Protein 7BY3 (pdb70)

Radius of gyration: 25.55 Å; Cα contacts (8 Å, |Δi|>4): 533; chains: 4; bounding box: 57×73×52 Å

Foldseek 3Di:
DPCVVVVVVCVVPVDDSVVVVVVVVVVVVVVVVVVVVVVVVPPCPVPVDPDDDVVVVVVVVVPD/DAAEEDLVLLVCVVVPPVLSVCVVVVHDPPHAYEVVSVVVVCVVCVVVVVNVVSVVVRVSHHYHYDDDVLQVQLVVQCVVQVDDSVVSSRVSVCVVVVHQYEDCDCVRCPPPPSYDDRDYDD/DVVVCLVVVCVPPVDPSVVVVVVVVVVVVVVVVVVVVVVVCVVPVDDPDPDDPVVVVVVCVVHD/DEAEEALVLVQCVVVDHVLSVVVRVVGDPPYAYELVSVVVVLVVCVVVVNNVVSNVVNVSHHYHYQDPQLVVQLVVQCVVQVDDSVVSSRVSRCVVVVHAYEDCDCPRCPPPPSYDYRDDDD

Structure (mmCIF, N/CA/C/O backbone):
data_7BY3
#
_entry.id   7BY3
#
_cell.length_a   110.435
_cell.length_b   79.019
_cell.length_c   59.609
_cell.angle_alpha   90.000
_cell.angle_beta   89.980
_cell.angle_gamma   90.000
#
_symmetry.space_group_name_H-M   'C 1 2 1'
#
loop_
_entity.id
_entity.type
_entity.pdbx_description
1 polymer 'CopG family transcriptional regulator'
2 polymer 'Ribonuclease VapC'
3 non-polymer 'SULFATE ION'
4 water water
#
loop_
_atom_site.group_PDB
_atom_site.id
_atom_site.type_symbol
_atom_site.label_atom_id
_atom_site.label_alt_id
_atom_site.label_comp_id
_atom_site.label_asym_id
_atom_site.label_entity_id
_atom_site.label_seq_id
_atom_site.pdbx_PDB_ins_code
_atom_site.Cartn_x
_atom_site.Cartn_y
_atom_site.Cartn_z
_atom_site.occupancy
_atom_site.B_iso_or_equiv
_atom_site.auth_seq_id
_atom_site.auth_comp_id
_atom_site.auth_asym_id
_atom_site.auth_atom_id
_atom_site.pdbx_PDB_model_num
ATOM 1 N N . ASP A 1 19 ? 62.09000 98.19500 44.92900 1.000 68.60000 19 ASP A N 1
ATOM 2 C CA . ASP A 1 19 ? 62.70700 96.89700 44.68800 1.000 70.38000 19 ASP A CA 1
ATOM 3 C C . ASP A 1 19 ? 62.26000 96.34300 43.34200 1.000 71.77000 19 ASP A C 1
ATOM 4 O O . ASP A 1 19 ? 62.31700 95.13800 43.10300 1.000 69.80000 19 ASP A O 1
ATOM 9 N N . VAL A 1 20 ? 61.81500 97.23600 42.46500 1.000 74.24000 20 VAL A N 1
ATOM 10 C CA . VAL A 1 20 ? 61.25800 96.83900 41.17800 1.000 76.05000 20 VAL A CA 1
ATOM 11 C C . VAL A 1 20 ? 62.14600 97.26000 40.00600 1.000 76.03000 20 VAL A C 1
ATOM 12 O O . VAL A 1 20 ? 62.63600 96.41900 39.25900 1.000 73.70000 20 VAL A O 1
ATOM 16 N N . ILE A 1 21 ? 62.33200 98.56600 39.83900 1.000 76.77000 21 ILE A N 1
ATOM 17 C CA . ILE A 1 21 ? 63.05300 99.10000 38.68500 1.000 76.17000 21 ILE A CA 1
ATOM 18 C C . ILE A 1 21 ? 64.56500 98.90100 38.84200 1.000 77.23000 21 ILE A C 1
ATOM 19 O O . ILE A 1 21 ? 65.31700 98.94900 37.86400 1.000 77.90000 21 ILE A O 1
ATOM 24 N N . GLN A 1 22 ? 64.99400 98.58200 40.06100 1.000 77.82000 22 GLN A N 1
ATOM 25 C CA . GLN A 1 22 ? 66.39700 98.25700 40.30600 1.000 82.02000 22 GLN A CA 1
ATOM 26 C C . GLN A 1 22 ? 66.55600 96.76200 40.03400 1.000 78.98000 22 GLN A C 1
ATOM 27 O O . GLN A 1 22 ? 67.51200 96.13000 40.48000 1.000 79.76000 22 GLN A O 1
ATOM 33 N N . ARG A 1 23 ? 65.52900 96.16300 39.44400 1.000 76.93000 23 ARG A N 1
ATOM 34 C CA . ARG A 1 23 ? 65.73900 95.01900 38.56000 1.000 73.19000 23 ARG A CA 1
ATOM 35 C C . ARG A 1 23 ? 66.04100 95.41200 37.09400 1.000 72.08000 23 ARG A C 1
ATOM 36 O O . ARG A 1 23 ? 66.87000 94.77600 36.44600 1.000 67.18000 23 ARG A O 1
ATOM 44 N N . LEU A 1 24 ? 65.37600 96.45400 36.58400 1.000 71.86000 24 LEU A N 1
ATOM 45 C CA . LEU A 1 24 ? 65.39800 96.79300 35.14900 1.000 69.77000 24 LEU A CA 1
ATOM 46 C C . LEU A 1 24 ? 66.63000 97.55000 34.65300 1.000 71.75000 24 LEU A C 1
ATOM 47 O O . LEU A 1 24 ? 67.10900 97.31400 33.54000 1.000 70.66000 24 LEU A O 1
ATOM 52 N N . ASP A 1 25 ? 67.11600 98.48800 35.45500 1.000 75.39000 25 ASP A N 1
ATOM 53 C CA . ASP A 1 25 ? 68.30200 99.23400 35.06700 1.000 76.56000 25 ASP A CA 1
ATOM 54 C C . ASP A 1 25 ? 69.55000 98.35500 35.15000 1.000 74.71000 25 ASP A C 1
ATOM 55 O O . ASP A 1 25 ? 70.60100 98.71200 34.62500 1.000 76.01000 25 ASP A O 1
ATOM 60 N N . ASP A 1 26 ? 69.44700 97.22400 35.83900 1.000 74.90000 26 ASP A N 1
ATOM 61 C CA . ASP A 1 26 ? 70.54600 96.26400 35.86600 1.000 74.77000 26 ASP A CA 1
ATOM 62 C C . ASP A 1 26 ? 70.31500 95.25500 34.74300 1.000 69.33000 26 ASP A C 1
ATOM 63 O O . ASP A 1 26 ? 71.21800 94.53300 34.33400 1.000 63.62000 26 ASP A O 1
ATOM 68 N N . LEU A 1 27 ? 69.09200 95.22800 34.22600 1.000 68.74000 27 LEU A N 1
ATOM 69 C CA . LEU A 1 27 ? 68.80900 94.43400 33.05100 1.000 64.88000 27 LEU A CA 1
ATOM 70 C C . LEU A 1 27 ? 69.47100 95.18800 31.92100 1.000 63.60000 27 LEU A C 1
ATOM 71 O O . LEU A 1 27 ? 69.87600 94.60400 30.93300 1.000 58.89000 27 LEU A O 1
ATOM 76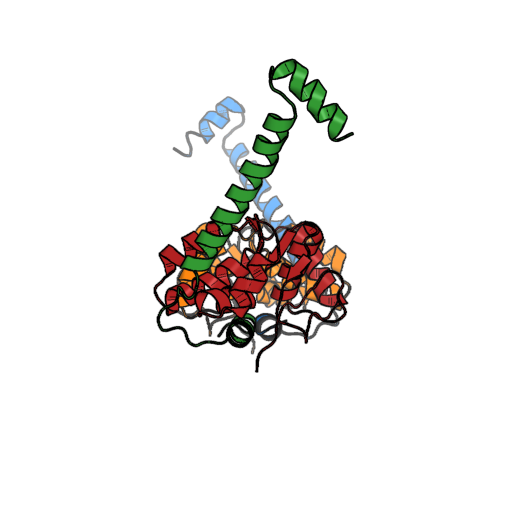 N N . LYS A 1 28 ? 69.60600 96.49700 32.10400 1.000 66.40000 28 LYS A N 1
ATOM 77 C CA . LYS A 1 28 ? 70.31200 97.34100 31.15400 1.000 66.49000 28 LYS A CA 1
ATOM 78 C C . LYS A 1 28 ? 71.77100 96.91300 31.03500 1.000 64.04000 28 LYS A C 1
ATOM 79 O O . LYS A 1 28 ? 72.32200 96.89300 29.94200 1.000 61.39000 28 LYS A O 1
ATOM 85 N N . VAL A 1 29 ? 72.40000 96.58700 32.16200 1.000 66.14000 29 VAL A N 1
ATOM 86 C CA . VAL A 1 29 ? 73.79100 96.14300 32.14800 1.000 68.53000 29 VAL A CA 1
ATOM 87 C C . VAL A 1 29 ? 73.89800 94.61700 31.99400 1.000 62.99000 29 VAL A C 1
ATOM 88 O O . VAL A 1 29 ? 74.96300 94.09100 31.66600 1.000 66.22000 29 VAL A O 1
ATOM 92 N N . GLN A 1 30 ? 72.79100 93.90700 32.20000 1.000 62.33000 30 GLN A N 1
ATOM 93 C CA . GLN A 1 30 ? 72.77800 92.45900 31.98700 1.000 58.87000 30 GLN A CA 1
ATOM 94 C C . GLN A 1 30 ? 72.31800 92.12700 30.57000 1.000 54.56000 30 GLN A C 1
ATOM 95 O O . GLN A 1 30 ? 72.21400 90.96300 30.19800 1.000 60.91000 30 GLN A O 1
ATOM 101 N N . ARG A 1 31 ? 72.04400 93.16700 29.79200 1.000 55.29000 31 ARG A N 1
ATOM 102 C CA . ARG A 1 31 ? 71.58300 93.04300 28.41100 1.000 51.19000 31 ARG A CA 1
ATOM 103 C C . ARG A 1 31 ? 72.45700 93.90100 27.49500 1.000 53.12000 31 ARG A C 1
ATOM 104 O O . ARG A 1 31 ? 72.91900 93.42600 26.45800 1.000 54.17000 31 ARG A O 1
ATOM 112 N N . ASN A 1 32 ? 72.63700 95.16700 27.88300 1.000 55.81000 32 ASN A N 1
ATOM 113 C CA . ASN A 1 32 ? 73.20200 96.24500 27.05500 1.000 54.56000 32 ASN A CA 1
ATOM 114 C C . ASN A 1 32 ? 72.22800 96.67100 25.96500 1.000 54.14000 32 ASN A C 1
ATOM 115 O O . ASN A 1 32 ? 72.58300 96.82000 24.78800 1.000 54.27000 32 ASN A O 1
ATOM 120 N N . ILE A 1 33 ? 70.97600 96.83500 26.38200 1.000 55.00000 33 ILE A N 1
ATOM 121 C CA . ILE A 1 33 ? 69.88100 97.25700 25.51700 1.000 56.67000 33 ILE A CA 1
ATOM 122 C C . ILE A 1 33 ? 69.06700 98.26200 26.34900 1.000 57.43000 33 ILE A C 1
ATOM 123 O O . ILE A 1 33 ? 68.90600 98.05400 27.54500 1.000 57.79000 33 ILE A O 1
ATOM 128 N N . PRO A 1 34 ? 68.59200 99.36900 25.74900 1.000 59.48000 34 PRO A N 1
ATOM 129 C CA . PRO A 1 34 ? 67.81500 100.35100 26.52900 1.000 61.17000 34 PRO A CA 1
ATOM 130 C C . PRO A 1 34 ? 66.55800 99.82100 27.22400 1.000 64.44000 34 PRO A C 1
ATOM 131 O O . PRO A 1 34 ? 66.01400 98.78400 26.84700 1.000 72.04000 34 PRO A O 1
ATOM 135 N N . ARG A 1 35 ? 66.12200 100.55000 28.25200 1.000 67.72000 35 ARG A N 1
ATOM 136 C CA . ARG A 1 35 ? 64.89200 100.24300 28.97700 1.000 69.29000 35 ARG A CA 1
ATOM 137 C C . ARG A 1 35 ? 63.68600 100.24000 28.05100 1.000 66.29000 35 ARG A C 1
ATOM 138 O O . ARG A 1 35 ? 62.78200 99.41900 28.19300 1.000 64.68000 35 ARG A O 1
ATOM 146 N N . ALA A 1 36 ? 63.68000 101.17900 27.10900 1.000 72.16000 36 ALA A N 1
ATOM 147 C CA . ALA A 1 36 ? 62.57100 101.35200 26.17400 1.000 71.05000 36 ALA A CA 1
ATOM 148 C C . ALA A 1 36 ? 62.44000 100.16600 25.22300 1.000 68.97000 36 ALA A C 1
ATOM 149 O O . ALA A 1 36 ? 61.47500 100.06200 24.46700 1.000 71.89000 36 ALA A O 1
ATOM 151 N N . GLU A 1 37 ? 63.43400 99.29000 25.25900 1.000 64.91000 37 GLU A N 1
ATOM 152 C CA . GLU A 1 37 ? 63.39800 98.02200 24.55100 1.000 64.73000 37 GLU A CA 1
ATOM 153 C C . GLU A 1 37 ? 62.86000 96.92700 25.47700 1.000 60.13000 37 GLU A C 1
ATOM 154 O O . GLU A 1 37 ? 61.90200 96.24200 25.12100 1.000 61.77000 37 GLU A O 1
ATOM 160 N N . LEU A 1 38 ? 63.49800 96.73700 26.63100 1.000 55.97000 38 LEU A N 1
ATOM 161 C CA . LEU A 1 38 ? 63.01000 95.80500 27.65200 1.000 55.82000 38 LEU A CA 1
ATOM 162 C C . LEU A 1 38 ? 61.50000 95.90100 27.90000 1.000 55.54000 38 LEU A C 1
ATOM 163 O O . LEU A 1 38 ? 60.83600 94.88400 28.11700 1.000 53.97000 38 LEU A O 1
ATOM 168 N N . LEU A 1 39 ? 60.96800 97.12100 27.88400 1.000 57.99000 39 LEU A N 1
ATOM 169 C CA . LEU A 1 39 ? 59.54000 97.34200 28.08500 1.000 53.96000 39 LEU A CA 1
ATOM 170 C C . LEU A 1 39 ? 58.69300 96.78500 26.94600 1.000 51.84000 39 LEU A C 1
ATOM 171 O O . LEU A 1 39 ? 57.61100 96.25300 27.18500 1.000 52.65000 39 LEU A O 1
ATOM 176 N N . ARG A 1 40 ? 59.17400 96.91100 25.71100 1.000 48.97000 40 ARG A N 1
ATOM 177 C CA . ARG A 1 40 ? 58.40900 96.43000 24.56300 1.000 52.40000 40 ARG A CA 1
ATOM 178 C C . ARG A 1 40 ? 58.27400 94.91200 24.57500 1.000 52.80000 40 ARG A C 1
ATOM 179 O O . ARG A 1 40 ? 57.17500 94.38100 24.41300 1.000 52.40000 40 ARG A O 1
ATOM 187 N N . GLU A 1 41 ? 59.40000 94.22500 24.75600 1.000 52.91000 41 GLU A N 1
ATOM 188 C CA . GLU A 1 41 ? 59.42400 92.76800 24.84100 1.000 52.43000 41 GLU A CA 1
ATOM 189 C C . GLU A 1 41 ? 58.42500 92.27900 25.88200 1.000 50.86000 41 GLU A C 1
ATOM 190 O O . GLU A 1 41 ? 57.72300 91.29100 25.67100 1.000 52.49000 41 GLU A O 1
ATOM 196 N N . ALA A 1 42 ? 58.36900 92.99200 27.00300 1.000 49.84000 42 ALA A N 1
ATOM 197 C CA . ALA A 1 42 ? 57.43700 92.68800 28.08200 1.000 49.23000 42 ALA A CA 1
ATOM 198 C C . ALA A 1 42 ? 55.99300 92.81200 27.62100 1.000 50.62000 42 ALA A C 1
ATOM 199 O O . ALA A 1 42 ? 55.18500 91.90600 27.81500 1.000 51.25000 42 ALA A O 1
ATOM 201 N N . VAL A 1 43 ? 55.68300 93.94900 27.01000 1.000 51.71000 43 VAL A N 1
ATOM 202 C CA . VAL A 1 43 ? 54.33300 94.24500 26.54900 1.000 51.89000 43 VAL A CA 1
ATOM 203 C C . VAL A 1 43 ? 53.92200 93.31100 25.41200 1.000 51.60000 43 VAL A C 1
ATOM 204 O O . VAL A 1 43 ? 52.76800 92.88600 25.33200 1.000 51.38000 43 VAL A O 1
ATOM 208 N N . GLU A 1 44 ? 54.87400 92.97100 24.55000 1.000 50.77000 44 GLU A N 1
ATOM 209 C CA . GLU A 1 44 ? 54.57800 92.14200 23.38500 1.000 52.53000 44 GLU A CA 1
ATOM 210 C C . GLU A 1 44 ? 54.41800 90.66400 23.75400 1.000 51.95000 44 GLU A C 1
ATOM 211 O O . GLU A 1 44 ? 53.66200 89.93900 23.10700 1.000 52.97000 44 GLU A O 1
ATOM 217 N N . GLN A 1 45 ? 55.12400 90.22200 24.79100 1.000 51.26000 45 GLN A N 1
ATOM 218 C CA . GLN A 1 45 ? 55.00700 88.84600 25.26600 1.000 50.51000 45 GLN A CA 1
ATOM 219 C C . GLN A 1 45 ? 53.68000 88.66100 25.99000 1.000 50.58000 45 GLN A C 1
ATOM 220 O O . GLN A 1 45 ? 53.05400 87.60300 25.91700 1.000 51.01000 45 GLN A O 1
ATOM 226 N N . TYR A 1 46 ? 53.26800 89.71200 26.69000 1.000 50.54000 46 TYR A N 1
ATOM 227 C CA . TYR A 1 46 ? 51.98700 89.75400 27.37900 1.000 48.80000 46 TYR A CA 1
ATOM 228 C C . TYR A 1 46 ? 50.84800 89.58700 26.38600 1.000 51.04000 46 TYR A C 1
ATOM 229 O O . TYR A 1 46 ? 50.03000 88.67700 26.51300 1.000 50.60000 46 TYR A O 1
ATOM 238 N N . LEU A 1 47 ? 50.82100 90.47100 25.39300 1.000 53.25000 47 LEU A N 1
ATOM 239 C CA . LEU A 1 47 ? 49.83000 90.44000 24.32200 1.000 51.86000 47 LEU A CA 1
ATOM 240 C C . LEU A 1 47 ? 49.77400 89.07500 23.64900 1.000 51.96000 47 LEU A C 1
ATOM 241 O O . LEU A 1 47 ? 48.69800 88.56500 23.34500 1.000 52.84000 47 LEU A O 1
ATOM 246 N N . GLU A 1 48 ? 50.94600 88.49000 23.43100 1.000 52.87000 48 GLU A N 1
ATOM 247 C CA . GLU A 1 48 ? 51.06400 87.18800 22.78600 1.000 54.32000 48 GLU A CA 1
ATOM 248 C C . GLU A 1 48 ? 50.41600 86.09500 23.62700 1.000 52.26000 48 GLU A C 1
ATOM 249 O O . GLU A 1 48 ? 49.79200 85.17500 23.10000 1.000 52.58000 48 GLU A O 1
ATOM 255 N N . LYS A 1 49 ? 50.57600 86.20900 24.94100 1.000 50.60000 49 LYS A N 1
ATOM 256 C CA . LYS A 1 49 ? 50.01000 85.25200 25.88300 1.000 49.76000 49 LYS A CA 1
ATOM 257 C C . LYS A 1 49 ? 48.49300 85.36700 25.93600 1.000 49.06000 49 LYS A C 1
ATOM 258 O O . LYS A 1 49 ? 47.78700 84.36500 26.05700 1.000 48.07000 49 LYS A O 1
ATOM 264 N N . GLN A 1 50 ? 48.00100 86.59700 25.84100 1.000 50.30000 50 GLN A N 1
ATOM 265 C CA . GLN A 1 50 ? 46.57300 86.86300 25.94000 1.000 49.84000 50 GLN A CA 1
ATOM 266 C C . GLN A 1 50 ? 45.79100 86.24900 24.78700 1.000 49.62000 50 GLN A C 1
ATOM 267 O O . GLN A 1 50 ? 44.76300 85.61800 25.00200 1.000 50.91000 50 GLN A O 1
ATOM 273 N N . ASP A 1 51 ? 46.28000 86.42000 23.56400 1.000 51.20000 51 ASP A N 1
ATOM 274 C CA . ASP A 1 51 ? 45.52300 85.97700 22.39900 1.000 51.15000 51 ASP A CA 1
ATOM 275 C C . ASP A 1 51 ? 45.79500 84.52200 22.02000 1.000 49.81000 51 ASP A C 1
ATOM 276 O O . ASP A 1 51 ? 45.21400 84.00800 21.06400 1.000 52.92000 51 ASP A O 1
ATOM 281 N N . ARG A 1 52 ? 46.66900 83.85600 22.76600 1.000 49.70000 52 ARG A N 1
ATOM 282 C CA . ARG A 1 52 ? 46.72400 82.40200 22.70400 1.000 48.43000 52 ARG A CA 1
ATOM 283 C C . ARG A 1 52 ? 45.52200 81.87200 23.47100 1.000 46.87000 52 ARG A C 1
ATOM 284 O O . ARG A 1 52 ? 44.92900 80.85700 23.10500 1.000 46.83000 52 ARG A O 1
ATOM 292 N N . ALA A 1 53 ? 45.16500 82.58700 24.53400 1.000 48.17000 53 ALA A N 1
ATOM 293 C CA . ALA A 1 53 ? 43.97500 82.28200 25.31700 1.000 46.19000 53 ALA A CA 1
ATOM 294 C C . ALA A 1 53 ? 42.71600 82.61800 24.52900 1.000 46.28000 53 ALA A C 1
ATOM 295 O O . ALA A 1 53 ? 41.78300 81.81800 24.46700 1.000 45.32000 53 ALA A O 1
ATOM 297 N N . LYS A 1 54 ? 42.69900 83.80400 23.92200 1.000 48.67000 54 LYS A N 1
ATOM 298 C CA . LYS A 1 54 ? 41.57000 84.22800 23.09800 1.000 47.67000 54 LYS A CA 1
ATOM 299 C C . LYS A 1 54 ? 41.34400 83.25000 21.95500 1.000 45.74000 54 LYS A C 1
ATOM 300 O O . LYS A 1 54 ? 40.22800 83.10700 21.46800 1.000 46.00000 54 LYS A O 1
ATOM 306 N N . ASP A 1 55 ? 42.40900 82.57600 21.53400 1.000 47.77000 55 ASP A N 1
ATOM 307 C CA . ASP A 1 55 ? 42.30100 81.53300 20.52300 1.000 48.61000 55 ASP A CA 1
ATOM 308 C C . ASP A 1 55 ? 41.68800 80.26700 21.10900 1.000 47.00000 55 ASP A C 1
ATOM 309 O O . ASP A 1 55 ? 40.79700 79.67000 20.50900 1.000 46.08000 55 ASP A O 1
ATOM 314 N N . THR A 1 56 ? 42.17000 79.86400 22.28100 1.000 46.57000 56 THR A N 1
ATOM 315 C CA . THR A 1 56 ? 41.67000 78.67100 22.95800 1.000 45.34000 56 THR A CA 1
ATOM 316 C C . THR A 1 56 ? 40.19500 78.81900 23.31500 1.000 43.15000 56 THR A C 1
ATOM 317 O O . THR A 1 56 ? 39.38700 77.92600 23.05100 1.000 42.94000 56 THR A O 1
ATOM 321 N N . ILE A 1 57 ? 39.85200 79.95500 23.91100 1.000 42.65000 57 ILE A N 1
ATOM 322 C CA . ILE A 1 57 ? 38.47600 80.23600 24.29800 1.000 40.74000 57 ILE A CA 1
ATOM 323 C C . ILE A 1 57 ? 37.56200 80.30100 23.07800 1.000 41.55000 57 ILE A C 1
ATOM 324 O O . ILE A 1 57 ? 36.46600 79.74300 23.08600 1.000 39.89000 57 ILE A O 1
ATOM 329 N N . SER A 1 58 ? 38.02000 80.96600 22.02300 1.000 43.57000 58 SER A N 1
ATOM 330 C CA . SER A 1 58 ? 37.23000 81.07400 20.80200 1.000 42.86000 58 SER A CA 1
ATOM 331 C C . SER A 1 58 ? 37.13300 79.72400 20.09500 1.000 42.23000 58 SER A C 1
ATOM 332 O O . SER A 1 58 ? 36.19200 79.47500 19.34400 1.000 48.96000 58 SER A O 1
ATOM 335 N N . SER A 1 59 ? 38.10900 78.85600 20.34300 1.000 41.88000 59 SER A N 1
ATOM 336 C CA . SER A 1 59 ? 38.10500 77.51400 19.76900 1.000 41.95000 59 SER A CA 1
ATOM 337 C C . SER A 1 59 ? 37.13700 76.59400 20.50300 1.000 39.81000 59 SER A C 1
ATOM 338 O O . SER A 1 59 ? 36.60300 75.64900 19.92400 1.000 40.56000 59 SER A O 1
ATOM 341 N N . ALA A 1 60 ? 36.91600 76.87500 21.78100 1.000 38.90000 60 ALA A N 1
ATOM 342 C CA . ALA A 1 60 ? 36.09900 76.00700 22.61900 1.000 37.82000 60 ALA A CA 1
ATOM 343 C C . ALA A 1 60 ? 34.62500 76.40300 22.62300 1.000 36.65000 60 ALA A C 1
ATOM 344 O O . ALA A 1 60 ? 33.78700 75.67600 23.15400 1.000 36.36000 60 ALA A O 1
ATOM 346 N N . LEU A 1 61 ? 34.31000 77.55100 22.03200 1.000 36.11000 61 LEU A N 1
ATOM 347 C CA . LEU A 1 61 ? 32.93000 78.01900 21.98400 1.000 34.64000 61 LEU A CA 1
ATOM 348 C C . LEU A 1 61 ? 32.12300 77.19300 20.98800 1.000 37.02000 61 LEU A C 1
ATOM 349 O O . LEU A 1 61 ? 32.47700 77.10300 19.81400 1.000 36.40000 61 LEU A O 1
ATOM 354 N N . GLY A 1 62 ? 31.03800 76.59100 21.46600 1.000 38.27000 62 GLY A N 1
ATOM 355 C CA . GLY A 1 62 ? 30.15600 75.80400 20.62200 1.000 38.81000 62 GLY A CA 1
ATOM 356 C C . GLY A 1 62 ? 30.74800 74.49500 20.13500 1.000 39.52000 62 GLY A C 1
ATOM 357 O O . GLY A 1 62 ? 30.25700 73.90800 19.17300 1.000 41.59000 62 GLY A O 1
ATOM 358 N N . LEU A 1 63 ? 31.80000 74.03500 20.80600 1.000 39.67000 63 LEU A N 1
ATOM 359 C CA . LEU A 1 63 ? 32.46400 72.78600 20.44700 1.000 39.90000 63 LEU A CA 1
ATOM 360 C C . LEU A 1 63 ? 31.49800 71.61300 20.55400 1.000 43.02000 63 LEU A C 1
ATOM 361 O O . LEU A 1 63 ? 31.58000 70.64900 19.79800 1.000 44.74000 63 LEU A O 1
ATOM 366 N N . TRP A 1 64 ? 30.56400 71.73600 21.48700 1.000 42.20000 64 TRP A N 1
ATOM 367 C CA . TRP A 1 64 ? 29.59700 70.69300 21.81400 1.000 41.86000 64 TRP A CA 1
ATOM 368 C C . TRP A 1 64 ? 28.32200 70.79400 20.98700 1.000 47.06000 64 TRP A C 1
ATOM 369 O O . TRP A 1 64 ? 27.31300 70.18700 21.34100 1.000 52.21000 64 TRP A O 1
ATOM 380 N N . GLN A 1 65 ? 28.37000 71.58300 19.91400 1.000 49.82000 65 GLN A N 1
ATOM 381 C CA . GLN A 1 65 ? 27.19900 71.93600 19.10700 1.000 55.37000 65 GLN A CA 1
ATOM 382 C C . GLN A 1 65 ? 26.32200 70.72100 18.82500 1.000 61.05000 65 GLN A C 1
ATOM 383 O O . GLN A 1 65 ? 26.84100 69.64000 18.54100 1.000 66.75000 65 GLN A O 1
ATOM 389 N N . ASP A 1 66 ? 25.00400 70.95700 18.86200 1.000 63.63000 66 ASP A N 1
ATOM 390 C CA . ASP A 1 66 ? 23.92900 69.99900 19.18300 1.000 64.67000 66 ASP A CA 1
ATOM 391 C C . ASP A 1 66 ? 23.60400 70.00200 20.68100 1.000 64.71000 66 ASP A C 1
ATOM 392 O O . ASP A 1 66 ? 22.69700 69.29500 21.11900 1.000 66.57000 66 ASP A O 1
ATOM 397 N N . CYS A 1 67 ? 24.33800 70.78900 21.46400 1.000 64.20000 67 CYS A N 1
ATOM 398 C CA . CYS A 1 67 ? 24.04800 70.90700 22.89500 1.000 64.99000 67 CYS A CA 1
ATOM 399 C C . CYS A 1 67 ? 23.17900 72.12000 23.23800 1.000 67.15000 67 CYS A C 1
ATOM 400 O O . CYS A 1 67 ? 23.60300 73.26600 23.09000 1.000 69.68000 67 CYS A O 1
ATOM 403 N N . GLU A 1 68 ? 21.96100 71.85100 23.69900 1.000 69.46000 68 GLU A N 1
ATOM 404 C CA . GLU A 1 68 ? 21.05300 72.89500 24.16100 1.000 70.04000 68 GLU A CA 1
ATOM 405 C C . GLU A 1 68 ? 21.06800 73.04900 25.68200 1.000 69.13000 68 GLU A C 1
ATOM 406 O O . GLU A 1 68 ? 20.32300 73.85700 26.23500 1.000 67.98000 68 GLU A O 1
ATOM 412 N N . GLU A 1 69 ? 21.91400 72.27100 26.35100 1.000 70.23000 69 GLU A N 1
ATOM 413 C CA . GLU A 1 69 ? 21.91100 72.19800 27.81200 1.000 68.93000 69 GLU A CA 1
ATOM 414 C C . GLU A 1 69 ? 22.48200 73.44500 28.48800 1.000 67.01000 69 GLU A C 1
ATOM 415 O O . GLU A 1 69 ? 23.57000 73.90900 28.14500 1.000 64.63000 69 GLU A O 1
ATOM 417 N N . ASP A 1 70 ? 21.73900 73.97300 29.45800 1.000 66.58000 70 ASP A N 1
ATOM 418 C CA . ASP A 1 70 ? 22.18900 75.11000 30.25700 1.000 65.62000 70 ASP A CA 1
ATOM 419 C C . ASP A 1 70 ? 23.22600 74.66100 31.28200 1.000 60.22000 70 ASP A C 1
ATOM 420 O O . ASP A 1 70 ? 23.25700 73.49500 31.66700 1.000 59.97000 70 ASP A O 1
ATOM 425 N N . GLY A 1 71 ? 24.07000 75.58900 31.72200 1.000 56.56000 71 GLY A N 1
ATOM 426 C CA . GLY A 1 71 ? 25.16600 75.26400 32.61500 1.000 53.64000 71 GLY A CA 1
ATOM 427 C C . GLY A 1 71 ? 24.78700 74.96000 34.05300 1.000 54.76000 71 GLY A C 1
ATOM 428 O O . GLY A 1 71 ? 25.27100 73.98400 34.62600 1.000 54.20000 71 GLY A O 1
ATOM 429 N N . MET A 1 72 ? 23.93300 75.79300 34.64200 1.000 55.13000 72 MET A N 1
ATOM 430 C CA . MET A 1 72 ? 23.55200 75.62400 36.04300 1.000 55.80000 72 MET A CA 1
ATOM 431 C C . MET A 1 72 ? 22.78100 74.32600 36.22500 1.000 55.86000 72 MET A C 1
ATOM 432 O O . MET A 1 72 ? 23.09300 73.52500 37.10600 1.000 55.10000 72 MET A O 1
ATOM 437 N N . GLU A 1 73 ? 21.77300 74.12800 35.38100 1.000 57.56000 73 GLU A N 1
ATOM 438 C CA . GLU A 1 73 ? 20.93500 72.93800 35.44700 1.000 58.21000 73 GLU A CA 1
ATOM 439 C C . GLU A 1 73 ? 21.77800 71.68900 35.23300 1.000 57.67000 73 GLU A C 1
ATOM 440 O O . GLU A 1 73 ? 21.58300 70.68300 35.90900 1.000 59.84000 73 GLU A O 1
ATOM 446 N N . TYR A 1 74 ? 22.71600 71.76500 34.29300 1.000 56.74000 74 TYR A N 1
ATOM 447 C CA . TYR A 1 74 ? 23.70100 70.70900 34.09500 1.000 55.39000 74 TYR A CA 1
ATOM 448 C C . TYR A 1 74 ? 24.46700 70.49100 35.38800 1.000 54.93000 74 TYR A C 1
ATOM 449 O O . TYR A 1 74 ? 24.55600 69.36900 35.89000 1.000 55.99000 74 TYR A O 1
ATOM 458 N N . GLN A 1 75 ? 25.03300 71.57500 35.90800 1.000 54.57000 75 GLN A N 1
ATOM 459 C CA . GLN A 1 75 ? 25.79800 71.52200 37.14300 1.000 54.16000 75 GLN A CA 1
ATOM 460 C C . GLN A 1 75 ? 24.93900 70.98100 38.27900 1.000 55.15000 75 GLN A C 1
ATOM 461 O O . GLN A 1 75 ? 25.32800 70.02700 38.94100 1.000 54.66000 75 GLN A O 1
ATOM 467 N N . ARG A 1 76 ? 23.75900 71.56400 38.47600 1.000 56.78000 76 ARG A N 1
ATOM 468 C CA . ARG A 1 76 ? 22.84500 71.09300 39.51300 1.000 56.84000 76 ARG A CA 1
ATOM 469 C C . ARG A 1 76 ? 22.44000 69.63600 39.30200 1.000 56.45000 76 ARG A C 1
ATOM 470 O O . ARG A 1 76 ? 22.09600 68.94400 40.25600 1.000 56.60000 76 ARG A O 1
ATOM 478 N N . GLN A 1 77 ? 22.48600 69.16000 38.06200 1.000 57.86000 77 GLN A N 1
ATOM 479 C CA . GLN A 1 77 ? 22.08700 67.78400 37.80400 1.000 58.81000 77 GLN A CA 1
ATOM 480 C C . GLN A 1 77 ? 23.09200 66.79600 38.37300 1.000 57.41000 77 GLN A C 1
ATOM 481 O O . GLN A 1 77 ? 22.73500 65.95400 39.19600 1.000 58.64000 77 GLN A O 1
ATOM 487 N N . LEU A 1 78 ? 24.35500 66.92500 37.97400 1.000 56.54000 78 LEU A N 1
ATOM 488 C CA . LEU A 1 78 ? 25.36700 65.97300 38.42500 1.000 56.50000 78 LEU A CA 1
ATOM 489 C C . LEU A 1 78 ? 25.85400 66.31300 39.81800 1.000 55.81000 78 LEU A C 1
ATOM 490 O O . LEU A 1 78 ? 26.43500 65.45600 40.49200 1.000 56.22000 78 LEU A O 1
ATOM 495 N N . ARG A 1 79 ? 25.66300 67.55800 40.23700 1.000 56.47000 79 ARG A N 1
ATOM 496 C CA . ARG A 1 79 ? 25.89700 67.88800 41.63200 1.000 56.12000 79 ARG A CA 1
ATOM 497 C C . ARG A 1 79 ? 25.03800 66.95900 42.46000 1.000 56.83000 79 ARG A C 1
ATOM 498 O O . ARG A 1 79 ? 25.57300 66.07400 43.11000 1.000 56.10000 79 ARG A O 1
ATOM 506 N N . LYS A 1 80 ? 23.71400 67.08200 42.31400 1.000 57.35000 80 LYS A N 1
ATOM 507 C CA . LYS A 1 80 ? 22.75600 66.33200 43.12600 1.000 59.68000 80 LYS A CA 1
ATOM 508 C C . LYS A 1 80 ? 23.20700 64.89800 43.30500 1.000 61.33000 80 LYS A C 1
ATOM 509 O O . LYS A 1 80 ? 23.52500 64.51900 44.40600 1.000 65.67000 80 LYS A O 1
ATOM 515 N N . GLU A 1 81 ? 23.27600 64.08900 42.26000 1.000 59.30000 81 GLU A N 1
ATOM 516 C CA . GLU A 1 81 ? 24.01500 62.84900 42.46400 1.000 59.39000 81 GLU A CA 1
ATOM 517 C C . GLU A 1 81 ? 25.05600 62.58700 41.36700 1.000 57.40000 81 GLU A C 1
ATOM 518 O O . GLU A 1 81 ? 26.25000 62.54100 41.67100 1.000 53.80000 81 GLU A O 1
ATOM 524 N N . TRP A 1 82 ? 24.60400 62.44200 40.12000 1.000 63.31000 82 TRP A N 1
ATOM 525 C CA . TRP A 1 82 ? 25.40700 61.97100 38.98600 1.000 56.61000 82 TRP A CA 1
ATOM 526 C C . TRP A 1 82 ? 26.89700 62.29800 39.07700 1.000 52.29000 82 TRP A C 1
ATOM 527 O O . TRP A 1 82 ? 27.73600 61.55300 38.57900 1.000 50.12000 82 TRP A O 1
ATOM 538 N N . GLY B 2 4 ? 44.83800 88.93000 40.79900 1.000 59.05000 4 GLY B N 1
ATOM 539 C CA . GLY B 2 4 ? 43.49800 88.78400 40.26100 1.000 56.46000 4 GLY B CA 1
ATOM 540 C C . GLY B 2 4 ? 43.34300 87.53400 39.41700 1.000 47.80000 4 GLY B C 1
ATOM 541 O O . GLY B 2 4 ? 42.73300 87.56400 38.34900 1.000 44.52000 4 GLY B O 1
ATOM 542 N N . SER B 2 5 ? 43.90700 86.43100 39.89600 1.000 47.01000 5 SER B N 1
ATOM 543 C CA . SER B 2 5 ? 43.79800 85.15800 39.19600 1.000 45.22000 5 SER B CA 1
ATOM 544 C C . SER B 2 5 ? 42.40800 84.56000 39.38200 1.000 43.71000 5 SER B C 1
ATOM 545 O O . SER B 2 5 ? 41.69500 84.90300 40.32600 1.000 43.02000 5 SER B O 1
ATOM 548 N N . ALA B 2 6 ? 42.03000 83.66000 38.48000 1.000 37.95000 6 ALA B N 1
ATOM 549 C CA . ALA B 2 6 ? 40.65900 83.17600 38.42700 1.000 33.04000 6 ALA B CA 1
ATOM 550 C C . ALA B 2 6 ? 40.53500 81.65500 38.49300 1.000 31.64000 6 ALA B C 1
ATOM 551 O O . ALA B 2 6 ? 41.29100 80.92600 37.85100 1.000 31.39000 6 ALA B O 1
ATOM 553 N N . LEU B 2 7 ? 39.56800 81.19300 39.28100 1.000 31.16000 7 LEU B N 1
ATOM 554 C CA . LEU B 2 7 ? 39.14700 79.79500 39.28000 1.000 28.94000 7 LEU B CA 1
ATOM 555 C C . LEU B 2 7 ? 37.71000 79.71900 38.77700 1.000 28.84000 7 LEU B C 1
ATOM 556 O O . LEU B 2 7 ? 36.81700 80.35300 39.33800 1.000 29.62000 7 LEU B O 1
ATOM 561 N N . PHE B 2 8 ? 37.48500 78.94700 37.72000 1.000 28.80000 8 PHE B N 1
ATOM 562 C CA . PHE B 2 8 ? 36.17100 78.89500 37.08900 1.000 29.85000 8 PHE B CA 1
ATOM 563 C C . PHE B 2 8 ? 35.38200 77.64800 37.47000 1.000 29.97000 8 PHE B C 1
ATOM 564 O O . PHE B 2 8 ? 35.87900 76.52800 37.36900 1.000 29.36000 8 PHE B O 1
ATOM 572 N N . ASP B 2 9 ? 34.14500 77.86100 37.90900 1.000 32.05000 9 ASP B N 1
ATOM 573 C CA . ASP B 2 9 ? 33.25200 76.77600 38.29700 1.000 31.64000 9 ASP B CA 1
ATOM 574 C C . ASP B 2 9 ? 32.74900 76.02900 37.06500 1.000 32.24000 9 ASP B C 1
ATOM 575 O O . ASP B 2 9 ? 32.80300 76.54500 35.94800 1.000 31.77000 9 ASP B O 1
ATOM 580 N N . THR B 2 10 ? 32.27100 74.80900 37.28300 1.000 32.85000 10 THR B N 1
ATOM 581 C CA . THR B 2 10 ? 31.87600 73.90500 36.20600 1.000 34.82000 10 THR B CA 1
ATOM 582 C C . THR B 2 10 ? 30.84300 74.49500 35.24300 1.000 36.92000 10 THR B C 1
ATOM 583 O O . THR B 2 10 ? 30.94200 74.30500 34.03100 1.000 37.06000 10 THR B O 1
ATOM 587 N N . ASN B 2 11 ? 29.86200 75.21400 35.78100 1.000 39.24000 11 ASN B N 1
ATOM 588 C CA . ASN B 2 11 ? 28.75800 75.72600 34.97100 1.000 41.58000 11 ASN B CA 1
ATOM 589 C C . ASN B 2 11 ? 29.20000 76.70100 33.87700 1.000 40.39000 11 ASN B C 1
ATOM 590 O O . ASN B 2 11 ? 28.53700 76.82800 32.84600 1.000 40.92000 11 ASN B O 1
ATOM 595 N N . ILE B 2 12 ? 30.31700 77.38500 34.09900 1.000 39.24000 12 ILE B N 1
ATOM 596 C CA . ILE B 2 12 ? 30.82200 78.34600 33.12600 1.000 36.58000 12 ILE B CA 1
ATOM 597 C C . ILE B 2 12 ? 31.47900 77.64100 31.94700 1.000 35.66000 12 ILE B C 1
ATOM 598 O O . ILE B 2 12 ? 31.25200 78.00500 30.79300 1.000 36.04000 12 ILE B O 1
ATOM 603 N N . LEU B 2 13 ? 32.29100 76.63000 32.24200 1.000 35.18000 13 LEU B N 1
ATOM 604 C CA . LEU B 2 13 ? 32.92400 75.83100 31.19800 1.000 35.29000 13 LEU B CA 1
ATOM 605 C C . LEU B 2 13 ? 31.87300 75.13500 30.33800 1.000 35.94000 13 LEU B C 1
ATOM 606 O O . LEU B 2 13 ? 31.98300 75.10800 29.11200 1.000 34.87000 13 LEU B O 1
ATOM 611 N N . ILE B 2 14 ? 30.85500 74.57900 30.98900 1.000 38.17000 14 ILE B N 1
ATOM 612 C CA . ILE B 2 14 ? 29.74100 73.94600 30.29200 1.000 38.69000 14 ILE B CA 1
ATOM 613 C C . ILE B 2 14 ? 29.05100 74.93900 29.36300 1.000 38.04000 14 ILE B C 1
ATOM 614 O O . ILE B 2 14 ? 28.76300 74.62500 28.20800 1.000 37.84000 14 ILE B O 1
ATOM 619 N N . ASP B 2 15 ? 28.80100 76.14000 29.87400 1.000 38.85000 15 ASP B N 1
ATOM 620 C CA . ASP B 2 15 ? 28.20600 77.21300 29.08600 1.000 38.51000 15 ASP B CA 1
ATOM 621 C C . ASP B 2 15 ? 29.02500 77.51400 27.84100 1.000 36.91000 15 ASP B C 1
ATOM 622 O O . ASP B 2 15 ? 28.47700 77.69600 26.75600 1.000 38.61000 15 ASP B O 1
ATOM 627 N N . LEU B 2 16 ? 30.34200 77.56500 28.00900 1.000 36.12000 16 LEU B N 1
ATOM 628 C CA . LEU B 2 16 ? 31.24600 77.86300 26.90700 1.000 35.40000 16 LEU B CA 1
ATOM 629 C C . LEU B 2 16 ? 31.17200 76.80900 25.81200 1.000 36.41000 16 LEU B C 1
ATOM 630 O O . LEU B 2 16 ? 30.96200 77.13400 24.64500 1.000 37.71000 16 LEU B O 1
ATOM 635 N N . PHE B 2 17 ? 31.34900 75.54800 26.19500 1.000 35.91000 17 PHE B N 1
ATOM 636 C CA . PHE B 2 17 ? 31.32800 74.44900 25.23500 1.000 36.63000 17 PHE B CA 1
ATOM 637 C C . PHE B 2 17 ? 29.96600 74.32500 24.56400 1.000 38.84000 17 PHE B C 1
ATOM 638 O O . PHE B 2 17 ? 29.86700 73.87800 23.42300 1.000 40.17000 17 PHE B O 1
ATOM 646 N N . SER B 2 18 ? 28.92200 74.73900 25.27400 1.000 39.71000 18 SER B N 1
ATOM 647 C CA . SER B 2 18 ? 27.56800 74.68900 24.73900 1.000 42.24000 18 SER B CA 1
ATOM 648 C C . SER B 2 18 ? 27.28800 75.89500 23.84800 1.000 42.40000 18 SER B C 1
ATOM 649 O O . SER B 2 18 ? 26.21100 76.01300 23.26600 1.000 57.84000 18 SER B O 1
ATOM 652 N N . GLY B 2 19 ? 28.26700 76.78900 23.74200 1.000 39.19000 19 GLY B N 1
ATOM 653 C CA . GLY B 2 19 ? 28.18700 77.89400 22.80400 1.000 38.46000 19 GLY B CA 1
ATOM 654 C C . GLY B 2 19 ? 27.60000 79.19700 23.30900 1.000 38.52000 19 GLY B C 1
ATOM 655 O O . GLY B 2 19 ? 27.08100 79.98400 22.52100 1.000 41.89000 19 GLY B O 1
ATOM 656 N N . ARG B 2 20 ? 27.66500 79.43000 24.61600 1.000 38.73000 20 ARG B N 1
ATOM 657 C CA . ARG B 2 20 ? 27.20600 80.69700 25.17700 1.000 38.54000 20 ARG B CA 1
ATOM 658 C C . ARG B 2 20 ? 28.31100 81.75100 25.16600 1.000 37.31000 20 ARG B C 1
ATOM 659 O O . ARG B 2 20 ? 29.34900 81.58100 25.80400 1.000 37.42000 20 ARG B O 1
ATOM 667 N N . ARG B 2 21 ? 28.07500 82.84600 24.44800 1.000 38.22000 21 ARG B N 1
ATOM 668 C CA . ARG B 2 21 ? 29.04700 83.93300 24.35600 1.000 37.98000 21 ARG B CA 1
ATOM 669 C C . ARG B 2 21 ? 29.28400 84.59200 25.71300 1.000 37.35000 21 ARG B C 1
ATOM 670 O O . ARG B 2 21 ? 30.32400 85.21000 25.94000 1.000 36.75000 21 ARG B O 1
ATOM 678 N N . GLU B 2 22 ? 28.31200 84.45400 26.61000 1.000 37.85000 22 GLU B N 1
ATOM 679 C CA . GLU B 2 22 ? 28.43000 84.98300 27.96300 1.000 36.86000 22 GLU B CA 1
ATOM 680 C C . GLU B 2 22 ? 29.59600 84.33900 28.70600 1.000 37.60000 22 GLU B C 1
ATOM 681 O O . GLU B 2 22 ? 30.24600 84.97800 29.53300 1.000 36.33000 22 GLU B O 1
ATOM 687 N N . ALA B 2 23 ? 29.85300 83.07000 28.40600 1.000 38.13000 23 ALA B N 1
ATOM 688 C CA . ALA B 2 23 ? 30.94400 82.33400 29.03400 1.000 36.33000 23 ALA B CA 1
ATOM 689 C C . ALA B 2 23 ? 32.28700 82.72500 28.42700 1.000 35.42000 23 ALA B C 1
ATOM 690 O O . ALA B 2 23 ? 33.28700 82.84000 29.13500 1.000 34.28000 23 ALA B O 1
ATOM 692 N N . LYS B 2 24 ? 32.29900 82.91700 27.11000 1.000 36.68000 24 LYS B N 1
ATOM 693 C CA . LYS B 2 24 ? 33.46700 83.44000 26.41200 1.000 35.50000 24 LYS B CA 1
ATOM 694 C C . LYS B 2 24 ? 33.88400 84.77300 27.03000 1.000 37.96000 24 LYS B C 1
ATOM 695 O O . LYS B 2 24 ? 35.06900 85.03500 27.22000 1.000 39.36000 24 LYS B O 1
ATOM 701 N N . GLN B 2 25 ? 32.89800 85.60000 27.36400 1.000 36.64000 25 GLN B N 1
ATOM 702 C CA . GLN B 2 25 ? 33.15300 86.89200 27.99000 1.000 35.63000 25 GLN B CA 1
ATOM 703 C C . GLN B 2 25 ? 33.59100 86.74300 29.44000 1.000 34.31000 25 GLN B C 1
ATOM 704 O O . GLN B 2 25 ? 34.29300 87.59800 29.97400 1.000 35.57000 25 GLN B O 1
ATOM 710 N N . ALA B 2 26 ? 33.16500 85.65900 30.07800 1.000 33.93000 26 ALA B N 1
ATOM 711 C CA . ALA B 2 26 ? 33.55600 85.39000 31.45500 1.000 32.71000 26 ALA B CA 1
ATOM 712 C C . ALA B 2 26 ? 35.00300 84.91200 31.51100 1.000 32.83000 26 ALA B C 1
ATOM 713 O O . ALA B 2 26 ? 35.75000 85.26300 32.42400 1.000 32.73000 26 ALA B O 1
ATOM 715 N N . LEU B 2 27 ? 35.39200 84.11300 30.52500 1.000 32.89000 27 LEU B N 1
ATOM 716 C CA . LEU B 2 27 ? 36.73800 83.55700 30.47900 1.000 32.68000 27 LEU B CA 1
ATOM 717 C C . LEU B 2 27 ? 37.76600 84.56000 29.96000 1.000 34.54000 27 LEU B C 1
ATOM 718 O O . LEU B 2 27 ? 38.95000 84.45400 30.27200 1.000 34.67000 27 LEU B O 1
ATOM 723 N N . GLU B 2 28 ? 37.31500 85.52600 29.16500 1.000 37.11000 28 GLU B N 1
ATOM 724 C CA . GLU B 2 28 ? 38.19700 86.58300 28.67600 1.000 38.46000 28 GLU B CA 1
ATOM 725 C C . GLU B 2 28 ? 38.39300 87.67800 29.71600 1.000 36.60000 28 GLU B C 1
ATOM 726 O O . GLU B 2 28 ? 39.37000 88.42100 29.66800 1.000 43.19000 28 GLU B O 1
ATOM 732 N N . ALA B 2 29 ? 37.46500 87.76100 30.66200 1.000 34.26000 29 ALA B N 1
ATOM 733 C CA . ALA B 2 29 ? 37.45300 88.83700 31.64700 1.000 33.97000 29 ALA B CA 1
ATOM 734 C C . ALA B 2 29 ? 38.55900 88.69800 32.68400 1.000 34.83000 29 ALA B C 1
ATOM 735 O O . ALA B 2 29 ? 38.73600 89.57200 33.53000 1.000 36.36000 29 ALA B O 1
ATOM 737 N N . TRP B 2 30 ? 39.29200 87.59300 32.62600 1.000 35.41000 30 TRP B N 1
ATOM 738 C CA . TRP B 2 30 ? 40.34600 87.33200 33.59700 1.000 35.04000 30 TRP B CA 1
ATOM 739 C C . TRP B 2 30 ? 41.65000 86.93100 32.91600 1.000 36.68000 30 TRP B C 1
ATOM 740 O O . TRP B 2 30 ? 41.63400 86.29900 31.86000 1.000 38.06000 30 TRP B O 1
ATOM 751 N N . PRO B 2 31 ? 42.79100 87.31600 33.51000 1.000 37.82000 31 PRO B N 1
ATOM 752 C CA . PRO B 2 31 ? 44.08700 86.98300 32.91100 1.000 38.97000 31 PRO B CA 1
ATOM 753 C C . PRO B 2 31 ? 44.42800 85.49600 32.98900 1.000 39.26000 31 PRO B C 1
ATOM 754 O O . PRO B 2 31 ? 44.29700 84.89400 34.05400 1.000 44.49000 31 PRO B O 1
ATOM 758 N N . PRO B 2 32 ? 44.87500 84.91200 31.86800 1.000 39.07000 32 PRO B N 1
ATOM 759 C CA . PRO B 2 32 ? 45.44000 83.55900 31.85900 1.000 39.58000 32 PRO B CA 1
ATOM 760 C C . PRO B 2 32 ? 46.77200 83.55500 32.60000 1.000 40.95000 32 PRO B C 1
ATOM 761 O O . PRO B 2 32 ? 47.40700 84.60800 32.65700 1.000 42.59000 32 PRO B O 1
ATOM 765 N N . GLN B 2 33 ? 47.19700 82.42700 33.16300 1.000 39.88000 33 GLN B N 1
ATOM 766 C CA . GLN B 2 33 ? 46.47700 81.16000 33.11300 1.000 36.63000 33 GLN B CA 1
ATOM 767 C C . GLN B 2 33 ? 45.43500 81.07800 34.22100 1.000 35.73000 33 GLN B C 1
ATOM 768 O O . GLN B 2 33 ? 45.73700 81.33800 35.38400 1.000 35.62000 33 GLN B O 1
ATOM 774 N N . ASN B 2 34 ? 44.20800 80.72000 33.86100 1.000 35.20000 34 ASN B N 1
ATOM 775 C CA . ASN B 2 34 ? 43.16300 80.56000 34.86100 1.000 33.33000 34 ASN B CA 1
ATOM 776 C C . ASN B 2 34 ? 43.06800 79.11000 35.31000 1.000 31.35000 34 ASN B C 1
ATOM 777 O O . ASN B 2 34 ? 43.75700 78.24200 34.77500 1.000 30.63000 34 ASN B O 1
ATOM 782 N N . ALA B 2 35 ? 42.20300 78.84100 36.28000 1.000 29.58000 35 ALA B N 1
ATOM 783 C CA . ALA B 2 35 ? 42.21800 77.54100 36.93400 1.000 28.32000 35 ALA B CA 1
ATOM 784 C C . ALA B 2 35 ? 40.84700 76.89200 37.05400 1.000 27.29000 35 ALA B C 1
ATOM 785 O O . ALA B 2 35 ? 39.81800 77.56500 37.04900 1.000 28.29000 35 ALA B O 1
ATOM 787 N N . ILE B 2 36 ? 40.85800 75.56600 37.15200 1.000 27.01000 36 ILE B N 1
ATOM 788 C CA . ILE B 2 36 ? 39.67800 74.78600 37.50000 1.000 26.15000 36 ILE B CA 1
ATOM 789 C C . ILE B 2 36 ? 40.07700 73.66600 38.45400 1.000 26.42000 36 ILE B C 1
ATOM 790 O O . ILE B 2 36 ? 41.23200 73.24500 38.48100 1.000 26.98000 36 ILE B O 1
ATOM 795 N N . SER B 2 37 ? 39.12000 73.19900 39.24600 1.000 26.34000 37 SER B N 1
ATOM 796 C CA . SER B 2 37 ? 39.33800 72.04600 40.10900 1.000 26.29000 37 SER B CA 1
ATOM 797 C C . SER B 2 37 ? 39.33400 70.76000 39.28800 1.000 27.05000 37 SER B C 1
ATOM 798 O O . SER B 2 37 ? 38.84600 70.73900 38.16000 1.000 27.40000 37 SER B O 1
ATOM 801 N N . LEU B 2 38 ? 39.89500 69.69500 39.84900 1.000 27.76000 38 LEU B N 1
ATOM 802 C CA . LEU B 2 38 ? 39.81000 68.37600 39.23200 1.000 28.16000 38 LEU B CA 1
ATOM 803 C C . LEU B 2 38 ? 38.35400 67.91300 39.16600 1.000 28.20000 38 LEU B C 1
ATOM 804 O O . LEU B 2 38 ? 37.96700 67.17300 38.26200 1.000 29.58000 38 LEU B O 1
ATOM 809 N N . ILE B 2 39 ? 37.55600 68.35800 40.13200 1.000 27.13000 39 ILE B N 1
ATOM 810 C CA . ILE B 2 39 ? 36.12500 68.07200 40.15700 1.000 27.66000 39 ILE B CA 1
ATOM 811 C C . ILE B 2 39 ? 35.44500 68.60300 38.90200 1.000 27.05000 39 ILE B C 1
ATOM 812 O O . ILE B 2 39 ? 34.59600 67.93600 38.31200 1.000 28.19000 39 ILE B O 1
ATOM 817 N N . THR B 2 40 ? 35.83600 69.80500 38.49600 1.000 26.88000 40 THR B N 1
ATOM 818 C CA . THR B 2 40 ? 35.28500 70.42700 37.30000 1.000 28.45000 40 THR B CA 1
ATOM 819 C C . THR B 2 40 ? 35.74300 69.69200 36.04200 1.000 27.52000 40 THR B C 1
ATOM 820 O O . THR B 2 40 ? 34.95200 69.47400 35.12700 1.000 28.15000 40 THR B O 1
ATOM 824 N N . TRP B 2 41 ? 37.01500 69.29900 36.01000 1.000 27.34000 41 TRP B N 1
ATOM 825 C CA . TRP B 2 41 ? 37.56500 68.55500 34.87900 1.000 28.34000 41 TRP B CA 1
ATOM 826 C C . TRP B 2 41 ? 36.74800 67.29400 34.60400 1.000 30.22000 41 TRP B C 1
ATOM 827 O O . TRP B 2 41 ? 36.40500 67.00900 33.46100 1.000 32.42000 41 TRP B O 1
ATOM 838 N N . MET B 2 42 ? 36.42100 66.55700 35.66200 1.000 29.66000 42 MET B N 1
ATOM 839 C CA . MET B 2 42 ? 35.66300 65.31500 35.53500 1.000 28.89000 42 MET B CA 1
ATOM 840 C C . MET B 2 42 ? 34.23400 65.54200 35.04500 1.000 30.48000 42 MET B C 1
ATOM 841 O O . MET B 2 42 ? 33.75300 64.82400 34.16900 1.000 31.99000 42 MET B O 1
ATOM 846 N N . GLU B 2 43 ? 33.55800 66.53800 35.61100 1.000 31.94000 43 GLU B N 1
ATOM 847 C CA . GLU B 2 43 ? 32.17000 66.81600 35.24900 1.000 32.79000 43 GLU B CA 1
ATOM 848 C C . GLU B 2 43 ? 32.04200 67.36900 33.83400 1.000 34.18000 43 GLU B C 1
ATOM 849 O O . GLU B 2 43 ? 31.01000 67.19600 33.18900 1.000 36.42000 43 GLU B O 1
ATOM 855 N N . VAL B 2 44 ? 33.08300 68.03900 33.35200 1.000 32.62000 44 VAL B N 1
ATOM 856 C CA . VAL B 2 44 ? 33.09400 68.51600 31.97400 1.000 34.17000 44 VAL B CA 1
ATOM 857 C C . VAL B 2 44 ? 33.35500 67.35000 31.01900 1.000 35.03000 44 VAL B C 1
ATOM 858 O O . VAL B 2 44 ? 32.74300 67.25800 29.95400 1.000 35.37000 44 VAL B O 1
ATOM 862 N N . MET B 2 45 ? 34.24700 66.44800 31.41900 1.000 35.15000 45 MET B N 1
ATOM 863 C CA . MET B 2 45 ? 34.58700 65.28700 30.60000 1.000 36.68000 45 MET B CA 1
ATOM 864 C C . MET B 2 45 ? 33.40400 64.33100 30.44800 1.000 38.33000 45 MET B C 1
ATOM 865 O O . MET B 2 45 ? 33.31900 63.59200 29.46700 1.000 39.95000 45 MET B O 1
ATOM 870 N N . VAL B 2 46 ? 32.50100 64.34400 31.42300 1.000 37.95000 46 VAL B N 1
ATOM 871 C CA . VAL B 2 46 ? 31.25500 63.59300 31.31500 1.000 40.30000 46 VAL B CA 1
ATOM 872 C C . VAL B 2 46 ? 30.47100 64.09300 30.10500 1.000 41.58000 46 VAL B C 1
ATOM 873 O O . VAL B 2 46 ? 29.91100 63.30600 29.34100 1.000 45.50000 46 VAL B O 1
ATOM 877 N N . GLY B 2 47 ? 30.45700 65.41000 29.92700 1.000 40.72000 47 GLY B N 1
ATOM 878 C CA . GLY B 2 47 ? 29.76200 66.02500 28.81200 1.000 41.63000 47 GLY B CA 1
ATOM 879 C C . GLY B 2 47 ? 30.53000 65.90400 27.51200 1.000 42.45000 47 GLY B C 1
ATOM 880 O O . GLY B 2 47 ? 29.93600 65.81800 26.43800 1.000 46.62000 47 GLY B O 1
ATOM 881 N N . ALA B 2 48 ? 31.85500 65.90200 27.60800 1.000 40.62000 48 ALA B N 1
ATOM 882 C CA . ALA B 2 48 ? 32.70600 65.73500 26.43600 1.000 39.70000 48 ALA B CA 1
ATOM 883 C C . ALA B 2 48 ? 32.48000 64.37100 25.80100 1.000 42.32000 48 ALA B C 1
ATOM 884 O O . ALA B 2 48 ? 32.54200 64.22000 24.58200 1.000 43.54000 48 ALA B O 1
ATOM 886 N N . LYS B 2 49 ? 32.21200 63.38200 26.64600 1.000 44.83000 49 LYS B N 1
ATOM 887 C CA . LYS B 2 49 ? 31.98700 62.01600 26.19600 1.000 45.43000 49 LYS B CA 1
ATOM 888 C C . LYS B 2 49 ? 30.60500 61.84400 25.57900 1.000 44.90000 49 LYS B C 1
ATOM 889 O O . LYS B 2 49 ? 30.46300 61.21100 24.53300 1.000 45.92000 49 LYS B O 1
ATOM 895 N N . LYS B 2 50 ? 29.59200 62.40500 26.23200 1.000 45.02000 50 LYS B N 1
ATOM 896 C CA . LYS B 2 50 ? 28.22400 62.34400 25.72700 1.000 48.60000 50 LYS B CA 1
ATOM 897 C C . LYS B 2 50 ? 28.11600 62.95400 24.33200 1.000 48.53000 50 LYS B C 1
ATOM 898 O O . LYS B 2 50 ? 27.45500 62.40100 23.45200 1.000 53.62000 50 LYS B O 1
ATOM 904 N N . TYR B 2 51 ? 28.78100 64.08900 24.13400 1.000 47.36000 51 TYR B N 1
ATOM 905 C CA . TYR B 2 51 ? 28.69500 64.82400 22.87700 1.000 47.93000 51 TYR B CA 1
ATOM 906 C C . TYR B 2 51 ? 29.83000 64.49100 21.90800 1.000 47.49000 51 TYR B C 1
ATOM 907 O O . TYR B 2 51 ? 29.92200 65.08300 20.83200 1.000 48.35000 51 TYR B O 1
ATOM 916 N N . HIS B 2 52 ? 30.69200 63.55900 22.30600 1.000 48.00000 52 HIS B N 1
ATOM 917 C CA . HIS B 2 52 ? 31.74300 63.00800 21.44400 1.000 48.50000 52 HIS B CA 1
ATOM 918 C C . HIS B 2 52 ? 32.78600 64.04200 21.00500 1.000 49.41000 52 HIS B C 1
ATOM 919 O O . HIS B 2 52 ? 33.36200 63.94000 19.92200 1.000 52.36000 52 HIS B O 1
ATOM 926 N N . GLN B 2 53 ? 33.00200 65.04900 21.84600 1.000 48.86000 53 GLN B N 1
ATOM 927 C CA . GLN B 2 53 ? 34.05000 66.05500 21.65100 1.000 47.68000 53 GLN B CA 1
ATOM 928 C C . GLN B 2 53 ? 35.33000 65.78200 22.44300 1.000 45.01000 53 GLN B C 1
ATOM 929 O O . GLN B 2 53 ? 36.19200 66.65200 22.55800 1.000 44.63000 53 GLN B O 1
ATOM 935 N N . GLU B 2 54 ? 35.42400 64.57900 22.99900 1.000 44.83000 54 GLU B N 1
ATOM 936 C CA . GLU B 2 54 ? 36.38400 64.21800 24.04300 1.000 45.55000 54 GLU B CA 1
ATOM 937 C C . GLU B 2 54 ? 37.82900 64.70700 23.87200 1.000 45.77000 54 GLU B C 1
ATOM 938 O O . GLU B 2 54 ? 38.39100 65.29600 24.79600 1.000 45.73000 54 GLU B O 1
ATOM 944 N N . GLN B 2 55 ? 38.43100 64.47700 22.70900 1.000 48.17000 55 GLN B N 1
ATOM 945 C CA . GLN B 2 55 ? 39.82100 64.87900 22.50400 1.000 48.68000 55 GLN B CA 1
ATOM 946 C C . GLN B 2 55 ? 39.95000 66.39900 22.46300 1.000 46.16000 55 GLN B C 1
ATOM 947 O O . GLN B 2 55 ? 40.90700 66.96100 22.99100 1.000 46.11000 55 GLN B O 1
ATOM 953 N N . ARG B 2 56 ? 38.97300 67.05800 21.84800 1.000 44.76000 56 ARG B N 1
ATOM 954 C CA . ARG B 2 56 ? 39.00300 68.51100 21.69400 1.000 44.32000 56 ARG B CA 1
ATOM 955 C C . ARG B 2 56 ? 38.71600 69.24100 23.00500 1.000 40.18000 56 ARG B C 1
ATOM 956 O O . ARG B 2 56 ? 39.25000 70.32200 23.24800 1.000 39.35000 56 ARG B O 1
ATOM 964 N N . THR B 2 57 ? 37.87200 68.64900 23.84200 1.000 40.44000 57 THR B N 1
ATOM 965 C CA . THR B 2 57 ? 37.57800 69.21700 25.15300 1.000 38.29000 57 THR B CA 1
ATOM 966 C C . THR B 2 57 ? 38.78200 69.07200 26.06900 1.000 37.64000 57 THR B C 1
ATOM 967 O O . THR B 2 57 ? 39.19100 70.02400 26.73500 1.000 36.67000 57 THR B O 1
ATOM 971 N N . ARG B 2 58 ? 39.34200 67.86700 26.09100 1.000 38.22000 58 ARG B N 1
ATOM 972 C CA . ARG B 2 58 ? 40.55300 67.58200 26.84800 1.000 38.32000 58 ARG B CA 1
ATOM 973 C C . ARG B 2 58 ? 41.69100 68.51500 26.42700 1.000 38.24000 58 ARG B C 1
ATOM 974 O O . ARG B 2 58 ? 42.51800 68.91100 27.24900 1.000 39.27000 58 ARG B O 1
ATOM 982 N N . MET B 2 59 ? 41.71200 68.87900 25.14800 1.000 39.77000 59 MET B N 1
ATOM 983 C CA . MET B 2 59 ? 42.68600 69.83800 24.63400 1.000 39.25000 59 MET B CA 1
ATOM 984 C C . MET B 2 59 ? 42.47800 71.22500 25.23000 1.000 36.16000 59 MET B C 1
ATOM 985 O O . MET B 2 59 ? 43.43100 71.87600 25.65400 1.000 36.76000 59 MET B O 1
ATOM 990 N N . ALA B 2 60 ? 41.22700 71.67200 25.25700 1.000 35.97000 60 ALA B N 1
ATOM 991 C CA . ALA B 2 60 ? 40.90100 72.99700 25.77000 1.000 33.25000 60 ALA B CA 1
ATOM 992 C C . ALA B 2 60 ? 41.10100 73.08100 27.28000 1.000 32.12000 60 ALA B C 1
ATOM 993 O O . ALA B 2 60 ? 41.57500 74.09300 27.79500 1.000 32.36000 60 ALA B O 1
ATOM 995 N N . LEU B 2 61 ? 40.74200 72.01300 27.98500 1.000 31.66000 61 LEU B N 1
ATOM 996 C CA . LEU B 2 61 ? 40.83100 71.99000 29.44100 1.000 30.57000 61 LEU B CA 1
ATOM 997 C C . LEU B 2 61 ? 42.27100 71.99500 29.94300 1.000 31.44000 61 LEU B C 1
ATOM 998 O O . LEU B 2 61 ? 42.55100 72.48900 31.03500 1.000 30.46000 61 LEU B O 1
ATOM 1003 N N . SER B 2 62 ? 43.18200 71.45200 29.14200 1.000 33.13000 62 SER B N 1
ATOM 1004 C CA . SER B 2 62 ? 44.58200 71.33700 29.54000 1.000 32.57000 62 SER B CA 1
ATOM 1005 C C . SER B 2 62 ? 45.29700 72.68700 29.53900 1.000 32.39000 62 SER B C 1
ATOM 1006 O O . SER B 2 62 ? 46.44000 72.79300 29.98500 1.000 33.47000 62 SER B O 1
ATOM 1009 N N . THR B 2 63 ? 44.61900 73.71400 29.03600 1.000 33.49000 63 THR B N 1
ATOM 1010 C CA . THR B 2 63 ? 45.15700 75.07000 29.03300 1.000 32.83000 63 THR B CA 1
ATOM 1011 C C . THR B 2 63 ? 44.86600 75.76900 30.36000 1.000 32.54000 63 THR B C 1
ATOM 1012 O O . THR B 2 63 ? 45.32900 76.88200 30.60600 1.000 32.61000 63 THR B O 1
ATOM 1016 N N . PHE B 2 64 ? 44.08400 75.10400 31.20400 1.000 33.85000 64 PHE B N 1
ATOM 1017 C CA . PHE B 2 64 ? 43.78100 75.59200 32.54300 1.000 31.87000 64 PHE B CA 1
ATOM 1018 C C . PHE B 2 64 ? 44.74600 75.00400 33.55600 1.000 31.33000 64 PHE B C 1
ATOM 1019 O O . PHE B 2 64 ? 45.17700 73.86000 33.41500 1.000 31.33000 64 PHE B O 1
ATOM 1027 N N . ASN B 2 65 ? 45.10200 75.78400 34.57000 1.000 31.25000 65 ASN B N 1
ATOM 1028 C CA . ASN B 2 65 ? 45.72500 75.19500 35.74000 1.000 30.20000 65 ASN B CA 1
ATOM 1029 C C . ASN B 2 65 ? 44.69800 74.25900 36.35400 1.000 30.77000 65 ASN B C 1
ATOM 1030 O O . ASN B 2 65 ? 43.59600 74.67900 36.70000 1.000 31.33000 65 ASN B O 1
ATOM 1035 N N . ILE B 2 66 ? 45.05200 72.98900 36.48900 1.000 31.69000 66 ILE B N 1
ATOM 1036 C CA . ILE B 2 66 ? 44.10300 72.00900 36.99200 1.000 30.57000 66 ILE B CA 1
ATOM 1037 C C . ILE B 2 66 ? 44.55300 71.53900 38.36100 1.000 29.58000 66 ILE B C 1
ATOM 1038 O O . ILE B 2 66 ? 45.56900 70.86300 38.49800 1.000 30.68000 66 ILE B O 1
ATOM 1043 N N . ILE B 2 67 ? 43.78400 71.91300 39.37600 1.000 29.41000 67 ILE B N 1
ATOM 1044 C CA . ILE B 2 67 ? 44.19400 71.71200 40.75600 1.000 30.76000 67 ILE B CA 1
ATOM 1045 C C . ILE B 2 67 ? 43.56900 70.46100 41.36700 1.000 31.13000 67 ILE B C 1
ATOM 1046 O O . ILE B 2 67 ? 42.34900 70.35100 41.48200 1.000 30.02000 67 ILE B O 1
ATOM 1051 N N . ASN B 2 68 ? 44.42500 69.52000 41.75400 1.000 33.20000 68 ASN B N 1
ATOM 1052 C CA . ASN B 2 68 ? 43.98600 68.27800 42.37700 1.000 34.27000 68 ASN B CA 1
ATOM 1053 C C . ASN B 2 68 ? 43.44500 68.50600 43.78200 1.000 33.53000 68 ASN B C 1
ATOM 1054 O O . ASN B 2 68 ? 43.74900 69.51500 44.41800 1.000 31.54000 68 ASN B O 1
ATOM 1059 N N . ILE B 2 69 ? 42.64100 67.56200 44.26300 1.000 34.86000 69 ILE B N 1
ATOM 1060 C CA . ILE B 2 69 ? 42.16000 67.60700 45.63600 1.000 34.67000 69 ILE B CA 1
ATOM 1061 C C . ILE B 2 69 ? 43.11200 66.82600 46.53100 1.000 36.58000 69 ILE B C 1
ATOM 1062 O O . ILE B 2 69 ? 43.25000 65.60900 46.40500 1.000 36.27000 69 ILE B O 1
ATOM 1067 N N . SER B 2 70 ? 43.76900 67.54500 47.43200 1.000 35.89000 70 SER B N 1
ATOM 1068 C CA . SER B 2 70 ? 44.69800 66.94500 48.37600 1.000 37.58000 70 SER B CA 1
ATOM 1069 C C . SER B 2 70 ? 44.18300 67.12400 49.79900 1.000 38.79000 70 SER B C 1
ATOM 1070 O O . SER B 2 70 ? 43.07500 67.61700 50.00500 1.000 38.10000 70 SER B O 1
ATOM 1073 N N . GLN B 2 71 ? 44.98900 66.71400 50.77300 1.000 41.92000 71 GLN B N 1
ATOM 1074 C CA . GLN B 2 71 ? 44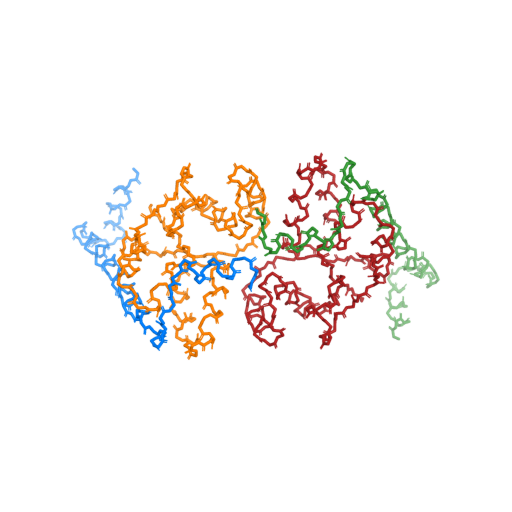.54900 66.62500 52.16200 1.000 39.64000 71 GLN B CA 1
ATOM 1075 C C . GLN B 2 71 ? 44.01900 67.93600 52.75400 1.000 40.94000 71 GLN B C 1
ATOM 1076 O O . GLN B 2 71 ? 43.01000 67.92900 53.45800 1.000 46.12000 71 GLN B O 1
ATOM 1082 N N . ASP B 2 72 ? 44.68300 69.05500 52.48800 1.000 40.16000 72 ASP B N 1
ATOM 1083 C CA . ASP B 2 72 ? 44.25600 70.30300 53.11700 1.000 41.31000 72 ASP B CA 1
ATOM 1084 C C . ASP B 2 72 ? 43.32900 71.16300 52.25600 1.000 38.87000 72 ASP B C 1
ATOM 1085 O O . ASP B 2 72 ? 42.88200 72.22100 52.69500 1.000 37.94000 72 ASP B O 1
ATOM 1090 N N . ILE B 2 73 ? 43.03300 70.71500 51.04100 1.000 37.36000 73 ILE B N 1
ATOM 1091 C CA . ILE B 2 73 ? 41.86400 71.23300 50.33900 1.000 33.40000 73 ILE B CA 1
ATOM 1092 C C . ILE B 2 73 ? 40.66700 70.53800 50.96300 1.000 31.80000 73 ILE B C 1
ATOM 1093 O O . ILE B 2 73 ? 39.63600 71.15500 51.23300 1.000 31.86000 73 ILE B O 1
ATOM 1098 N N . ALA B 2 74 ? 40.83600 69.24400 51.21200 1.000 32.35000 74 ALA B N 1
ATOM 1099 C CA . ALA B 2 74 ? 39.83900 68.44500 51.90500 1.000 31.66000 74 ALA B CA 1
ATOM 1100 C C . ALA B 2 74 ? 39.58400 68.99800 53.30000 1.000 30.44000 74 ALA B C 1
ATOM 1101 O O . ALA B 2 74 ? 38.44900 69.01500 53.76900 1.000 30.81000 74 ALA B O 1
ATOM 1103 N N . GLU B 2 75 ? 40.64800 69.45100 53.95400 1.000 31.88000 75 GLU B N 1
ATOM 1104 C CA . GLU B 2 75 ? 40.54500 70.02300 55.29200 1.000 34.02000 75 GLU B CA 1
ATOM 1105 C C . GLU B 2 75 ? 39.66300 71.26600 55.29200 1.000 31.07000 75 GLU B C 1
ATOM 1106 O O . GLU B 2 75 ? 38.74900 71.39500 56.10600 1.000 30.75000 75 GLU B O 1
ATOM 1112 N N . ARG B 2 76 ? 39.94800 72.17900 54.37100 1.000 29.86000 76 ARG B N 1
ATOM 1113 C CA . ARG B 2 76 ? 39.17300 73.40400 54.23300 1.000 29.48000 76 ARG B CA 1
ATOM 1114 C C . ARG B 2 76 ? 37.75400 73.09900 53.76700 1.000 29.08000 76 ARG B C 1
ATOM 1115 O O . ARG B 2 76 ? 36.80100 73.76400 54.17400 1.000 28.85000 76 ARG B O 1
ATOM 1123 N N . SER B 2 77 ? 37.62400 72.08300 52.91900 1.000 28.61000 77 SER B N 1
ATOM 1124 C CA . SER B 2 77 ? 36.33700 71.71800 52.33500 1.000 27.85000 77 SER B CA 1
ATOM 1125 C C . SER B 2 77 ? 35.31600 71.31500 53.39300 1.000 29.29000 77 SER B C 1
ATOM 1126 O O . SER B 2 77 ? 34.15300 71.71100 53.32200 1.000 29.84000 77 SER B O 1
ATOM 1129 N N . VAL B 2 78 ? 35.75300 70.52500 54.36900 1.000 30.79000 78 VAL B N 1
ATOM 1130 C CA . VAL B 2 78 ? 34.88100 70.08300 55.45400 1.000 31.74000 78 VAL B CA 1
ATOM 1131 C C . VAL B 2 78 ? 34.41000 71.27600 56.28300 1.000 31.15000 78 VAL B C 1
ATOM 1132 O O . VAL B 2 78 ? 33.24300 71.36000 56.67100 1.000 32.06000 78 VAL B O 1
ATOM 1136 N N . ALA B 2 79 ? 35.32600 72.20400 56.53300 1.000 30.59000 79 ALA B N 1
ATOM 1137 C CA . ALA B 2 79 ? 35.02700 73.39600 57.31400 1.000 30.31000 79 ALA B CA 1
ATOM 1138 C C . ALA B 2 79 ? 34.07600 74.33300 56.57400 1.000 31.32000 79 ALA B C 1
ATOM 1139 O O . ALA B 2 79 ? 33.13800 74.86500 57.16600 1.000 34.74000 79 ALA B O 1
ATOM 1141 N N . LEU B 2 80 ? 34.32200 74.53500 55.28300 1.000 29.64000 80 LEU B N 1
ATOM 1142 C CA . LEU B 2 80 ? 33.49700 75.43200 54.47700 1.000 30.71000 80 LEU B CA 1
ATOM 1143 C C . LEU B 2 80 ? 32.07700 74.92200 54.33800 1.000 32.30000 80 LEU B C 1
ATOM 1144 O O . LEU B 2 80 ? 31.13400 75.69900 54.19100 1.000 32.36000 80 LEU B O 1
ATOM 1149 N N . ARG B 2 81 ? 31.93700 73.60400 54.37400 1.000 34.62000 81 ARG B N 1
ATOM 1150 C CA . ARG B 2 81 ? 30.64900 72.97000 54.16600 1.000 37.51000 81 ARG B CA 1
ATOM 1151 C C . ARG B 2 81 ? 29.69100 73.27500 55.31100 1.000 38.55000 81 ARG B C 1
ATOM 1152 O O . ARG B 2 81 ? 28.48800 73.41700 55.09800 1.000 39.28000 81 ARG B O 1
ATOM 1160 N N . GLN B 2 82 ? 30.22200 73.35600 56.52600 1.000 39.85000 82 GLN B N 1
ATOM 1161 C CA . GLN B 2 82 ? 29.40200 73.70500 57.67900 1.000 42.86000 82 GLN B CA 1
ATOM 1162 C C . GLN B 2 82 ? 29.18200 75.20900 57.82000 1.000 43.73000 82 GLN B C 1
ATOM 1163 O O . GLN B 2 82 ? 28.07700 75.64800 58.14400 1.000 45.91000 82 GLN B O 1
ATOM 1169 N N . GLU B 2 83 ? 30.23300 75.99300 57.59500 1.000 40.53000 83 GLU B N 1
ATOM 1170 C CA . GLU B 2 83 ? 30.13700 77.44000 57.74400 1.000 39.43000 83 GLU B CA 1
ATOM 1171 C C . GLU B 2 83 ? 29.08100 78.01600 56.80500 1.000 40.72000 83 GLU B C 1
ATOM 1172 O O . GLU B 2 83 ? 28.22700 78.79600 57.22300 1.000 40.99000 83 GLU B O 1
ATOM 1178 N N . TYR B 2 84 ? 29.15800 77.64300 55.53200 1.000 39.85000 84 TYR B N 1
ATOM 1179 C CA . TYR B 2 84 ? 28.23300 78.15400 54.52300 1.000 39.73000 84 TYR B CA 1
ATOM 1180 C C . TYR B 2 84 ? 27.07800 77.22700 54.12600 1.000 40.40000 84 TYR B C 1
ATOM 1181 O O . TYR B 2 84 ? 26.30800 77.56100 53.22500 1.000 40.27000 84 TYR B O 1
ATOM 1190 N N . LYS B 2 85 ? 26.96700 76.07400 54.78400 1.000 41.56000 85 LYS B N 1
ATOM 1191 C CA . LYS B 2 85 ? 25.92100 75.09600 54.47500 1.000 42.34000 85 LYS B CA 1
ATOM 1192 C C . LYS B 2 85 ? 25.96300 74.71400 53.00300 1.000 40.92000 85 LYS B C 1
ATOM 1193 O O . LYS B 2 85 ? 24.96200 74.79700 52.29400 1.000 42.86000 85 LYS B O 1
ATOM 1199 N N . LEU B 2 86 ? 27.13200 74.27600 52.55900 1.000 39.39000 86 LEU B N 1
ATOM 1200 C CA . LEU B 2 86 ? 27.38300 74.03800 51.14800 1.000 38.69000 86 LEU B CA 1
ATOM 1201 C C . LEU B 2 86 ? 27.32400 72.56300 50.81700 1.000 39.10000 86 LEU B C 1
ATOM 1202 O O . LEU B 2 86 ? 27.51200 71.71600 51.68000 1.000 39.61000 86 LEU B O 1
ATOM 1207 N N . LYS B 2 87 ? 26.97100 72.26500 49.57600 1.000 41.34000 87 LYS B N 1
ATOM 1208 C CA . LYS B 2 87 ? 27.13200 70.92300 49.04300 1.000 44.32000 87 LYS B CA 1
ATOM 1209 C C . LYS B 2 87 ? 28.62600 70.61000 48.96600 1.000 38.96000 87 LYS B C 1
ATOM 1210 O O . LYS B 2 87 ? 29.41700 71.51000 48.70500 1.000 37.62000 87 LYS B O 1
ATOM 1216 N N . LEU B 2 88 ? 29.01500 69.35800 49.21400 1.000 39.84000 88 LEU B N 1
ATOM 1217 C CA . LEU B 2 88 ? 30.44200 68.99400 49.29200 1.000 37.22000 88 LEU B CA 1
ATOM 1218 C C . LEU B 2 88 ? 31.29400 69.37900 48.06800 1.000 33.43000 88 LEU B C 1
ATOM 1219 O O . LEU B 2 88 ? 32.38900 69.91300 48.23800 1.000 32.24000 88 LEU B O 1
ATOM 1224 N N . PRO B 2 89 ? 30.81200 69.11500 46.83800 1.000 35.04000 89 PRO B N 1
ATOM 1225 C CA . PRO B 2 89 ? 31.62100 69.54100 45.69000 1.000 34.24000 89 PRO B CA 1
ATOM 1226 C C . PRO B 2 89 ? 31.71200 71.05700 45.58100 1.000 31.05000 89 PRO B C 1
ATOM 1227 O O . PRO B 2 89 ? 32.72600 71.56800 45.11300 1.000 29.99000 89 PRO B O 1
ATOM 1231 N N . ASP B 2 90 ? 30.66200 71.75700 46.00300 1.000 33.47000 90 ASP B N 1
ATOM 1232 C CA . ASP B 2 90 ? 30.69000 73.21300 46.08100 1.000 32.24000 90 ASP B CA 1
ATOM 1233 C C . ASP B 2 90 ? 31.78100 73.65600 47.04800 1.000 29.44000 90 ASP B C 1
ATOM 1234 O O . ASP B 2 90 ? 32.53900 74.58300 46.76500 1.000 27.81000 90 ASP B O 1
ATOM 1239 N N . ALA B 2 91 ? 31.85100 72.98000 48.19000 1.000 30.11000 91 ALA B N 1
ATOM 1240 C CA . ALA B 2 91 ? 32.82000 73.30400 49.23100 1.000 27.50000 91 ALA B CA 1
ATOM 1241 C C . ALA B 2 91 ? 34.25200 73.06500 48.76500 1.000 26.70000 91 ALA B C 1
ATOM 1242 O O . ALA B 2 91 ? 35.15500 73.82800 49.09900 1.000 25.53000 91 ALA B O 1
ATOM 1244 N N . ILE B 2 92 ? 34.45000 72.00500 47.99000 1.000 26.35000 92 ILE B N 1
ATOM 1245 C CA . ILE B 2 92 ? 35.77800 71.64200 47.50800 1.000 26.48000 92 ILE B CA 1
ATOM 1246 C C . ILE B 2 92 ? 36.29300 72.65900 46.49100 1.000 26.05000 92 ILE B C 1
ATOM 1247 O O . ILE B 2 92 ? 37.46300 73.04200 46.51900 1.000 26.10000 92 ILE B O 1
ATOM 1252 N N . ILE B 2 93 ? 35.41000 73.10600 45.60500 1.000 25.29000 93 ILE B N 1
ATOM 1253 C CA . ILE B 2 93 ? 35.77400 74.09700 44.60000 1.000 25.71000 93 ILE B CA 1
ATOM 1254 C C . ILE B 2 93 ? 36.05400 75.45000 45.25800 1.000 26.13000 93 ILE B C 1
ATOM 1255 O O . ILE B 2 93 ? 36.96600 76.17100 44.85300 1.000 27.21000 93 ILE B O 1
ATOM 1260 N N . LEU B 2 94 ? 35.28700 75.77900 46.29300 1.000 25.90000 94 LEU B N 1
ATOM 1261 C CA . LEU B 2 94 ? 35.51200 77.00900 47.04500 1.000 25.34000 94 LEU B CA 1
ATOM 1262 C C . LEU B 2 94 ? 36.79100 76.91500 47.87600 1.000 25.45000 94 LEU B C 1
ATOM 1263 O O . LEU B 2 94 ? 37.52500 77.89200 48.01200 1.000 25.68000 94 LEU B O 1
ATOM 1268 N N . ALA B 2 95 ? 37.05500 75.73300 48.42700 1.000 25.77000 95 ALA B N 1
ATOM 1269 C CA . ALA B 2 95 ? 38.27000 75.49700 49.20400 1.000 26.14000 95 ALA B CA 1
ATOM 1270 C C . ALA B 2 95 ? 39.50800 75.61400 48.32700 1.000 26.53000 95 ALA B C 1
ATOM 1271 O O . ALA B 2 95 ? 40.53800 76.13900 48.74900 1.000 27.69000 95 ALA B O 1
ATOM 1273 N N . THR B 2 96 ? 39.39400 75.11400 47.10300 1.000 27.10000 96 THR B N 1
ATOM 1274 C CA . THR B 2 96 ? 40.47800 75.17900 46.13600 1.000 26.46000 96 THR B CA 1
ATOM 1275 C C . THR B 2 96 ? 40.81200 76.62900 45.79200 1.000 28.21000 96 THR B C 1
ATOM 1276 O O . THR B 2 96 ? 41.98200 77.00100 45.69700 1.000 30.12000 96 THR B O 1
ATOM 1280 N N . ALA B 2 97 ? 39.77900 77.44800 45.62500 1.000 28.79000 97 ALA B N 1
ATOM 1281 C CA . ALA B 2 97 ? 39.96100 78.85900 45.30000 1.000 29.19000 97 ALA B CA 1
ATOM 1282 C C . ALA B 2 97 ? 40.64000 79.61100 46.44000 1.000 31.58000 97 ALA B C 1
ATOM 1283 O O . ALA B 2 97 ? 41.58600 80.36500 46.21700 1.000 33.62000 97 ALA B O 1
ATOM 1285 N N . GLN B 2 98 ? 40.15000 79.39900 47.65800 1.000 30.91000 98 GLN B N 1
ATOM 1286 C CA . GLN B 2 98 ? 40.68900 80.06800 48.83700 1.000 31.27000 98 GLN B CA 1
ATOM 1287 C C . GLN B 2 98 ? 42.16700 79.77000 49.05200 1.000 32.86000 98 GLN B C 1
ATOM 1288 O O . GLN B 2 98 ? 42.97000 80.68400 49.23500 1.000 36.75000 98 GLN B O 1
ATOM 1294 N N . LEU B 2 99 ? 42.51400 78.48700 49.03500 1.000 32.37000 99 LEU B N 1
ATOM 1295 C CA . LEU B 2 99 ? 43.88000 78.05700 49.30600 1.000 33.83000 99 LEU B CA 1
ATOM 1296 C C . LEU B 2 99 ? 44.87100 78.68000 48.32900 1.000 34.73000 99 LEU B C 1
ATOM 1297 O O . LEU B 2 99 ? 45.97700 79.06100 48.71000 1.000 36.83000 99 LEU B O 1
ATOM 1302 N N . HIS B 2 100 ? 44.46600 78.78400 47.06900 1.000 34.97000 100 HIS B N 1
ATOM 1303 C CA . HIS B 2 100 ? 45.32900 79.32600 46.02500 1.000 35.90000 100 HIS B CA 1
ATOM 1304 C C . HIS B 2 100 ? 45.09500 80.81300 45.77100 1.000 37.12000 100 HIS B C 1
ATOM 1305 O O . HIS B 2 100 ? 45.67200 81.38300 44.84600 1.000 38.88000 100 HIS B O 1
ATOM 1312 N N . ARG B 2 101 ? 44.24500 81.42600 46.59100 1.000 35.62000 101 ARG B N 1
ATOM 1313 C CA . ARG B 2 101 ? 43.92900 82.85100 46.49100 1.000 35.02000 101 ARG B CA 1
ATOM 1314 C C . ARG B 2 101 ? 43.38100 83.21400 45.12000 1.000 35.81000 101 ARG B C 1
ATOM 1315 O O . ARG B 2 101 ? 43.84900 84.15800 44.48500 1.000 36.85000 101 ARG B O 1
ATOM 1323 N N . LEU B 2 102 ? 42.39200 82.45600 44.66300 1.000 35.82000 102 LEU B N 1
ATOM 1324 C CA . LEU B 2 102 ? 41.75700 82.73200 43.38300 1.000 35.77000 102 LEU B CA 1
ATOM 1325 C C . LEU B 2 102 ? 40.32700 83.21000 43.57900 1.000 34.23000 102 LEU B C 1
ATOM 1326 O O . LEU B 2 102 ? 39.65300 82.80600 44.52400 1.000 34.21000 102 LEU B O 1
ATOM 1331 N N . GLU B 2 103 ? 39.86800 84.07800 42.68600 1.000 33.98000 103 GLU B N 1
ATOM 1332 C CA . GLU B 2 103 ? 38.47000 84.46900 42.67700 1.000 34.48000 103 GLU B CA 1
ATOM 1333 C C . GLU B 2 103 ? 37.64800 83.31300 42.13400 1.000 34.22000 103 GLU B C 1
ATOM 1334 O O . GLU B 2 103 ? 38.00200 82.72200 41.11600 1.000 37.08000 103 GLU B O 1
ATOM 1340 N N . LEU B 2 104 ? 36.56000 82.97700 42.81800 1.000 33.31000 104 LEU B N 1
ATOM 1341 C CA . LEU B 2 104 ? 35.67300 81.93000 42.33400 1.000 32.04000 104 LEU B CA 1
ATOM 1342 C C . LEU B 2 104 ? 34.59300 82.54500 41.45900 1.000 32.70000 104 LEU B C 1
ATOM 1343 O O . LEU B 2 104 ? 33.77900 83.33800 41.92500 1.000 34.27000 104 LEU B O 1
ATOM 1348 N N . ILE B 2 105 ? 34.59600 82.18500 40.18300 1.000 31.87000 105 ILE B N 1
ATOM 1349 C CA . ILE B 2 105 ? 33.60100 82.70400 39.26100 1.000 33.14000 105 ILE B CA 1
ATOM 1350 C C . ILE B 2 105 ? 32.58600 81.61300 38.97400 1.000 34.66000 105 ILE B C 1
ATOM 1351 O O . ILE B 2 105 ? 32.92300 80.55400 38.44700 1.000 33.36000 105 ILE B O 1
ATOM 1356 N N . THR B 2 106 ? 31.34200 81.87800 39.34800 1.000 38.80000 106 THR B N 1
ATOM 1357 C CA . THR B 2 106 ? 30.27400 80.90000 39.23000 1.000 40.64000 106 THR B CA 1
ATOM 1358 C C . THR B 2 106 ? 28.95100 81.59700 38.96100 1.000 41.12000 106 THR B C 1
ATOM 1359 O O . THR B 2 106 ? 28.75200 82.74400 39.35600 1.000 39.65000 106 THR B O 1
ATOM 1363 N N . ARG B 2 107 ? 28.04800 80.90300 38.28100 1.000 42.42000 107 ARG B N 1
ATOM 1364 C CA . ARG B 2 107 ? 26.71100 81.43200 38.06000 1.000 45.79000 107 ARG B CA 1
ATOM 1365 C C . ARG B 2 107 ? 25.79500 81.14600 39.23900 1.000 47.34000 107 ARG B C 1
ATOM 1366 O O . ARG B 2 107 ? 24.63800 81.56400 39.24000 1.000 51.16000 107 ARG B O 1
ATOM 1374 N N . ASN B 2 108 ? 26.30800 80.45400 40.25100 1.000 44.50000 108 ASN B N 1
ATOM 1375 C CA . ASN B 2 108 ? 25.44500 80.00900 41.33100 1.000 43.54000 108 ASN B CA 1
ATOM 1376 C C . ASN B 2 108 ? 25.41900 81.05000 42.44500 1.000 42.05000 108 ASN B C 1
ATOM 1377 O O . ASN B 2 108 ? 26.33500 81.14000 43.26100 1.000 41.81000 108 ASN B O 1
ATOM 1382 N N . THR B 2 109 ? 24.33700 81.82400 42.46700 1.000 42.29000 109 THR B N 1
ATOM 1383 C CA . THR B 2 109 ? 24.10300 82.84900 43.47700 1.000 41.33000 109 THR B CA 1
ATOM 1384 C C . THR B 2 109 ? 23.43100 82.27900 44.71200 1.000 41.71000 109 THR B C 1
ATOM 1385 O O . THR B 2 109 ? 23.69500 82.70500 45.83400 1.000 40.70000 109 THR B O 1
ATOM 1389 N N . LYS B 2 110 ? 22.54100 81.32000 44.47500 1.000 44.07000 110 LYS B N 1
ATOM 1390 C CA . LYS B 2 110 ? 21.73700 80.70700 45.52400 1.000 45.91000 110 LYS B CA 1
ATOM 1391 C C . LYS B 2 110 ? 22.61400 80.17300 46.64700 1.000 45.83000 110 LYS B C 1
ATOM 1392 O O . LYS B 2 110 ? 22.36000 80.42500 47.82400 1.000 49.34000 110 LYS B O 1
ATOM 1398 N N . ASP B 2 111 ? 23.64700 79.43000 46.27000 1.000 45.74000 111 ASP B N 1
ATOM 1399 C CA . ASP B 2 111 ? 24.58900 78.87700 47.23300 1.000 46.23000 111 ASP B CA 1
ATOM 1400 C C . ASP B 2 111 ? 25.68800 79.85300 47.67400 1.000 42.57000 111 ASP B C 1
ATOM 1401 O O . ASP B 2 111 ? 26.06600 79.87100 48.84300 1.000 42.05000 111 ASP B O 1
ATOM 1406 N N . PHE B 2 112 ? 26.21600 80.64000 46.74000 1.000 39.95000 112 PHE B N 1
ATOM 1407 C CA . PHE B 2 112 ? 27.44500 81.39500 46.99900 1.000 37.03000 112 PHE B CA 1
ATOM 1408 C C . PHE B 2 112 ? 27.33300 82.87700 47.37900 1.000 37.11000 112 PHE B C 1
ATOM 1409 O O . PHE B 2 112 ? 28.35400 83.51800 47.62800 1.000 35.52000 112 PHE B O 1
ATOM 1417 N N . ALA B 2 113 ? 26.12800 83.43000 47.42600 1.000 38.90000 113 ALA B N 1
ATOM 1418 C CA . ALA B 2 113 ? 25.98500 84.84400 47.77200 1.000 38.49000 113 ALA B CA 1
ATOM 1419 C C . ALA B 2 113 ? 26.34700 85.09300 49.23600 1.000 39.12000 113 ALA B C 1
ATOM 1420 O O . ALA B 2 113 ? 25.95100 84.33800 50.11900 1.000 37.94000 113 ALA B O 1
ATOM 1422 N N . GLY B 2 114 ? 27.10100 86.15800 49.48500 1.000 39.09000 114 GLY B N 1
ATOM 1423 C CA . GLY B 2 114 ? 27.54400 86.47700 50.83000 1.000 40.01000 114 GLY B CA 1
ATOM 1424 C C . GLY B 2 114 ? 28.89600 85.86800 51.14400 1.000 38.47000 114 GLY B C 1
ATOM 1425 O O . GLY B 2 114 ? 29.47300 86.11700 52.20100 1.000 39.24000 114 GLY B O 1
ATOM 1426 N N . ILE B 2 115 ? 29.40100 85.06300 50.21500 1.000 37.62000 115 ILE B N 1
ATOM 1427 C CA . ILE B 2 115 ? 30.70500 84.43100 50.37100 1.000 37.94000 115 ILE B CA 1
ATOM 1428 C C . ILE B 2 115 ? 31.78600 85.25200 49.67800 1.000 37.88000 115 ILE B C 1
ATOM 1429 O O . ILE B 2 115 ? 31.72500 85.46700 48.46800 1.000 37.42000 115 ILE B O 1
ATOM 1434 N N . PRO B 2 116 ? 32.78000 85.71700 50.45000 1.000 40.79000 116 PRO B N 1
ATOM 1435 C CA . PRO B 2 116 ? 33.87100 86.54500 49.92600 1.000 36.96000 116 PRO B CA 1
ATOM 1436 C C . PRO B 2 116 ? 34.69600 85.82600 48.86500 1.000 35.84000 116 PRO B C 1
ATOM 1437 O O . PRO B 2 116 ? 34.82300 84.60400 48.90400 1.000 36.62000 116 PRO B O 1
ATOM 1441 N N . GLY B 2 117 ? 35.24400 86.58600 47.92300 1.000 34.58000 117 GLY B N 1
ATOM 1442 C CA . GLY B 2 117 ? 36.10100 86.02500 46.89500 1.000 35.07000 117 GLY B CA 1
ATOM 1443 C C . GLY B 2 117 ? 35.35700 85.26300 45.81600 1.000 34.08000 117 GLY B C 1
ATOM 1444 O O . GLY B 2 117 ? 35.95400 84.47800 45.08400 1.000 34.26000 117 GLY B O 1
ATOM 1445 N N . VAL B 2 118 ? 34.05400 85.49900 45.71100 1.000 34.17000 118 VAL B N 1
ATOM 1446 C CA . VAL B 2 118 ? 33.23500 84.85200 44.69000 1.000 34.37000 118 VAL B CA 1
ATOM 1447 C C . VAL B 2 118 ? 32.56200 85.89100 43.78900 1.000 36.29000 118 VAL B C 1
ATOM 1448 O O . VAL B 2 118 ? 31.99000 86.86200 44.27800 1.000 36.81000 118 VAL B O 1
ATOM 1452 N N . VAL B 2 119 ? 32.62700 85.68400 42.47800 1.000 35.87000 119 VAL B N 1
ATOM 1453 C CA . VAL B 2 119 ? 32.04500 86.62500 41.52300 1.000 37.24000 119 VAL B CA 1
ATOM 1454 C C . VAL B 2 119 ? 30.93800 85.98200 40.69200 1.000 39.37000 119 VAL B C 1
ATOM 1455 O O . VAL B 2 119 ? 31.13900 84.91600 40.11500 1.000 38.87000 119 VAL B O 1
ATOM 1459 N N . THR B 2 120 ? 29.76900 86.61300 40.63200 1.000 42.40000 120 THR B N 1
ATOM 1460 C CA . THR B 2 120 ? 28.74200 86.13100 39.71800 1.000 43.46000 120 THR B CA 1
ATOM 1461 C C . THR B 2 120 ? 28.80200 86.94100 38.41200 1.000 44.18000 120 THR B C 1
ATOM 1462 O O . THR B 2 120 ? 28.43900 88.11500 38.36800 1.000 44.76000 120 THR B O 1
ATOM 1466 N N . PRO B 2 121 ? 29.32600 86.31200 37.34500 1.000 45.04000 121 PRO B N 1
ATOM 1467 C CA . PRO B 2 121 ? 29.51100 86.99000 36.05600 1.000 47.00000 121 PRO B CA 1
ATOM 1468 C C . PRO B 2 121 ? 28.22100 87.30300 35.29300 1.000 49.71000 121 PRO B C 1
ATOM 1469 O O . PRO B 2 121 ? 28.07700 88.42600 34.81400 1.000 56.20000 121 PRO B O 1
ATOM 1473 N N . TYR B 2 122 ? 27.28900 86.35700 35.21200 1.000 48.95000 122 TYR B N 1
ATOM 1474 C CA . TYR B 2 122 ? 26.11600 86.53800 34.35600 1.000 50.13000 122 TYR B CA 1
ATOM 1475 C C . TYR B 2 122 ? 24.90800 85.70700 34.80000 1.000 56.19000 122 TYR B C 1
ATOM 1476 O O . TYR B 2 122 ? 24.94400 85.04700 35.83600 1.000 55.31000 122 TYR B O 1
ATOM 1485 N N . GLU B 2 123 ? 23.84100 85.75100 34.00500 1.000 60.36000 123 GLU B N 1
ATOM 1486 C CA . GLU B 2 123 ? 22.53400 85.24700 34.42500 1.000 64.61000 123 GLU B CA 1
ATOM 1487 C C . GLU B 2 123 ? 21.87900 84.33300 33.38800 1.000 66.82000 123 GLU B C 1
ATOM 1488 O O . GLU B 2 123 ? 22.09700 84.49100 32.18700 1.000 63.96000 123 GLU B O 1
ATOM 1494 N N . ILE B 2 124 ? 21.08600 83.37100 33.85700 1.000 70.05000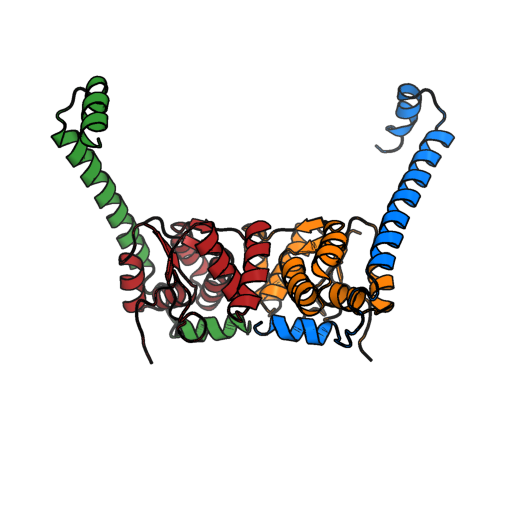 124 ILE B N 1
ATOM 1495 C CA . ILE B 2 124 ? 20.19100 82.63500 32.97300 1.000 71.77000 124 ILE B CA 1
ATOM 1496 C C . ILE B 2 124 ? 18.80600 83.30100 33.02300 1.000 69.14000 124 ILE B C 1
ATOM 1497 O O . ILE B 2 124 ? 18.15600 83.34700 34.06700 1.000 69.64000 124 ILE B O 1
ATOM 1502 N N . HIS B 2 125 ? 18.41700 83.86800 31.87900 1.000 68.68000 125 HIS B N 1
ATOM 1503 C CA . HIS B 2 125 ? 17.15000 84.58200 31.65700 1.000 70.51000 125 HIS B CA 1
ATOM 1504 C C . HIS B 2 125 ? 16.52500 85.21500 32.90000 1.000 73.53000 125 HIS B C 1
ATOM 1505 O O . HIS B 2 125 ? 15.74800 84.57900 33.61200 1.000 74.85000 125 HIS B O 1
ATOM 1507 N N . ASP C 1 19 ? 60.60600 28.52200 48.05000 1.000 73.17000 19 ASP C N 1
ATOM 1508 C CA . ASP C 1 19 ? 61.52000 29.63300 47.80300 1.000 76.33000 19 ASP C CA 1
ATOM 1509 C C . ASP C 1 19 ? 61.42200 30.67200 48.90100 1.000 76.94000 19 ASP C C 1
ATOM 1510 O O . ASP C 1 19 ? 62.24800 31.58100 48.98900 1.000 77.48000 19 ASP C O 1
ATOM 1515 N N . VAL C 1 20 ? 60.39600 30.53200 49.73000 1.000 76.11000 20 VAL C N 1
ATOM 1516 C CA . VAL C 1 20 ? 60.31100 31.28800 50.96300 1.000 74.92000 20 VAL C CA 1
ATOM 1517 C C . VAL C 1 20 ? 61.26300 30.65500 51.96900 1.000 78.90000 20 VAL C C 1
ATOM 1518 O O . VAL C 1 20 ? 61.67800 31.29000 52.93500 1.000 79.35000 20 VAL C O 1
ATOM 1520 N N . ILE C 1 21 ? 61.60000 29.39200 51.72400 1.000 80.04000 21 ILE C N 1
ATOM 1521 C CA . ILE C 1 21 ? 62.53300 28.65200 52.56600 1.000 77.97000 21 ILE C CA 1
ATOM 1522 C C . ILE C 1 21 ? 63.98200 29.00600 52.24400 1.000 77.23000 21 ILE C C 1
ATOM 1523 O O . ILE C 1 21 ? 64.85600 28.93200 53.10800 1.000 77.39000 21 ILE C O 1
ATOM 1528 N N . GLN C 1 22 ? 64.23000 29.38800 50.99400 1.000 76.59000 22 GLN C N 1
ATOM 1529 C CA . GLN C 1 22 ? 65.57300 29.74600 50.55400 1.000 77.77000 22 GLN C CA 1
ATOM 1530 C C . GLN C 1 22 ? 65.95900 31.12900 51.06300 1.000 78.62000 22 GLN C C 1
ATOM 1531 O O . GLN C 1 22 ? 67.04900 31.32300 51.60200 1.000 79.53000 22 GLN C O 1
ATOM 1537 N N . ARG C 1 23 ? 65.05300 32.08800 50.89500 1.000 77.76000 23 ARG C N 1
ATOM 1538 C CA . ARG C 1 23 ? 65.27700 33.44300 51.37000 1.000 75.24000 23 ARG C CA 1
ATOM 1539 C C . ARG C 1 23 ? 65.41500 33.41800 52.87900 1.000 75.56000 23 ARG C C 1
ATOM 1540 O O . ARG C 1 23 ? 66.09000 34.25700 53.45700 1.000 74.42000 23 ARG C O 1
ATOM 1548 N N . LEU C 1 24 ? 64.77700 32.43500 53.50600 1.000 77.85000 24 LEU C N 1
ATOM 1549 C CA . LEU C 1 24 ? 64.82900 32.26700 54.95400 1.000 77.90000 24 LEU C CA 1
ATOM 1550 C C . LEU C 1 24 ? 66.23200 31.92500 55.46600 1.000 77.15000 24 LEU C C 1
ATOM 1551 O O . LEU C 1 24 ? 66.68500 32.49600 56.46200 1.000 80.23000 24 LEU C O 1
ATOM 1556 N N . ASP C 1 25 ? 66.90700 30.99300 54.79800 1.000 79.39000 25 ASP C N 1
ATOM 1557 C CA . ASP C 1 25 ? 68.23400 30.51000 55.20200 1.000 79.61000 25 ASP C CA 1
ATOM 1558 C C . ASP C 1 25 ? 69.43000 31.29700 54.67000 1.000 77.87000 25 ASP C C 1
ATOM 1559 O O . ASP C 1 25 ? 70.54200 31.15100 55.18100 1.000 77.88000 25 ASP C O 1
ATOM 1564 N N . ASP C 1 26 ? 69.21400 32.07900 53.61200 1.000 77.46000 26 ASP C N 1
ATOM 1565 C CA . ASP C 1 26 ? 70.20100 33.06300 53.19100 1.000 78.43000 26 ASP C CA 1
ATOM 1566 C C . ASP C 1 26 ? 69.98200 34.34700 53.99100 1.000 78.26000 26 ASP C C 1
ATOM 1567 O O . ASP C 1 26 ? 70.86500 35.21000 54.07200 1.000 70.52000 26 ASP C O 1
ATOM 1572 N N . LEU C 1 27 ? 68.79200 34.46300 54.57700 1.000 73.65000 27 LEU C N 1
ATOM 1573 C CA . LEU C 1 27 ? 68.53200 35.45700 55.61100 1.000 70.15000 27 LEU C CA 1
ATOM 1574 C C . LEU C 1 27 ? 69.32800 35.07700 56.84100 1.000 66.67000 27 LEU C C 1
ATOM 1575 O O . LEU C 1 27 ? 69.81400 35.93000 57.58800 1.000 63.73000 27 LEU C O 1
ATOM 1580 N N . LYS C 1 28 ? 69.45800 33.76400 57.00700 1.000 68.44000 28 LYS C N 1
ATOM 1581 C CA . LYS C 1 28 ? 70.02200 33.12700 58.18900 1.000 67.80000 28 LYS C CA 1
ATOM 1582 C C . LYS C 1 28 ? 71.54100 33.16800 58.23700 1.000 64.55000 28 LYS C C 1
ATOM 1583 O O . LYS C 1 28 ? 72.14600 33.07500 59.31200 1.000 62.64000 28 LYS C O 1
ATOM 1589 N N . VAL C 1 29 ? 72.13900 33.25800 57.05600 1.000 65.68000 29 VAL C N 1
ATOM 1590 C CA . VAL C 1 29 ? 73.56400 33.48900 56.91300 1.000 64.62000 29 VAL C CA 1
ATOM 1591 C C . VAL C 1 29 ? 73.94000 34.75700 57.65600 1.000 60.11000 29 VAL C C 1
ATOM 1592 O O . VAL C 1 29 ? 74.92200 34.80500 58.39700 1.000 57.26000 29 VAL C O 1
ATOM 1596 N N . GLN C 1 30 ? 73.12000 35.77900 57.46200 1.000 59.06000 30 GLN C N 1
ATOM 1597 C CA . GLN C 1 30 ? 73.33300 37.07000 58.08100 1.000 54.27000 30 GLN C CA 1
ATOM 1598 C C . GLN C 1 30 ? 73.03500 37.05300 59.59200 1.000 49.92000 30 GLN C C 1
ATOM 1599 O O . GLN C 1 30 ? 73.81200 37.58700 60.38400 1.000 46.08000 30 GLN C O 1
ATOM 1605 N N . ARG C 1 31 ? 71.90700 36.44800 59.97100 1.000 52.59000 31 ARG C N 1
ATOM 1606 C CA . ARG C 1 31 ? 71.34000 36.56900 61.32800 1.000 52.18000 31 ARG C CA 1
ATOM 1607 C C . ARG C 1 31 ? 71.80000 35.65500 62.48300 1.000 53.66000 31 ARG C C 1
ATOM 1608 O O . ARG C 1 31 ? 71.66800 36.08400 63.63400 1.000 55.19000 31 ARG C O 1
ATOM 1616 N N . ASN C 1 32 ? 72.35300 34.46000 62.21400 1.000 57.58000 32 ASN C N 1
ATOM 1617 C CA . ASN C 1 32 ? 72.92600 33.62800 63.29400 1.000 62.81000 32 ASN C CA 1
ATOM 1618 C C . ASN C 1 32 ? 71.73100 33.15200 64.19500 1.000 63.91000 32 ASN C C 1
ATOM 1619 O O . ASN C 1 32 ? 71.80000 33.04100 65.43000 1.000 63.13000 32 ASN C O 1
ATOM 1624 N N . ILE C 1 33 ? 70.59700 32.84800 63.55800 1.000 63.31000 33 ILE C N 1
ATOM 1625 C CA . ILE C 1 33 ? 69.42000 32.44900 64.35200 1.000 64.51000 33 ILE C CA 1
ATOM 1626 C C . ILE C 1 33 ? 68.60800 31.29400 63.75100 1.000 67.61000 33 ILE C C 1
ATOM 1627 O O . ILE C 1 33 ? 68.30500 31.32700 62.56900 1.000 68.85000 33 ILE C O 1
ATOM 1632 N N . PRO C 1 34 ? 68.20300 30.29800 64.57700 1.000 68.56000 34 PRO C N 1
ATOM 1633 C CA . PRO C 1 34 ? 67.39100 29.21700 64.00700 1.000 71.09000 34 PRO C CA 1
ATOM 1634 C C . PRO C 1 34 ? 66.18100 29.75200 63.25000 1.000 72.30000 34 PRO C C 1
ATOM 1635 O O . PRO C 1 34 ? 65.59600 30.76800 63.63000 1.000 72.48000 34 PRO C O 1
ATOM 1639 N N . ARG C 1 35 ? 65.86100 29.09400 62.14000 1.000 71.63000 35 ARG C N 1
ATOM 1640 C CA . ARG C 1 35 ? 64.76500 29.51900 61.27300 1.000 71.91000 35 ARG C CA 1
ATOM 1641 C C . ARG C 1 35 ? 63.42400 29.56900 61.99900 1.000 70.58000 35 ARG C C 1
ATOM 1642 O O . ARG C 1 35 ? 62.50600 30.28400 61.59100 1.000 70.24000 35 ARG C O 1
ATOM 1650 N N . ALA C 1 36 ? 63.30400 28.78500 63.06300 1.000 76.34000 36 ALA C N 1
ATOM 1651 C CA . ALA C 1 36 ? 62.10000 28.79600 63.89400 1.000 76.86000 36 ALA C CA 1
ATOM 1652 C C . ALA C 1 36 ? 61.94400 30.13100 64.67600 1.000 77.69000 36 ALA C C 1
ATOM 1653 O O . ALA C 1 36 ? 60.81700 30.60900 64.89900 1.000 77.31000 36 ALA C O 1
ATOM 1655 N N . GLU C 1 37 ? 63.05900 30.74500 65.07300 1.000 73.96000 37 GLU C N 1
ATOM 1656 C CA . GLU C 1 37 ? 62.98200 32.11600 65.56900 1.000 72.48000 37 GLU C CA 1
ATOM 1657 C C . GLU C 1 37 ? 62.74600 33.09200 64.39200 1.000 68.12000 37 GLU C C 1
ATOM 1658 O O . GLU C 1 37 ? 62.26600 34.19900 64.61400 1.000 66.65000 37 GLU C O 1
ATOM 1664 N N . LEU C 1 38 ? 63.04000 32.70800 63.14700 1.000 66.59000 38 LEU C N 1
ATOM 1665 C CA . LEU C 1 38 ? 62.73600 33.61500 62.02200 1.000 63.74000 38 LEU C CA 1
ATOM 1666 C C . LEU C 1 38 ? 61.23200 33.68300 61.75400 1.000 62.69000 38 LEU C C 1
ATOM 1667 O O . LEU C 1 38 ? 60.70600 34.71100 61.31700 1.000 60.09000 38 LEU C O 1
ATOM 1672 N N . LEU C 1 39 ? 60.55700 32.56200 61.99100 1.000 64.37000 39 LEU C N 1
ATOM 1673 C CA . LEU C 1 39 ? 59.10700 32.50700 61.89300 1.000 60.73000 39 LEU C CA 1
ATOM 1674 C C . LEU C 1 39 ? 58.40100 33.06300 63.12600 1.000 62.26000 39 LEU C C 1
ATOM 1675 O O . LEU C 1 39 ? 57.41400 33.77800 62.98000 1.000 66.22000 39 LEU C O 1
ATOM 1680 N N . ARG C 1 40 ? 58.88800 32.73600 64.32900 1.000 62.54000 40 ARG C N 1
ATOM 1681 C CA . ARG C 1 40 ? 58.32200 33.28700 65.57200 1.000 64.47000 40 ARG C CA 1
ATOM 1682 C C . ARG C 1 40 ? 58.71500 34.76900 65.68900 1.000 66.29000 40 ARG C C 1
ATOM 1683 O O . ARG C 1 40 ? 58.31200 35.47000 66.61700 1.000 63.94000 40 ARG C O 1
ATOM 1691 N N . GLU C 1 41 ? 59.54100 35.21500 64.74600 1.000 63.17000 41 GLU C N 1
ATOM 1692 C CA . GLU C 1 41 ? 59.65700 36.62900 64.40100 1.000 60.61000 41 GLU C CA 1
ATOM 1693 C C . GLU C 1 41 ? 58.53100 36.99000 63.43400 1.000 57.49000 41 GLU C C 1
ATOM 1694 O O . GLU C 1 41 ? 57.67800 37.82100 63.74200 1.000 57.46000 41 GLU C O 1
ATOM 1700 N N . ALA C 1 42 ? 58.54000 36.34700 62.26700 1.000 56.67000 42 ALA C N 1
ATOM 1701 C CA . ALA C 1 42 ? 57.57400 36.61200 61.19800 1.000 54.01000 42 ALA C CA 1
ATOM 1702 C C . ALA C 1 42 ? 56.11800 36.51200 61.64600 1.000 54.26000 42 ALA C C 1
ATOM 1703 O O . ALA C 1 42 ? 55.33200 37.43000 61.42100 1.000 53.28000 42 ALA C O 1
ATOM 1705 N N . VAL C 1 43 ? 55.76400 35.39000 62.26600 1.000 56.66000 43 VAL C N 1
ATOM 1706 C CA . VAL C 1 43 ? 54.40000 35.16900 62.73700 1.000 55.44000 43 VAL C CA 1
ATOM 1707 C C . VAL C 1 43 ? 54.01200 36.18900 63.80600 1.000 54.98000 43 VAL C C 1
ATOM 1708 O O . VAL C 1 43 ? 52.91600 36.74900 63.77100 1.000 56.02000 43 VAL C O 1
ATOM 1712 N N . GLU C 1 44 ? 54.92700 36.43800 64.73900 1.000 56.20000 44 GLU C N 1
ATOM 1713 C CA . GLU C 1 44 ? 54.70000 37.37500 65.84000 1.000 58.08000 44 GLU C CA 1
ATOM 1714 C C . GLU C 1 44 ? 54.30700 38.78000 65.38600 1.000 55.75000 44 GLU C C 1
ATOM 1715 O O . GLU C 1 44 ? 53.20600 39.24700 65.68100 1.000 54.78000 44 GLU C O 1
ATOM 1721 N N . GLN C 1 45 ? 55.22400 39.44700 64.68800 1.000 54.96000 45 GLN C N 1
ATOM 1722 C CA . GLN C 1 45 ? 55.02000 40.80900 64.19700 1.000 52.88000 45 GLN C CA 1
ATOM 1723 C C . GLN C 1 45 ? 53.69000 40.96800 63.46600 1.000 52.84000 45 GLN C C 1
ATOM 1724 O O . GLN C 1 45 ? 52.97500 41.95200 63.65700 1.000 52.01000 45 GLN C O 1
ATOM 1730 N N . TYR C 1 46 ? 53.37100 39.98700 62.62800 1.000 52.59000 46 TYR C N 1
ATOM 1731 C CA . TYR C 1 46 ? 52.12200 39.96900 61.87900 1.000 50.47000 46 TYR C CA 1
ATOM 1732 C C . TYR C 1 46 ? 50.91800 39.98700 62.81500 1.000 50.38000 46 TYR C C 1
ATOM 1733 O O . TYR C 1 46 ? 49.99400 40.77700 62.63100 1.000 51.49000 46 TYR C O 1
ATOM 1742 N N . LEU C 1 47 ? 50.94200 39.12100 63.82400 1.000 51.92000 47 LEU C N 1
ATOM 1743 C CA . LEU C 1 47 ? 49.85800 39.04300 64.80000 1.000 51.57000 47 LEU C CA 1
ATOM 1744 C C . LEU C 1 47 ? 49.71400 40.32500 65.61200 1.000 50.51000 47 LEU C C 1
ATOM 1745 O O . LEU C 1 47 ? 48.61100 40.69100 66.01800 1.000 49.72000 47 LEU C O 1
ATOM 1750 N N . GLU C 1 48 ? 50.83500 40.99500 65.85500 1.000 52.06000 48 GLU C N 1
ATOM 1751 C CA . GLU C 1 48 ? 50.82800 42.27700 66.54900 1.000 51.37000 48 GLU C CA 1
ATOM 1752 C C . GLU C 1 48 ? 50.17300 43.34200 65.67600 1.000 49.23000 48 GLU C C 1
ATOM 1753 O O . GLU C 1 48 ? 49.46000 44.21700 66.16800 1.000 48.71000 48 GLU C O 1
ATOM 1759 N N . LYS C 1 49 ? 50.42400 43.25300 64.37400 1.000 48.02000 49 LYS C N 1
ATOM 1760 C CA . LYS C 1 49 ? 49.82700 44.15700 63.39800 1.000 46.86000 49 LYS C CA 1
ATOM 1761 C C . LYS C 1 49 ? 48.30400 44.03900 63.40500 1.000 46.12000 49 LYS C C 1
ATOM 1762 O O . LYS C 1 49 ? 47.59300 45.04200 63.33400 1.000 45.93000 49 LYS C O 1
ATOM 1768 N N . GLN C 1 50 ? 47.81200 42.80700 63.50000 1.000 46.72000 50 GLN C N 1
ATOM 1769 C CA . GLN C 1 50 ? 46.37600 42.55000 63.55300 1.000 45.81000 50 GLN C CA 1
ATOM 1770 C C . GLN C 1 50 ? 45.77500 43.08300 64.85100 1.000 46.44000 50 GLN C C 1
ATOM 1771 O O . GLN C 1 50 ? 44.64700 43.57500 64.86700 1.000 45.26000 50 GLN C O 1
ATOM 1777 N N . ASP C 1 51 ? 46.54000 42.97700 65.93400 1.000 48.09000 51 ASP C N 1
ATOM 1778 C CA . ASP C 1 51 ? 46.11600 43.47100 67.24200 1.000 47.98000 51 ASP C CA 1
ATOM 1779 C C . ASP C 1 51 ? 45.88200 44.97700 67.22500 1.000 47.61000 51 ASP C C 1
ATOM 1780 O O . ASP C 1 51 ? 44.88800 45.46400 67.76400 1.000 53.46000 51 ASP C O 1
ATOM 1785 N N . ARG C 1 52 ? 46.80700 45.70700 66.60800 1.000 47.30000 52 ARG C N 1
ATOM 1786 C CA . ARG C 1 52 ? 46.70100 47.15800 66.49000 1.000 47.78000 52 ARG C CA 1
ATOM 1787 C C . ARG C 1 52 ? 45.41400 47.57000 65.78200 1.000 47.02000 52 ARG C C 1
ATOM 1788 O O . ARG C 1 52 ? 44.73600 48.50600 66.20600 1.000 47.27000 52 ARG C O 1
ATOM 1796 N N . ALA C 1 53 ? 45.08600 46.86500 64.70300 1.000 46.55000 53 ALA C N 1
ATOM 1797 C CA . ALA C 1 53 ? 43.87000 47.13900 63.94600 1.000 45.61000 53 ALA C CA 1
ATOM 1798 C C . ALA C 1 53 ? 42.63400 46.91100 64.80700 1.000 46.38000 53 ALA C C 1
ATOM 1799 O O . ALA C 1 53 ? 41.72300 47.73900 64.83400 1.000 46.83000 53 ALA C O 1
ATOM 1801 N N . LYS C 1 54 ? 42.61700 45.78200 65.50900 1.000 46.29000 54 LYS C N 1
ATOM 1802 C CA . LYS C 1 54 ? 41.51800 45.43300 66.40100 1.000 45.49000 54 LYS C CA 1
ATOM 1803 C C . LYS C 1 54 ? 41.30600 46.51100 67.45800 1.000 47.46000 54 LYS C C 1
ATOM 1804 O O . LYS C 1 54 ? 40.17200 46.82200 67.82400 1.000 47.11000 54 LYS C O 1
ATOM 1810 N N . ASP C 1 55 ? 42.40700 47.08600 67.93300 1.000 49.24000 55 ASP C N 1
ATOM 1811 C CA . ASP C 1 55 ? 42.35800 48.13600 68.94300 1.000 51.66000 55 ASP C CA 1
ATOM 1812 C C . ASP C 1 55 ? 41.68800 49.39200 68.39500 1.000 50.12000 55 ASP C C 1
ATOM 1813 O O . ASP C 1 55 ? 40.74900 49.91700 68.99300 1.000 50.74000 55 ASP C O 1
ATOM 1818 N N . THR C 1 56 ? 42.18300 49.86200 67.25400 1.000 48.43000 56 THR C N 1
ATOM 1819 C CA . THR C 1 56 ? 41.66600 51.06600 66.61300 1.000 47.78000 56 THR C CA 1
ATOM 1820 C C . THR C 1 56 ? 40.17600 50.95800 66.31000 1.000 47.16000 56 THR C C 1
ATOM 1821 O O . THR C 1 56 ? 39.40300 51.87200 66.59900 1.000 47.20000 56 THR C O 1
ATOM 1825 N N . ILE C 1 57 ? 39.78200 49.82900 65.73100 1.000 46.72000 57 ILE C N 1
ATOM 1826 C CA . ILE C 1 57 ? 38.39800 49.59800 65.33900 1.000 45.15000 57 ILE C CA 1
ATOM 1827 C C . ILE C 1 57 ? 37.47000 49.54500 66.55400 1.000 45.82000 57 ILE C C 1
ATOM 1828 O O . ILE C 1 57 ? 36.32600 49.99600 66.49500 1.000 44.63000 57 ILE C O 1
ATOM 1833 N N . SER C 1 58 ? 37.97600 49.01600 67.66400 1.000 48.48000 58 SER C N 1
ATOM 1834 C CA . SER C 1 58 ? 37.16800 48.86100 68.86900 1.000 46.29000 58 SER C CA 1
ATOM 1835 C C . SER C 1 58 ? 36.85300 50.19900 69.53900 1.000 47.15000 58 SER C C 1
ATOM 1836 O O . SER C 1 58 ? 35.77000 50.37900 70.09700 1.000 47.48000 58 SER C O 1
ATOM 1839 N N . SER C 1 59 ? 37.79700 51.13300 69.48600 1.000 46.87000 59 SER C N 1
ATOM 1840 C CA . SER C 1 59 ? 37.59000 52.45200 70.07600 1.000 46.58000 59 SER C CA 1
ATOM 1841 C C . SER C 1 59 ? 36.74500 53.33500 69.16400 1.000 44.45000 59 SER C C 1
ATOM 1842 O O . SER C 1 59 ? 36.15900 54.32100 69.60800 1.000 42.46000 59 SER C O 1
ATOM 1845 N N . ALA C 1 60 ? 36.68200 52.97200 67.88800 1.000 43.61000 60 ALA C N 1
ATOM 1846 C CA . ALA C 1 60 ? 35.85900 53.70000 66.93400 1.000 41.38000 60 ALA C CA 1
ATOM 1847 C C . ALA C 1 60 ? 34.39700 53.29700 67.07600 1.000 40.40000 60 ALA C C 1
ATOM 1848 O O . ALA C 1 60 ? 33.50400 53.98100 66.58000 1.000 38.99000 60 ALA C O 1
ATOM 1850 N N . LEU C 1 61 ? 34.16300 52.18600 67.76800 1.000 41.62000 61 LEU C N 1
ATOM 1851 C CA . LEU C 1 61 ? 32.82900 51.60700 67.87500 1.000 40.85000 61 LEU C CA 1
ATOM 1852 C C . LEU C 1 61 ? 32.14600 51.77400 69.23100 1.000 44.18000 61 LEU C C 1
ATOM 1853 O O . LEU C 1 61 ? 32.66400 51.33500 70.25600 1.000 61.96000 61 LEU C O 1
ATOM 1858 N N . GLY C 1 62 ? 30.99200 52.43600 69.23100 1.000 44.08000 62 GLY C N 1
ATOM 1859 C CA . GLY C 1 62 ? 30.71300 53.50600 68.29200 1.000 41.40000 62 GLY C CA 1
ATOM 1860 C C . GLY C 1 62 ? 31.35900 54.75500 68.85300 1.000 39.92000 62 GLY C C 1
ATOM 1861 O O . GLY C 1 62 ? 31.16500 55.05400 70.03000 1.000 39.24000 62 GLY C O 1
ATOM 1862 N N . LEU C 1 63 ? 32.09800 55.50300 68.045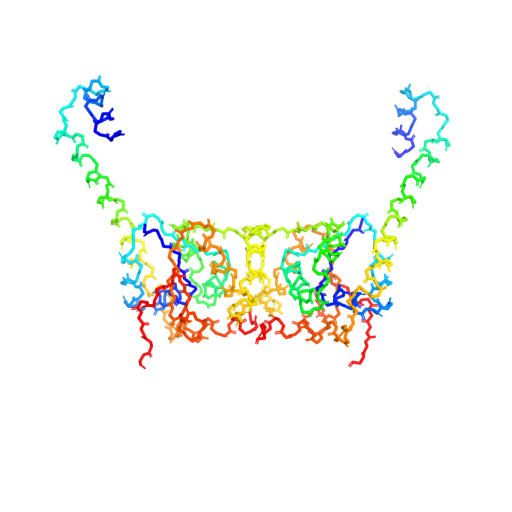00 1.000 39.75000 63 LEU C N 1
ATOM 1863 C CA . LEU C 1 63 ? 32.74500 56.69500 68.57600 1.000 39.38000 63 LEU C CA 1
ATOM 1864 C C . LEU C 1 63 ? 31.77800 57.86500 68.63000 1.000 39.37000 63 LEU C C 1
ATOM 1865 O O . LEU C 1 63 ? 31.90500 58.74600 69.48200 1.000 39.24000 63 LEU C O 1
ATOM 1870 N N . TRP C 1 64 ? 30.77600 57.86600 67.76200 1.000 39.02000 64 TRP C N 1
ATOM 1871 C CA . TRP C 1 64 ? 29.90000 59.01500 67.74000 1.000 39.55000 64 TRP C CA 1
ATOM 1872 C C . TRP C 1 64 ? 28.80200 58.74600 68.75000 1.000 45.25000 64 TRP C C 1
ATOM 1873 O O . TRP C 1 64 ? 27.89700 57.94400 68.52200 1.000 45.83000 64 TRP C O 1
ATOM 1884 N N . GLN C 1 65 ? 28.89400 59.46200 69.86400 1.000 50.58000 65 GLN C N 1
ATOM 1885 C CA . GLN C 1 65 ? 27.97700 59.32000 70.98000 1.000 53.52000 65 GLN C CA 1
ATOM 1886 C C . GLN C 1 65 ? 26.89800 60.36400 70.76800 1.000 60.99000 65 GLN C C 1
ATOM 1887 O O . GLN C 1 65 ? 27.19400 61.55200 70.88700 1.000 65.92000 65 GLN C O 1
ATOM 1893 N N . ASP C 1 66 ? 25.65900 59.88500 70.56800 1.000 62.00000 66 ASP C N 1
ATOM 1894 C CA . ASP C 1 66 ? 24.47600 60.54500 69.94200 1.000 58.88000 66 ASP C CA 1
ATOM 1895 C C . ASP C 1 66 ? 24.23100 60.33500 68.42200 1.000 58.76000 66 ASP C C 1
ATOM 1896 O O . ASP C 1 66 ? 23.28000 60.90700 67.88900 1.000 59.37000 66 ASP C O 1
ATOM 1901 N N . CYS C 1 67 ? 25.05300 59.55900 67.71300 1.000 56.76000 67 CYS C N 1
ATOM 1902 C CA . CYS C 1 67 ? 24.72000 59.25100 66.31000 1.000 56.97000 67 CYS C CA 1
ATOM 1903 C C . CYS C 1 67 ? 23.90100 57.96400 66.12900 1.000 59.97000 67 CYS C C 1
ATOM 1904 O O . CYS C 1 67 ? 24.40600 56.85900 66.32500 1.000 58.01000 67 CYS C O 1
ATOM 1907 N N . GLU C 1 68 ? 22.63500 58.12800 65.74900 1.000 63.49000 68 GLU C N 1
ATOM 1908 C CA . GLU C 1 68 ? 21.73600 57.00400 65.46700 1.000 65.64000 68 GLU C CA 1
ATOM 1909 C C . GLU C 1 68 ? 21.55500 56.68600 63.97800 1.000 67.16000 68 GLU C C 1
ATOM 1910 O O . GLU C 1 68 ? 20.78800 55.78900 63.62300 1.000 67.30000 68 GLU C O 1
ATOM 1916 N N . GLU C 1 69 ? 22.24500 57.42600 63.11600 1.000 69.29000 69 GLU C N 1
ATOM 1917 C CA . GLU C 1 69 ? 22.02500 57.34000 61.67300 1.000 66.89000 69 GLU C CA 1
ATOM 1918 C C . GLU C 1 69 ? 22.48300 56.01800 61.06500 1.000 66.55000 69 GLU C C 1
ATOM 1919 O O . GLU C 1 69 ? 23.45900 55.41900 61.51600 1.000 64.46000 69 GLU C O 1
ATOM 1921 N N . ASP C 1 70 ? 21.77100 55.57200 60.03400 1.000 68.63000 70 ASP C N 1
ATOM 1922 C CA . ASP C 1 70 ? 22.18700 54.41100 59.25600 1.000 69.18000 70 ASP C CA 1
ATOM 1923 C C . ASP C 1 70 ? 23.18500 54.84800 58.18800 1.000 63.06000 70 ASP C C 1
ATOM 1924 O O . ASP C 1 70 ? 22.92000 55.78000 57.42800 1.000 63.21000 70 ASP C O 1
ATOM 1929 N N . GLY C 1 71 ? 24.32700 54.16800 58.13700 1.000 58.68000 71 GLY C N 1
ATOM 1930 C CA . GLY C 1 71 ? 25.42100 54.54700 57.25900 1.000 54.08000 71 GLY C CA 1
ATOM 1931 C C . GLY C 1 71 ? 25.05500 54.67800 55.79400 1.000 55.86000 71 GLY C C 1
ATOM 1932 O O . GLY C 1 71 ? 25.51200 55.59900 55.11500 1.000 56.47000 71 GLY C O 1
ATOM 1933 N N . MET C 1 72 ? 24.23200 53.75700 55.30600 1.000 56.53000 72 MET C N 1
ATOM 1934 C CA . MET C 1 72 ? 23.79200 53.79000 53.91600 1.000 56.55000 72 MET C CA 1
ATOM 1935 C C . MET C 1 72 ? 22.85100 54.96200 53.65500 1.000 58.65000 72 MET C C 1
ATOM 1936 O O . MET C 1 72 ? 22.89500 55.57700 52.58900 1.000 59.07000 72 MET C O 1
ATOM 1941 N N . GLU C 1 73 ? 21.99700 55.26000 54.63000 1.000 60.69000 73 GLU C N 1
ATOM 1942 C CA . GLU C 1 73 ? 21.09400 56.40300 54.54100 1.000 63.16000 73 GLU C CA 1
ATOM 1943 C C . GLU C 1 73 ? 21.89600 57.69400 54.56200 1.000 60.42000 73 GLU C C 1
ATOM 1944 O O . GLU C 1 73 ? 21.66400 58.60000 53.76000 1.000 61.45000 73 GLU C O 1
ATOM 1950 N N . TYR C 1 74 ? 22.83100 57.75400 55.50500 1.000 59.64000 74 TYR C N 1
ATOM 1951 C CA . TYR C 1 74 ? 23.80400 58.83200 55.61600 1.000 57.97000 74 TYR C CA 1
ATOM 1952 C C . TYR C 1 74 ? 24.41200 59.10800 54.25000 1.000 58.64000 74 TYR C C 1
ATOM 1953 O O . TYR C 1 74 ? 24.31600 60.21800 53.72400 1.000 59.53000 74 TYR C O 1
ATOM 1962 N N . GLN C 1 75 ? 25.05300 58.08200 53.70200 1.000 58.23000 75 GLN C N 1
ATOM 1963 C CA . GLN C 1 75 ? 25.69900 58.14400 52.39700 1.000 58.93000 75 GLN C CA 1
ATOM 1964 C C . GLN C 1 75 ? 24.81900 58.72000 51.29000 1.000 59.82000 75 GLN C C 1
ATOM 1965 O O . GLN C 1 75 ? 25.23600 59.63100 50.57600 1.000 59.97000 75 GLN C O 1
ATOM 1971 N N . ARG C 1 76 ? 23.60700 58.18800 51.15500 1.000 61.36000 76 ARG C N 1
ATOM 1972 C CA . ARG C 1 76 ? 22.69500 58.60700 50.09200 1.000 61.83000 76 ARG C CA 1
ATOM 1973 C C . ARG C 1 76 ? 22.42600 60.10500 50.16600 1.000 61.36000 76 ARG C C 1
ATOM 1974 O O . ARG C 1 76 ? 22.24200 60.76700 49.14500 1.000 60.73000 76 ARG C O 1
ATOM 1982 N N . GLN C 1 77 ? 22.41800 60.63000 51.38700 1.000 62.02000 77 GLN C N 1
ATOM 1983 C CA . GLN C 1 77 ? 22.19600 62.05100 51.61100 1.000 62.62000 77 GLN C CA 1
ATOM 1984 C C . GLN C 1 77 ? 23.35200 62.90900 51.11400 1.000 63.35000 77 GLN C C 1
ATOM 1985 O O . GLN C 1 77 ? 23.12400 63.90400 50.43800 1.000 64.90000 77 GLN C O 1
ATOM 1991 N N . LEU C 1 78 ? 24.58600 62.54700 51.44900 1.000 63.14000 78 LEU C N 1
ATOM 1992 C CA . LEU C 1 78 ? 25.71600 63.38700 51.06300 1.000 63.66000 78 LEU C CA 1
ATOM 1993 C C . LEU C 1 78 ? 26.12000 63.16100 49.60500 1.000 63.62000 78 LEU C C 1
ATOM 1994 O O . LEU C 1 78 ? 26.72500 64.03100 48.97200 1.000 66.02000 78 LEU C O 1
ATOM 1999 N N . ARG C 1 79 ? 25.77500 62.00600 49.05300 1.000 65.01000 79 ARG C N 1
ATOM 2000 C CA . ARG C 1 79 ? 25.96700 61.83800 47.62600 1.000 61.69000 79 ARG C CA 1
ATOM 2001 C C . ARG C 1 79 ? 25.02200 62.81500 46.92100 1.000 63.08000 79 ARG C C 1
ATOM 2002 O O . ARG C 1 79 ? 25.34800 63.32200 45.84600 1.000 61.86000 79 ARG C O 1
ATOM 2010 N N . LYS C 1 80 ? 23.86200 63.07300 47.53400 1.000 64.14000 80 LYS C N 1
ATOM 2011 C CA . LYS C 1 80 ? 22.99300 64.19200 47.14100 1.000 63.27000 80 LYS C CA 1
ATOM 2012 C C . LYS C 1 80 ? 23.20000 65.42200 48.07000 1.000 68.10000 80 LYS C C 1
ATOM 2013 O O . LYS C 1 80 ? 22.39800 66.35700 48.09700 1.000 74.60000 80 LYS C O 1
ATOM 2019 N N . GLU C 1 81 ? 24.24200 65.34400 48.90200 1.000 68.03000 81 GLU C N 1
ATOM 2020 C CA . GLU C 1 81 ? 24.96300 66.46600 49.59100 1.000 69.63000 81 GLU C CA 1
ATOM 2021 C C . GLU C 1 81 ? 24.23100 67.32800 50.64200 1.000 71.70000 81 GLU C C 1
ATOM 2022 O O . GLU C 1 81 ? 24.83900 68.26800 51.15500 1.000 68.12000 81 GLU C O 1
ATOM 2028 N N . TRP C 1 82 ? 22.96100 67.05300 50.94500 1.000 76.45000 82 TRP C N 1
ATOM 2029 C CA . TRP C 1 82 ? 22.27100 67.74000 52.05700 1.000 76.97000 82 TRP C CA 1
ATOM 2030 C C . TRP C 1 82 ? 22.15500 69.24300 51.80600 1.000 75.20000 82 TRP C C 1
ATOM 2031 O O . TRP C 1 82 ? 21.24700 69.90200 52.31600 1.000 74.81000 82 TRP C O 1
ATOM 2042 N N . GLY D 2 4 ? 46.62100 41.18900 50.48300 1.000 41.30000 4 GLY D N 1
ATOM 2043 C CA . GLY D 2 4 ? 45.30100 41.16200 49.87700 1.000 46.17000 4 GLY D CA 1
ATOM 2044 C C . GLY D 2 4 ? 44.35300 42.12600 50.56000 1.000 44.38000 4 GLY D C 1
ATOM 2045 O O . GLY D 2 4 ? 43.65600 41.76200 51.50300 1.000 48.99000 4 GLY D O 1
ATOM 2046 N N . SER D 2 5 ? 44.29300 43.35100 50.05300 1.000 41.20000 5 SER D N 1
ATOM 2047 C CA . SER D 2 5 ? 43.66000 44.44000 50.78600 1.000 37.11000 5 SER D CA 1
ATOM 2048 C C . SER D 2 5 ? 42.43200 45.00400 50.08800 1.000 35.65000 5 SER D C 1
ATOM 2049 O O . SER D 2 5 ? 42.22300 44.80200 48.89100 1.000 32.85000 5 SER D O 1
ATOM 2052 N N . ALA D 2 6 ? 41.61500 45.70200 50.86900 1.000 33.57000 6 ALA D N 1
ATOM 2053 C CA . ALA D 2 6 ? 40.36900 46.26700 50.38100 1.000 30.88000 6 ALA D CA 1
ATOM 2054 C C . ALA D 2 6 ? 40.31700 47.77400 50.58000 1.000 30.06000 6 ALA D C 1
ATOM 2055 O O . ALA D 2 6 ? 41.07800 48.33900 51.36500 1.000 29.86000 6 ALA D O 1
ATOM 2057 N N . LEU D 2 7 ? 39.41800 48.41900 49.84600 1.000 30.36000 7 LEU D N 1
ATOM 2058 C CA . LEU D 2 7 ? 39.10300 49.82300 50.06700 1.000 28.64000 7 LEU D CA 1
ATOM 2059 C C . LEU D 2 7 ? 37.66400 49.92100 50.55100 1.000 28.00000 7 LEU D C 1
ATOM 2060 O O . LEU D 2 7 ? 36.77200 49.28800 49.99000 1.000 28.47000 7 LEU D O 1
ATOM 2065 N N . PHE D 2 8 ? 37.43900 50.71000 51.59500 1.000 27.91000 8 PHE D N 1
ATOM 2066 C CA . PHE D 2 8 ? 36.13500 50.74200 52.24700 1.000 30.23000 8 PHE D CA 1
ATOM 2067 C C . PHE D 2 8 ? 35.33500 51.99900 51.93100 1.000 30.03000 8 PHE D C 1
ATOM 2068 O O . PHE D 2 8 ? 35.83100 53.11700 52.05100 1.000 30.48000 8 PHE D O 1
ATOM 2076 N N . ASP D 2 9 ? 34.08700 51.79300 51.52100 1.000 30.49000 9 ASP D N 1
ATOM 2077 C CA . ASP D 2 9 ? 33.17900 52.88700 51.20500 1.000 31.12000 9 ASP D CA 1
ATOM 2078 C C . ASP D 2 9 ? 32.71100 53.56500 52.48600 1.000 32.07000 9 ASP D C 1
ATOM 2079 O O . ASP D 2 9 ? 32.80800 52.99500 53.57100 1.000 31.85000 9 ASP D O 1
ATOM 2084 N N . THR D 2 10 ? 32.21500 54.78800 52.34800 1.000 35.00000 10 THR D N 1
ATOM 2085 C CA . THR D 2 10 ? 31.84100 55.62100 53.48700 1.000 37.39000 10 THR D CA 1
ATOM 2086 C C . THR D 2 10 ? 30.81600 54.96100 54.41100 1.000 38.05000 10 THR D C 1
ATOM 2087 O O . THR D 2 10 ? 30.94900 55.02500 55.63300 1.000 37.81000 10 THR D O 1
ATOM 2091 N N . ASN D 2 11 ? 29.80900 54.31900 53.82200 1.000 40.36000 11 ASN D N 1
ATOM 2092 C CA . ASN D 2 11 ? 28.68900 53.75500 54.57800 1.000 41.17000 11 ASN D CA 1
ATOM 2093 C C . ASN D 2 11 ? 29.11500 52.78600 55.68200 1.000 39.57000 11 ASN D C 1
ATOM 2094 O O . ASN D 2 11 ? 28.51000 52.75000 56.75400 1.000 40.31000 11 ASN D O 1
ATOM 2099 N N . ILE D 2 12 ? 30.15900 52.00900 55.41800 1.000 38.04000 12 ILE D N 1
ATOM 2100 C CA . ILE D 2 12 ? 30.66400 51.05300 56.39500 1.000 36.14000 12 ILE D CA 1
ATOM 2101 C C . ILE D 2 12 ? 31.37400 51.77400 57.53600 1.000 35.00000 12 ILE D C 1
ATOM 2102 O O . ILE D 2 12 ? 31.23600 51.39800 58.69900 1.000 34.91000 12 ILE D O 1
ATOM 2107 N N . LEU D 2 13 ? 32.11900 52.82300 57.20300 1.000 34.77000 13 LEU D N 1
ATOM 2108 C CA . LEU D 2 13 ? 32.79900 53.61600 58.22000 1.000 34.90000 13 LEU D CA 1
ATOM 2109 C C . LEU D 2 13 ? 31.79900 54.38800 59.08000 1.000 35.90000 13 LEU D C 1
ATOM 2110 O O . LEU D 2 13 ? 31.98400 54.51500 60.28900 1.000 34.95000 13 LEU D O 1
ATOM 2115 N N . ILE D 2 14 ? 30.73700 54.89200 58.45700 1.000 37.27000 14 ILE D N 1
ATOM 2116 C CA . ILE D 2 14 ? 29.68500 55.58700 59.19200 1.000 38.12000 14 ILE D CA 1
ATOM 2117 C C . ILE D 2 14 ? 29.02300 54.64300 60.18600 1.000 37.46000 14 ILE D C 1
ATOM 2118 O O . ILE D 2 14 ? 28.78800 55.00400 61.33600 1.000 37.97000 14 ILE D O 1
ATOM 2123 N N . ASP D 2 15 ? 28.73200 53.42900 59.73000 1.000 38.51000 15 ASP D N 1
ATOM 2124 C CA . ASP D 2 15 ? 28.12800 52.40700 60.57600 1.000 38.63000 15 ASP D CA 1
ATOM 2125 C C . ASP D 2 15 ? 29.01900 52.06100 61.76000 1.000 37.13000 15 ASP D C 1
ATOM 2126 O O . ASP D 2 15 ? 28.53000 51.78100 62.85200 1.000 39.47000 15 ASP D O 1
ATOM 2131 N N . LEU D 2 16 ? 30.32900 52.08100 61.53500 1.000 36.45000 16 LEU D N 1
ATOM 2132 C CA . LEU D 2 16 ? 31.29200 51.77600 62.58600 1.000 36.27000 16 LEU D CA 1
ATOM 2133 C C . LEU D 2 16 ? 31.24800 52.81000 63.70300 1.000 37.46000 16 LEU D C 1
ATOM 2134 O O . LEU D 2 16 ? 31.09200 52.46400 64.87400 1.000 38.94000 16 LEU D O 1
ATOM 2139 N N . PHE D 2 17 ? 31.38700 54.08000 63.33600 1.000 36.81000 17 PHE D N 1
ATOM 2140 C CA . PHE D 2 17 ? 31.35900 55.16200 64.31300 1.000 36.52000 17 PHE D CA 1
ATOM 2141 C C . PHE D 2 17 ? 29.97500 55.29700 64.94000 1.000 38.21000 17 PHE D C 1
ATOM 2142 O O . PHE D 2 17 ? 29.83400 55.82300 66.04300 1.000 39.26000 17 PHE D O 1
ATOM 2150 N N . SER D 2 18 ? 28.95700 54.81300 64.23300 1.000 39.28000 18 SER D N 1
ATOM 2151 C CA . SER D 2 18 ? 27.58600 54.87800 64.72500 1.000 41.04000 18 SER D CA 1
ATOM 2152 C C . SER D 2 18 ? 27.26300 53.69700 65.63900 1.000 43.06000 18 SER D C 1
ATOM 2153 O O . SER D 2 18 ? 26.14200 53.57800 66.13300 1.000 61.72000 18 SER D O 1
ATOM 2156 N N . GLY D 2 19 ? 28.24800 52.83200 65.86800 1.000 40.91000 19 GLY D N 1
ATOM 2157 C CA . GLY D 2 19 ? 28.09200 51.73900 66.81400 1.000 42.14000 19 GLY D CA 1
ATOM 2158 C C . GLY D 2 19 ? 27.50000 50.43500 66.31500 1.000 41.34000 19 GLY D C 1
ATOM 2159 O O . GLY D 2 19 ? 26.81600 49.74100 67.06600 1.000 42.43000 19 GLY D O 1
ATOM 2160 N N . ARG D 2 20 ? 27.74400 50.09900 65.05400 1.000 41.07000 20 ARG D N 1
ATOM 2161 C CA . ARG D 2 20 ? 27.27100 48.83200 64.50500 1.000 41.94000 20 ARG D CA 1
ATOM 2162 C C . ARG D 2 20 ? 28.37400 47.77500 64.41900 1.000 40.65000 20 ARG D C 1
ATOM 2163 O O . ARG D 2 20 ? 29.40500 47.99000 63.78500 1.000 40.02000 20 ARG D O 1
ATOM 2171 N N . ARG D 2 21 ? 28.14200 46.62800 65.05300 1.000 40.82000 21 ARG D N 1
ATOM 2172 C CA . ARG D 2 21 ? 29.10600 45.52900 65.03900 1.000 40.62000 21 ARG D CA 1
ATOM 2173 C C . ARG D 2 21 ? 29.25000 44.95600 63.63300 1.000 39.66000 21 ARG D C 1
ATOM 2174 O O . ARG D 2 21 ? 30.25900 44.33500 63.29800 1.000 37.82000 21 ARG D O 1
ATOM 2182 N N . GLU D 2 22 ? 28.22400 45.17400 62.81600 1.000 40.53000 22 GLU D N 1
ATOM 2183 C CA . GLU D 2 22 ? 28.22800 44.74800 61.42400 1.000 39.43000 22 GLU D CA 1
ATOM 2184 C C . GLU D 2 22 ? 29.40900 45.35100 60.67200 1.000 38.24000 22 GLU D C 1
ATOM 2185 O O . GLU D 2 22 ? 30.02400 44.69700 59.83100 1.000 38.05000 22 GLU D O 1
ATOM 2191 N N . ALA D 2 23 ? 29.71700 46.60600 60.98500 1.000 38.35000 23 ALA D N 1
ATOM 2192 C CA . ALA D 2 23 ? 30.83000 47.30900 60.36000 1.000 37.08000 23 ALA D CA 1
ATOM 2193 C C . ALA D 2 23 ? 32.16500 46.88100 60.96300 1.000 36.73000 23 ALA D C 1
ATOM 2194 O O . ALA D 2 23 ? 33.17000 46.78400 60.25800 1.000 36.36000 23 ALA D O 1
ATOM 2196 N N . LYS D 2 24 ? 32.16700 46.63500 62.27100 1.000 37.71000 24 LYS D N 1
ATOM 2197 C CA . LYS D 2 24 ? 33.34600 46.13300 62.97300 1.000 36.68000 24 LYS D CA 1
ATOM 2198 C C . LYS D 2 24 ? 33.86100 44.84700 62.33400 1.000 38.09000 24 LYS D C 1
ATOM 2199 O O . LYS D 2 24 ? 35.05100 44.71200 62.05100 1.000 43.34000 24 LYS D O 1
ATOM 2205 N N . GLN D 2 25 ? 32.94800 43.91000 62.09900 1.000 36.50000 25 GLN D N 1
ATOM 2206 C CA . GLN D 2 25 ? 33.29500 42.61900 61.52100 1.000 35.45000 25 GLN D CA 1
ATOM 2207 C C . GLN D 2 25 ? 33.73300 42.74500 60.06800 1.000 36.17000 25 GLN D C 1
ATOM 2208 O O . GLN D 2 25 ? 34.62300 42.02400 59.62100 1.000 38.53000 25 GLN D O 1
ATOM 2214 N N . ALA D 2 26 ? 33.10400 43.65800 59.33500 1.000 35.27000 26 ALA D N 1
ATOM 2215 C CA . ALA D 2 26 ? 33.41700 43.85500 57.92400 1.000 33.60000 26 ALA D CA 1
ATOM 2216 C C . ALA D 2 26 ? 34.85700 44.32300 57.73400 1.000 35.93000 26 ALA D C 1
ATOM 2217 O O . ALA D 2 26 ? 35.51800 43.94900 56.76600 1.000 36.50000 26 ALA D O 1
ATOM 2219 N N . LEU D 2 27 ? 35.33800 45.13800 58.66600 1.000 35.76000 27 LEU D N 1
ATOM 2220 C CA . LEU D 2 27 ? 36.70200 45.64900 58.60700 1.000 34.86000 27 LEU D CA 1
ATOM 2221 C C . LEU D 2 27 ? 37.71700 44.59600 59.03600 1.000 36.68000 27 LEU D C 1
ATOM 2222 O O . LEU D 2 27 ? 38.78900 44.48100 58.44300 1.000 37.67000 27 LEU D O 1
ATOM 2227 N N . GLU D 2 28 ? 37.37000 43.81600 60.05200 1.000 38.64000 28 GLU D N 1
ATOM 2228 C CA . GLU D 2 28 ? 38.23800 42.75600 60.55600 1.000 38.65000 28 GLU D CA 1
ATOM 2229 C C . GLU D 2 28 ? 38.34100 41.58900 59.57800 1.000 38.35000 28 GLU D C 1
ATOM 2230 O O . GLU D 2 28 ? 39.13800 40.67300 59.77100 1.000 42.32000 28 GLU D O 1
ATOM 2236 N N . ALA D 2 29 ? 37.52400 41.62400 58.52900 1.000 35.68000 29 ALA D N 1
ATOM 2237 C CA . ALA D 2 29 ? 37.50300 40.56500 57.52700 1.000 36.04000 29 ALA D CA 1
ATOM 2238 C C . ALA D 2 29 ? 38.59000 40.75800 56.47600 1.000 36.15000 29 ALA D C 1
ATOM 2239 O O . ALA D 2 29 ? 38.77800 39.91300 55.60300 1.000 36.01000 29 ALA D O 1
ATOM 2241 N N . TRP D 2 30 ? 39.29300 41.88200 56.55700 1.000 36.47000 30 TRP D N 1
ATOM 2242 C CA . TRP D 2 30 ? 40.37000 42.18100 55.62100 1.000 37.74000 30 TRP D CA 1
ATOM 2243 C C . TRP D 2 30 ? 41.60200 42.66300 56.38600 1.000 38.99000 30 TRP D C 1
ATOM 2244 O O . TRP D 2 30 ? 41.47500 43.29300 57.43600 1.000 40.61000 30 TRP D O 1
ATOM 2255 N N . PRO D 2 31 ? 42.80100 42.35500 55.87000 1.000 40.31000 31 PRO D N 1
ATOM 2256 C CA . PRO D 2 31 ? 44.03600 42.68900 56.58600 1.000 41.55000 31 PRO D CA 1
ATOM 2257 C C . PRO D 2 31 ? 44.37100 44.17700 56.56700 1.000 41.56000 31 PRO D C 1
ATOM 2258 O O . PRO D 2 31 ? 44.04000 44.86900 55.60300 1.000 45.20000 31 PRO D O 1
ATOM 2262 N N . PRO D 2 32 ? 45.01900 44.66400 57.63800 1.000 41.24000 32 PRO D N 1
ATOM 2263 C CA . PRO D 2 32 ? 45.62200 45.99800 57.68400 1.000 41.83000 32 PRO D CA 1
ATOM 2264 C C . PRO D 2 32 ? 46.89300 46.00600 56.85100 1.000 42.99000 32 PRO D C 1
ATOM 2265 O O . PRO D 2 32 ? 47.52600 44.95500 56.76400 1.000 43.51000 32 PRO D O 1
ATOM 2269 N N . GLN D 2 33 ? 47.27300 47.12700 56.24600 1.000 42.16000 33 GLN D N 1
ATOM 2270 C CA . GLN D 2 33 ? 46.56100 48.39900 56.28900 1.000 41.38000 33 GLN D CA 1
ATOM 2271 C C . GLN D 2 33 ? 45.46200 48.46800 55.23600 1.000 40.88000 33 GLN D C 1
ATOM 2272 O O . GLN D 2 33 ? 45.69000 48.11700 54.08100 1.000 40.82000 33 GLN D O 1
ATOM 2278 N N . ASN D 2 34 ? 44.27400 48.91700 55.62700 1.000 44.60000 34 ASN D N 1
ATOM 2279 C CA . ASN D 2 34 ? 43.20600 49.09400 54.65300 1.000 37.60000 34 ASN D CA 1
ATOM 2280 C C . ASN D 2 34 ? 43.18500 50.52300 54.12500 1.000 33.09000 34 ASN D C 1
ATOM 2281 O O . ASN D 2 34 ? 43.95800 51.36800 54.57200 1.000 32.79000 34 ASN D O 1
ATOM 2286 N N . ALA D 2 35 ? 42.28700 50.79800 53.18600 1.000 31.03000 35 ALA D N 1
ATOM 2287 C CA . ALA D 2 35 ? 42.29200 52.09000 52.51200 1.000 29.77000 35 ALA D CA 1
ATOM 2288 C C . ALA D 2 35 ? 40.90800 52.71300 52.37000 1.000 27.89000 35 ALA D C 1
ATOM 2289 O O . ALA D 2 35 ? 39.89100 52.02100 52.34500 1.000 28.46000 35 ALA D O 1
ATOM 2291 N N . ILE D 2 36 ? 40.89200 54.04000 52.29300 1.000 27.62000 36 ILE D N 1
ATOM 2292 C CA . ILE D 2 36 ? 39.69400 54.79400 51.95500 1.000 26.26000 36 ILE D CA 1
ATOM 2293 C C . ILE D 2 36 ? 40.04600 55.84400 50.90900 1.000 25.93000 36 ILE D C 1
ATOM 2294 O O . ILE D 2 36 ? 41.20800 56.22100 50.76600 1.000 26.20000 36 ILE D O 1
ATOM 2299 N N . SER D 2 37 ? 39.04500 56.31000 50.17300 1.000 26.50000 37 SER D N 1
ATOM 2300 C CA . SER D 2 37 ? 39.24400 57.43000 49.26500 1.000 26.58000 37 SER D CA 1
ATOM 2301 C C . SER D 2 37 ? 39.27400 58.72000 50.07400 1.000 27.21000 37 SER D C 1
ATOM 2302 O O . SER D 2 37 ? 38.71100 58.78400 51.16500 1.000 26.93000 37 SER D O 1
ATOM 2305 N N . LEU D 2 38 ? 39.94000 59.74300 49.54800 1.000 28.20000 38 LEU D N 1
ATOM 2306 C CA . LEU D 2 38 ? 39.94200 61.05200 50.19100 1.000 28.07000 38 LEU D CA 1
ATOM 2307 C C . LEU D 2 38 ? 38.52000 61.60000 50.25100 1.000 29.39000 38 LEU D C 1
ATOM 2308 O O . LEU D 2 38 ? 38.18100 62.38900 51.13400 1.000 31.61000 38 LEU D O 1
ATOM 2313 N N . ILE D 2 39 ? 37.69000 61.16900 49.30600 1.000 28.66000 39 ILE D N 1
ATOM 2314 C CA . ILE D 2 39 ? 36.28400 61.54000 49.30000 1.000 28.73000 39 ILE D CA 1
ATOM 2315 C C . ILE D 2 39 ? 35.59900 61.00400 50.54900 1.000 28.89000 39 ILE D C 1
ATOM 2316 O O . ILE D 2 39 ? 34.90300 61.74200 51.23800 1.000 29.83000 39 ILE D O 1
ATOM 2321 N N . THR D 2 40 ? 35.82700 59.72900 50.85100 1.000 28.56000 40 THR D N 1
ATOM 2322 C CA . THR D 2 40 ? 35.27200 59.10500 52.05100 1.000 30.82000 40 THR D CA 1
ATOM 2323 C C . THR D 2 40 ? 35.72700 59.82800 53.31600 1.000 29.22000 40 THR D C 1
ATOM 2324 O O . THR D 2 40 ? 34.93400 60.05200 54.23100 1.000 29.34000 40 THR D O 1
ATOM 2328 N N . TRP D 2 41 ? 37.00300 60.20300 53.35300 1.000 28.25000 41 TRP D N 1
ATOM 2329 C CA . TRP D 2 41 ? 37.56200 60.93800 54.48200 1.000 29.60000 41 TRP D CA 1
ATOM 2330 C C . TRP D 2 41 ? 36.76600 62.21600 54.74900 1.000 31.08000 41 TRP D C 1
ATOM 2331 O O . TRP D 2 41 ? 36.47900 62.54300 55.89400 1.000 32.78000 4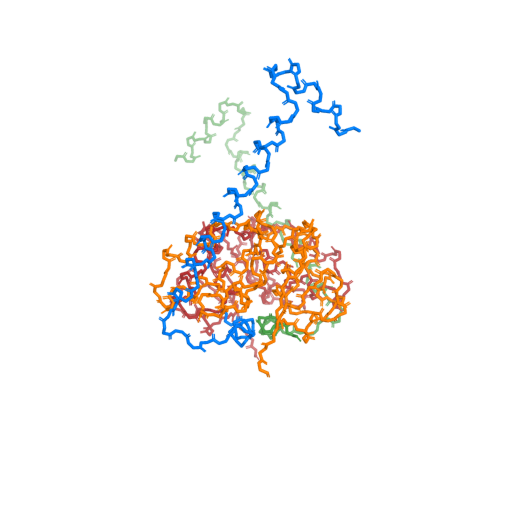1 TRP D O 1
ATOM 2342 N N . MET D 2 42 ? 36.39000 62.92100 53.68600 1.000 31.13000 42 MET D N 1
ATOM 2343 C CA . MET D 2 42 ? 35.59600 64.14100 53.81400 1.000 30.34000 42 MET D CA 1
ATOM 2344 C C . MET D 2 42 ? 34.16900 63.84700 54.27500 1.000 32.19000 42 MET D C 1
ATOM 2345 O O . MET D 2 42 ? 33.62400 64.56000 55.11800 1.000 33.00000 42 MET D O 1
ATOM 2350 N N . GLU D 2 43 ? 33.57100 62.79900 53.71200 1.000 33.74000 43 GLU D N 1
ATOM 2351 C CA . GLU D 2 43 ? 32.20500 62.40900 54.05200 1.000 34.43000 43 GLU D CA 1
ATOM 2352 C C . GLU D 2 43 ? 32.09800 62.04900 55.52800 1.000 35.86000 43 GLU D C 1
ATOM 2353 O O . GLU D 2 43 ? 31.13800 62.42100 56.20000 1.000 43.45000 43 GLU D O 1
ATOM 2359 N N . VAL D 2 44 ? 33.09600 61.32800 56.02700 1.000 33.82000 44 VAL D N 1
ATOM 2360 C CA . VAL D 2 44 ? 33.11900 60.90100 57.42000 1.000 35.05000 44 VAL D CA 1
ATOM 2361 C C . VAL D 2 44 ? 33.39000 62.07000 58.37000 1.000 35.53000 44 VAL D C 1
ATOM 2362 O O . VAL D 2 44 ? 32.76600 62.17900 59.42800 1.000 35.36000 44 VAL D O 1
ATOM 2366 N N . MET D 2 45 ? 34.31000 62.94900 57.98400 1.000 35.52000 45 MET D N 1
ATOM 2367 C CA . MET D 2 45 ? 34.69300 64.07700 58.83000 1.000 36.19000 45 MET D CA 1
ATOM 2368 C C . MET D 2 45 ? 33.57300 65.11000 58.96000 1.000 37.81000 45 MET D C 1
ATOM 2369 O O . MET D 2 45 ? 33.55700 65.90300 59.90200 1.000 39.95000 45 MET D O 1
ATOM 2374 N N . VAL D 2 46 ? 32.64100 65.10000 58.01300 1.000 37.36000 46 VAL D N 1
ATOM 2375 C CA . VAL D 2 46 ? 31.45400 65.94000 58.10900 1.000 37.98000 46 VAL D CA 1
ATOM 2376 C C . VAL D 2 46 ? 30.58100 65.45400 59.26200 1.000 40.65000 46 VAL D C 1
ATOM 2377 O O . VAL D 2 46 ? 30.09700 66.24700 60.06900 1.000 42.62000 46 VAL D O 1
ATOM 2381 N N . GLY D 2 47 ? 30.40100 64.14000 59.33900 1.000 40.66000 47 GLY D N 1
ATOM 2382 C CA . GLY D 2 47 ? 29.60100 63.53600 60.38700 1.000 40.05000 47 GLY D CA 1
ATOM 2383 C C . GLY D 2 47 ? 30.22500 63.69400 61.75600 1.000 41.94000 47 GLY D C 1
ATOM 2384 O O . GLY D 2 47 ? 29.52000 63.84700 62.75000 1.000 46.54000 47 GLY D O 1
ATOM 2385 N N . ALA D 2 48 ? 31.55300 63.65700 61.80700 1.000 40.25000 48 ALA D N 1
ATOM 2386 C CA . ALA D 2 48 ? 32.27900 63.82100 63.06200 1.000 39.86000 48 ALA D CA 1
ATOM 2387 C C . ALA D 2 48 ? 32.00300 65.18600 63.67700 1.000 43.82000 48 ALA D C 1
ATOM 2388 O O . ALA D 2 48 ? 31.89300 65.32000 64.89400 1.000 44.70000 48 ALA D O 1
ATOM 2390 N N . LYS D 2 49 ? 31.89600 66.19600 62.82100 1.000 45.74000 49 LYS D N 1
ATOM 2391 C CA . LYS D 2 49 ? 31.58700 67.54900 63.26100 1.000 47.26000 49 LYS D CA 1
ATOM 2392 C C . LYS D 2 49 ? 30.18800 67.61600 63.84600 1.000 49.02000 49 LYS D C 1
ATOM 2393 O O . LYS D 2 49 ? 29.97600 68.18100 64.91900 1.000 50.77000 49 LYS D O 1
ATOM 2399 N N . LYS D 2 50 ? 29.23900 67.03600 63.11800 1.000 49.60000 50 LYS D N 1
ATOM 2400 C CA . LYS D 2 50 ? 27.85100 66.95500 63.54700 1.000 50.23000 50 LYS D CA 1
ATOM 2401 C C . LYS D 2 50 ? 27.75000 66.35100 64.94400 1.000 51.67000 50 LYS D C 1
ATOM 2402 O O . LYS D 2 50 ? 26.97400 66.81300 65.78100 1.000 56.94000 50 LYS D O 1
ATOM 2408 N N . TYR D 2 51 ? 28.53300 65.30300 65.17300 1.000 51.07000 51 TYR D N 1
ATOM 2409 C CA . TYR D 2 51 ? 28.52900 64.57500 66.43700 1.000 50.19000 51 TYR D CA 1
ATOM 2410 C C . TYR D 2 51 ? 29.67900 64.92000 67.40500 1.000 49.78000 51 TYR D C 1
ATOM 2411 O O . TYR D 2 51 ? 29.83000 64.27700 68.44300 1.000 50.60000 51 TYR D O 1
ATOM 2420 N N . HIS D 2 52 ? 30.49100 65.91300 67.03900 1.000 50.05000 52 HIS D N 1
ATOM 2421 C CA . HIS D 2 52 ? 31.52600 66.50100 67.90800 1.000 50.58000 52 HIS D CA 1
ATOM 2422 C C . HIS D 2 52 ? 32.68500 65.58200 68.31000 1.000 49.39000 52 HIS D C 1
ATOM 2423 O O . HIS D 2 52 ? 33.33200 65.81400 69.33100 1.000 52.89000 52 HIS D O 1
ATOM 2430 N N . GLN D 2 53 ? 32.93800 64.53800 67.53300 1.000 48.44000 53 GLN D N 1
ATOM 2431 C CA . GLN D 2 53 ? 34.09700 63.67400 67.76800 1.000 45.88000 53 GLN D CA 1
ATOM 2432 C C . GLN D 2 53 ? 35.29400 63.96000 66.86000 1.000 41.73000 53 GLN D C 1
ATOM 2433 O O . GLN D 2 53 ? 36.22300 63.15600 66.79200 1.000 42.39000 53 GLN D O 1
ATOM 2439 N N . GLU D 2 54 ? 35.24900 65.08400 66.15200 1.000 41.93000 54 GLU D N 1
ATOM 2440 C CA . GLU D 2 54 ? 36.13800 65.37000 65.02400 1.000 43.39000 54 GLU D CA 1
ATOM 2441 C C . GLU D 2 54 ? 37.61900 65.01400 65.22500 1.000 42.18000 54 GLU D C 1
ATOM 2442 O O . GLU D 2 54 ? 38.27700 64.56500 64.28700 1.000 41.69000 54 GLU D O 1
ATOM 2448 N N . GLN D 2 55 ? 38.14800 65.20800 66.42800 1.000 44.98000 55 GLN D N 1
ATOM 2449 C CA . GLN D 2 55 ? 39.55200 64.87900 66.67800 1.000 43.56000 55 GLN D CA 1
ATOM 2450 C C . GLN D 2 55 ? 39.81500 63.37200 66.71100 1.000 41.67000 55 GLN D C 1
ATOM 2451 O O . GLN D 2 55 ? 40.73700 62.88800 66.05300 1.000 41.42000 55 GLN D O 1
ATOM 2457 N N . ARG D 2 56 ? 39.01400 62.63500 67.47800 1.000 41.25000 56 ARG D N 1
ATOM 2458 C CA . ARG D 2 56 ? 39.21700 61.19400 67.61800 1.000 40.63000 56 ARG D CA 1
ATOM 2459 C C . ARG D 2 56 ? 38.82000 60.43600 66.35500 1.000 37.36000 56 ARG D C 1
ATOM 2460 O O . ARG D 2 56 ? 39.33800 59.35300 66.08900 1.000 37.02000 56 ARG D O 1
ATOM 2468 N N . THR D 2 57 ? 37.90100 61.00500 65.58200 1.000 37.00000 57 THR D N 1
ATOM 2469 C CA . THR D 2 57 ? 37.54000 60.43000 64.29300 1.000 35.31000 57 THR D CA 1
ATOM 2470 C C . THR D 2 57 ? 38.70000 60.58600 63.32100 1.000 35.29000 57 THR D C 1
ATOM 2471 O O . THR D 2 57 ? 38.99600 59.68400 62.53600 1.000 34.40000 57 THR D O 1
ATOM 2475 N N . ARG D 2 58 ? 39.36000 61.73800 63.39200 1.000 35.99000 58 ARG D N 1
ATOM 2476 C CA . ARG D 2 58 ? 40.51900 62.01700 62.55500 1.000 35.45000 58 ARG D CA 1
ATOM 2477 C C . ARG D 2 58 ? 41.65000 61.03500 62.85700 1.000 35.53000 58 ARG D C 1
ATOM 2478 O O . ARG D 2 58 ? 42.44100 60.69700 61.97800 1.000 36.33000 58 ARG D O 1
ATOM 2486 N N . MET D 2 59 ? 41.71600 60.57500 64.10300 1.000 36.72000 59 MET D N 1
ATOM 2487 C CA . MET D 2 59 ? 42.76100 59.64500 64.51800 1.000 36.67000 59 MET D CA 1
ATOM 2488 C C . MET D 2 59 ? 42.46400 58.21300 64.08900 1.000 35.24000 59 MET D C 1
ATOM 2489 O O . MET D 2 59 ? 43.38100 57.43100 63.84600 1.000 37.30000 59 MET D O 1
ATOM 2494 N N . ALA D 2 60 ? 41.18500 57.86900 63.99800 1.000 34.19000 60 ALA D N 1
ATOM 2495 C CA . ALA D 2 60 ? 40.79400 56.54600 63.52900 1.000 33.38000 60 ALA D CA 1
ATOM 2496 C C . ALA D 2 60 ? 40.99900 56.43000 62.02200 1.000 32.15000 60 ALA D C 1
ATOM 2497 O O . ALA D 2 60 ? 41.41600 55.38800 61.52000 1.000 32.43000 60 ALA D O 1
ATOM 2499 N N . LEU D 2 61 ? 40.70400 57.51200 61.30800 1.000 30.91000 61 LEU D N 1
ATOM 2500 C CA . LEU D 2 61 ? 40.84900 57.54600 59.85700 1.000 30.24000 61 LEU D CA 1
ATOM 2501 C C . LEU D 2 61 ? 42.31100 57.48600 59.42800 1.000 30.73000 61 LEU D C 1
ATOM 2502 O O . LEU D 2 61 ? 42.62500 57.04100 58.32500 1.000 29.43000 61 LEU D O 1
ATOM 2507 N N . SER D 2 62 ? 43.20100 57.93300 60.30900 1.000 32.62000 62 SER D N 1
ATOM 2508 C CA . SER D 2 62 ? 44.62200 58.03100 59.99000 1.000 32.48000 62 SER D CA 1
ATOM 2509 C C . SER D 2 62 ? 45.29300 56.66500 59.88800 1.000 33.03000 62 SER D C 1
ATOM 2510 O O . SER D 2 62 ? 46.37100 56.54000 59.30600 1.000 35.17000 62 SER D O 1
ATOM 2513 N N . THR D 2 63 ? 44.65700 55.64700 60.45700 1.000 33.24000 63 THR D N 1
ATOM 2514 C CA . THR D 2 63 ? 45.17900 54.28500 60.39000 1.000 33.92000 63 THR D CA 1
ATOM 2515 C C . THR D 2 63 ? 44.99400 53.70600 58.99000 1.000 33.80000 63 THR D C 1
ATOM 2516 O O . THR D 2 63 ? 45.70100 52.78500 58.58500 1.000 34.05000 63 THR D O 1
ATOM 2520 N N . PHE D 2 64 ? 44.02200 54.25000 58.26700 1.000 34.36000 64 PHE D N 1
ATOM 2521 C CA . PHE D 2 64 ? 43.76300 53.88200 56.88000 1.000 32.99000 64 PHE D CA 1
ATOM 2522 C C . PHE D 2 64 ? 44.79000 54.47800 55.92600 1.000 32.37000 64 PHE D C 1
ATOM 2523 O O . PHE D 2 64 ? 45.50600 55.41600 56.27400 1.000 31.65000 64 PHE D O 1
ATOM 2531 N N . ASN D 2 65 ? 44.85600 53.92800 54.71900 1.000 32.47000 65 ASN D N 1
ATOM 2532 C CA . ASN D 2 65 ? 45.59900 54.57400 53.65100 1.000 31.48000 65 ASN D CA 1
ATOM 2533 C C . ASN D 2 65 ? 44.64600 55.50600 52.93300 1.000 30.10000 65 ASN D C 1
ATOM 2534 O O . ASN D 2 65 ? 43.72600 55.06200 52.24900 1.000 30.47000 65 ASN D O 1
ATOM 2539 N N . ILE D 2 66 ? 44.86900 56.80300 53.08400 1.000 30.40000 66 ILE D N 1
ATOM 2540 C CA . ILE D 2 66 ? 43.95900 57.77300 52.50700 1.000 28.92000 66 ILE D CA 1
ATOM 2541 C C . ILE D 2 66 ? 44.47600 58.13700 51.13000 1.000 27.90000 66 ILE D C 1
ATOM 2542 O O . ILE D 2 66 ? 45.50600 58.79500 50.98700 1.000 27.82000 66 ILE D O 1
ATOM 2547 N N . ILE D 2 67 ? 43.74300 57.69500 50.11700 1.000 29.66000 67 ILE D N 1
ATOM 2548 C CA . ILE D 2 67 ? 44.20600 57.78600 48.74400 1.000 29.56000 67 ILE D CA 1
ATOM 2549 C C . ILE D 2 67 ? 43.62300 59.00900 48.05500 1.000 29.86000 67 ILE D C 1
ATOM 2550 O O . ILE D 2 67 ? 42.41100 59.12200 47.87600 1.000 29.00000 67 ILE D O 1
ATOM 2555 N N . ASN D 2 68 ? 44.50400 59.92800 47.67900 1.000 31.10000 68 ASN D N 1
ATOM 2556 C CA . ASN D 2 68 ? 44.09700 61.17700 47.05700 1.000 32.63000 68 ASN D CA 1
ATOM 2557 C C . ASN D 2 68 ? 43.57200 60.98600 45.64100 1.000 32.38000 68 ASN D C 1
ATOM 2558 O O . ASN D 2 68 ? 43.84700 59.97900 44.98900 1.000 30.91000 68 ASN D O 1
ATOM 2563 N N . ILE D 2 69 ? 42.81700 61.97200 45.17100 1.000 34.03000 69 ILE D N 1
ATOM 2564 C CA . ILE D 2 69 ? 42.19700 61.90200 43.85900 1.000 33.52000 69 ILE D CA 1
ATOM 2565 C C . ILE D 2 69 ? 43.13100 62.51400 42.82600 1.000 33.13000 69 ILE D C 1
ATOM 2566 O O . ILE D 2 69 ? 43.36900 63.72100 42.81900 1.000 34.27000 69 ILE D O 1
ATOM 2571 N N . SER D 2 70 ? 43.65600 61.66400 41.95200 1.000 32.42000 70 SER D N 1
ATOM 2572 C CA . SER D 2 70 ? 44.66600 62.07700 40.99200 1.000 34.79000 70 SER D CA 1
ATOM 2573 C C . SER D 2 70 ? 44.06700 62.29000 39.61000 1.000 35.68000 70 SER D C 1
ATOM 2574 O O . SER D 2 70 ? 42.86800 62.10200 39.40900 1.000 35.18000 70 SER D O 1
ATOM 2577 N N . GLN D 2 71 ? 44.90800 62.68100 38.66000 1.000 37.00000 71 GLN D N 1
ATOM 2578 C CA . GLN D 2 71 ? 44.46300 62.90300 37.29100 1.000 37.95000 71 GLN D CA 1
ATOM 2579 C C . GLN D 2 71 ? 44.05100 61.59200 36.63100 1.000 39.90000 71 GLN D C 1
ATOM 2580 O O . GLN D 2 71 ? 43.06200 61.53800 35.90100 1.000 48.16000 71 GLN D O 1
ATOM 2586 N N . ASP D 2 72 ? 44.81400 60.53600 36.89100 1.000 38.57000 72 ASP D N 1
ATOM 2587 C CA . ASP D 2 72 ? 44.54300 59.23700 36.28700 1.000 39.05000 72 ASP D CA 1
ATOM 2588 C C . ASP D 2 72 ? 43.40500 58.50200 36.99300 1.000 36.30000 72 ASP D C 1
ATOM 2589 O O . ASP D 2 72 ? 42.74400 57.65300 36.39200 1.000 35.53000 72 ASP D O 1
ATOM 2594 N N . ILE D 2 73 ? 43.18200 58.82100 38.26500 1.000 34.69000 73 ILE D N 1
ATOM 2595 C CA . ILE D 2 73 ? 41.98600 58.35200 38.95700 1.000 32.56000 73 ILE D CA 1
ATOM 2596 C C . ILE D 2 73 ? 40.78900 59.11000 38.38800 1.000 31.32000 73 ILE D C 1
ATOM 2597 O O . ILE D 2 73 ? 39.69200 58.56400 38.26100 1.000 30.91000 73 ILE D O 1
ATOM 2602 N N . ALA D 2 74 ? 41.02000 60.36300 38.01000 1.000 31.17000 74 ALA D N 1
ATOM 2603 C CA . ALA D 2 74 ? 39.98000 61.18300 37.40200 1.000 31.20000 74 ALA D CA 1
ATOM 2604 C C . ALA D 2 74 ? 39.56300 60.63500 36.04000 1.000 31.39000 74 ALA D C 1
ATOM 2605 O O . ALA D 2 74 ? 38.37800 60.59400 35.72400 1.000 31.63000 74 ALA D O 1
ATOM 2607 N N . GLU D 2 75 ? 40.53900 60.21500 35.24000 1.000 33.23000 75 GLU D N 1
ATOM 2608 C CA . GLU D 2 75 ? 40.26600 59.65200 33.91800 1.000 34.74000 75 GLU D CA 1
ATOM 2609 C C . GLU D 2 75 ? 39.48000 58.34400 34.01300 1.000 33.05000 75 GLU D C 1
ATOM 2610 O O . GLU D 2 75 ? 38.55900 58.10400 33.23300 1.000 33.99000 75 GLU D O 1
ATOM 2616 N N . ARG D 2 76 ? 39.84400 57.50500 34.97600 1.000 32.25000 76 ARG D N 1
ATOM 2617 C CA . ARG D 2 76 ? 39.16600 56.22900 35.17000 1.000 31.11000 76 ARG D CA 1
ATOM 2618 C C . ARG D 2 76 ? 37.73200 56.43600 35.64300 1.000 30.66000 76 ARG D C 1
ATOM 2619 O O . ARG D 2 76 ? 36.81400 55.76000 35.17900 1.000 31.02000 76 ARG D O 1
ATOM 2627 N N . SER D 2 77 ? 37.54900 57.37600 36.56600 1.000 29.71000 77 SER D N 1
ATOM 2628 C CA . SER D 2 77 ? 36.22800 57.69200 37.09900 1.000 28.83000 77 SER D CA 1
ATOM 2629 C C . SER D 2 77 ? 35.28300 58.13600 35.99200 1.000 31.20000 77 SER D C 1
ATOM 2630 O O . SER D 2 77 ? 34.11900 57.73900 35.96400 1.000 31.15000 77 SER D O 1
ATOM 2633 N N . VAL D 2 78 ? 35.79800 58.96100 35.08400 1.000 33.21000 78 VAL D N 1
ATOM 2634 C CA . VAL D 2 78 ? 35.03500 59.43200 33.93200 1.000 33.94000 78 VAL D CA 1
ATOM 2635 C C . VAL D 2 78 ? 34.51200 58.25800 33.10900 1.000 33.86000 78 VAL D C 1
ATOM 2636 O O . VAL D 2 78 ? 33.33300 58.20900 32.75300 1.000 33.95000 78 VAL D O 1
ATOM 2640 N N . ALA D 2 79 ? 35.39800 57.31000 32.82300 1.000 33.44000 79 ALA D N 1
ATOM 2641 C CA . ALA D 2 79 ? 35.04300 56.12400 32.05700 1.000 34.03000 79 ALA D CA 1
ATOM 2642 C C . ALA D 2 79 ? 34.08200 55.22600 32.83000 1.000 34.72000 79 ALA D C 1
ATOM 2643 O O . ALA D 2 79 ? 33.05000 54.81300 32.30300 1.000 36.92000 79 ALA D O 1
ATOM 2645 N N . LEU D 2 80 ? 34.42900 54.93200 34.08000 1.000 33.03000 80 LEU D N 1
ATOM 2646 C CA . LEU D 2 80 ? 33.62000 54.05800 34.92300 1.000 32.14000 80 LEU D CA 1
ATOM 2647 C C . LEU D 2 80 ? 32.21100 54.59700 35.10000 1.000 32.89000 80 LEU D C 1
ATOM 2648 O O . LEU D 2 80 ? 31.24900 53.83200 35.16900 1.000 33.38000 80 LEU D O 1
ATOM 2653 N N . ARG D 2 81 ? 32.09800 55.91800 35.17400 1.000 34.77000 81 ARG D N 1
ATOM 2654 C CA . ARG D 2 81 ? 30.80600 56.55700 35.36100 1.000 36.43000 81 ARG D CA 1
ATOM 2655 C C . ARG D 2 81 ? 29.85500 56.23700 34.21100 1.000 37.88000 81 ARG D C 1
ATOM 2656 O O . ARG D 2 81 ? 28.68000 55.94700 34.42800 1.000 38.63000 81 ARG D O 1
ATOM 2664 N N . GLN D 2 82 ? 30.37300 56.27900 32.98900 1.000 38.69000 82 GLN D N 1
ATOM 2665 C CA . GLN D 2 82 ? 29.57100 55.96900 31.81200 1.000 40.37000 82 GLN D CA 1
ATOM 2666 C C . GLN D 2 82 ? 29.26000 54.47800 31.70600 1.000 40.44000 82 GLN D C 1
ATOM 2667 O O . GLN D 2 82 ? 28.12700 54.09300 31.41600 1.000 45.78000 82 GLN D O 1
ATOM 2673 N N . GLU D 2 83 ? 30.27300 53.64900 31.94200 1.000 37.81000 83 GLU D N 1
ATOM 2674 C CA . GLU D 2 83 ? 30.14100 52.20000 31.82100 1.000 38.01000 83 GLU D CA 1
ATOM 2675 C C . GLU D 2 83 ? 29.04600 51.6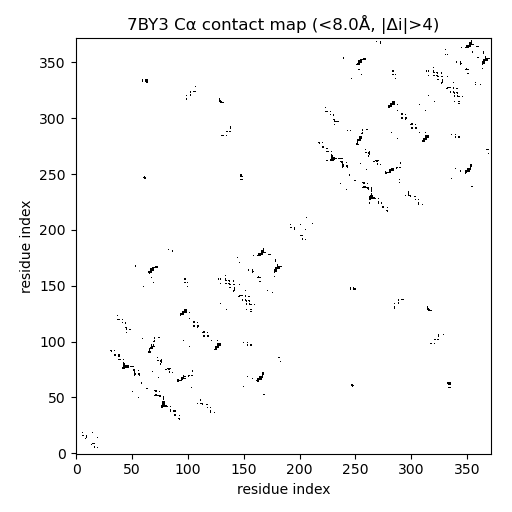2300 32.71500 1.000 38.77000 83 GLU D C 1
ATOM 2676 O O . GLU D 2 83 ? 28.13200 50.95200 32.23800 1.000 39.76000 83 GLU D O 1
ATOM 2682 N N . TYR D 2 84 ? 29.15500 51.87800 34.01500 1.000 38.35000 84 TYR D N 1
ATOM 2683 C CA . TYR D 2 84 ? 28.24600 51.30000 35.00100 1.000 37.93000 84 TYR D CA 1
ATOM 2684 C C . TYR D 2 84 ? 27.09600 52.21800 35.42000 1.000 39.18000 84 TYR D C 1
ATOM 2685 O O . TYR D 2 84 ? 26.32500 51.87000 36.31700 1.000 39.18000 84 TYR D O 1
ATOM 2694 N N . LYS D 2 85 ? 26.99100 53.37900 34.77600 1.000 40.64000 85 LYS D N 1
ATOM 2695 C CA . LYS D 2 85 ? 25.98100 54.38600 35.11100 1.000 40.74000 85 LYS D CA 1
ATOM 2696 C C . LYS D 2 85 ? 26.09700 54.78000 36.57700 1.000 40.73000 85 LYS D C 1
ATOM 2697 O O . LYS D 2 85 ? 25.12000 54.76400 37.32500 1.000 40.99000 85 LYS D O 1
ATOM 2703 N N . LEU D 2 86 ? 27.31500 55.13000 36.97000 1.000 39.94000 86 LEU D N 1
ATOM 2704 C CA . LEU D 2 86 ? 27.62900 55.49300 38.34200 1.000 38.56000 86 LEU D CA 1
ATOM 2705 C C . LEU D 2 86 ? 27.57300 56.99200 38.56300 1.000 38.28000 86 LEU D C 1
ATOM 2706 O O . LEU D 2 86 ? 27.86600 57.77500 37.66700 1.000 38.84000 86 LEU D O 1
ATOM 2711 N N . LYS D 2 87 ? 27.16600 57.38500 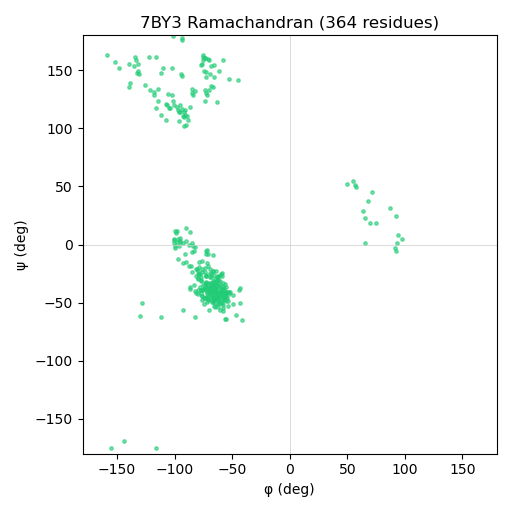39.76100 1.000 41.47000 87 LYS D N 1
ATOM 2712 C CA . LYS D 2 87 ? 27.34900 58.75700 40.20300 1.000 42.37000 87 LYS D CA 1
ATOM 2713 C C . LYS D 2 87 ? 28.84200 59.03400 40.35100 1.000 38.69000 87 LYS D C 1
ATOM 2714 O O . LYS D 2 87 ? 29.62700 58.11300 40.57200 1.000 36.28000 87 LYS D O 1
ATOM 2720 N N . LEU D 2 88 ? 29.23000 60.29900 40.22400 1.000 39.26000 88 LEU D N 1
ATOM 2721 C CA . LEU D 2 88 ? 30.64500 60.67900 40.22400 1.000 36.93000 88 LEU D CA 1
ATOM 2722 C C . LEU D 2 88 ? 31.43800 60.25600 41.47800 1.000 33.05000 88 LEU D C 1
ATOM 2723 O O . LEU D 2 88 ? 32.54400 59.73800 41.34200 1.000 31.90000 88 LEU D O 1
ATOM 2728 N N . PRO D 2 89 ? 30.89200 60.47000 42.69500 1.000 33.98000 89 PRO D N 1
ATOM 2729 C CA . PRO D 2 89 ? 31.67300 60.03200 43.86300 1.000 33.12000 89 PRO D CA 1
ATOM 2730 C C . PRO D 2 89 ? 31.86000 58.51800 43.91600 1.000 29.30000 89 PRO D C 1
ATOM 2731 O O . PRO D 2 89 ? 32.91900 58.04300 44.32100 1.000 28.06000 89 PRO D O 1
ATOM 2735 N N . ASP D 2 90 ? 30.82900 57.78000 43.51600 1.000 32.34000 90 ASP D N 1
ATOM 2736 C CA . ASP D 2 90 ? 30.88600 56.32400 43.46900 1.000 30.00000 90 ASP D CA 1
ATOM 2737 C C . ASP D 2 90 ? 31.90300 55.85900 42.43600 1.000 28.00000 90 ASP D C 1
ATOM 2738 O O . ASP D 2 90 ? 32.61100 54.87400 42.64300 1.000 26.08000 90 ASP D O 1
ATOM 2743 N N . ALA D 2 91 ? 31.96300 56.57600 41.31800 1.000 29.61000 91 ALA D N 1
ATOM 2744 C CA . ALA D 2 91 ? 32.90800 56.27100 40.25100 1.000 27.30000 91 ALA D CA 1
ATOM 2745 C C . ALA D 2 91 ? 34.33900 56.51400 40.71400 1.000 25.50000 91 ALA D C 1
ATOM 2746 O O . ALA D 2 91 ? 35.24000 55.73600 40.40900 1.000 25.34000 91 ALA D O 1
ATOM 2748 N N . ILE D 2 92 ? 34.53500 57.60100 41.45200 1.000 24.29000 92 ILE D N 1
ATOM 2749 C CA . ILE D 2 92 ? 35.84400 57.95800 41.98500 1.000 25.15000 92 ILE D CA 1
ATOM 2750 C C . ILE D 2 92 ? 36.35100 56.89700 42.96000 1.000 24.76000 92 ILE D C 1
ATOM 2751 O O . ILE D 2 92 ? 37.51400 56.49800 42.91500 1.000 24.34000 92 ILE D O 1
ATOM 2756 N N . ILE D 2 93 ? 35.46100 56.43300 43.82800 1.000 24.61000 93 ILE D N 1
ATOM 2757 C CA . ILE D 2 93 ? 35.79700 55.40800 44.80900 1.000 24.96000 93 ILE D CA 1
ATOM 2758 C C . ILE D 2 93 ? 36.08700 54.06800 44.13400 1.000 24.59000 93 ILE D C 1
ATOM 2759 O O . ILE D 2 93 ? 37.02900 53.36900 44.50700 1.000 26.65000 93 ILE D O 1
ATOM 2764 N N . LEU D 2 94 ? 35.28700 53.72300 43.13000 1.000 24.25000 94 LEU D N 1
ATOM 2765 C CA . LEU D 2 94 ? 35.52000 52.51000 42.35400 1.000 24.46000 94 LEU D CA 1
ATOM 2766 C C . LEU D 2 94 ? 36.83900 52.60600 41.59000 1.000 25.41000 94 LEU D C 1
ATOM 2767 O O . LEU D 2 94 ? 37.58900 51.63500 41.50500 1.000 25.17000 94 LEU D O 1
ATOM 2772 N N . ALA D 2 95 ? 37.11500 53.78600 41.04200 1.000 25.83000 95 ALA D N 1
ATOM 2773 C CA . ALA D 2 95 ? 38.35200 54.03200 40.30500 1.000 25.47000 95 ALA D CA 1
ATOM 2774 C C . ALA D 2 95 ? 39.57000 53.87800 41.20600 1.000 25.49000 95 ALA D C 1
ATOM 2775 O O . ALA D 2 95 ? 40.58900 53.32200 40.80000 1.000 27.66000 95 ALA D O 1
ATOM 2777 N N . THR D 2 96 ? 39.45200 54.37800 42.42900 1.000 26.72000 96 THR D N 1
ATOM 2778 C CA . THR D 2 96 ? 40.52400 54.28900 43.40800 1.000 24.94000 96 THR D CA 1
ATOM 2779 C C . THR D 2 96 ? 40.87300 52.83700 43.71100 1.000 27.77000 96 THR D C 1
ATOM 2780 O O . THR D 2 96 ? 42.04400 52.47700 43.81900 1.000 29.67000 96 THR D O 1
ATOM 2784 N N . ALA D 2 97 ? 39.84600 52.00200 43.83400 1.000 29.21000 97 ALA D N 1
ATOM 2785 C CA . ALA D 2 97 ? 40.03900 50.59600 44.16800 1.000 29.97000 97 ALA D CA 1
ATOM 2786 C C . ALA D 2 97 ? 40.61600 49.81100 42.99500 1.000 31.82000 97 ALA D C 1
ATOM 2787 O O . ALA D 2 97 ? 41.42500 48.90800 43.18700 1.000 34.45000 97 ALA D O 1
ATOM 2789 N N . GLN D 2 98 ? 40.20000 50.16000 41.78200 1.000 31.59000 98 GLN D N 1
ATOM 2790 C CA . GLN D 2 98 ? 40.66800 49.46700 40.58600 1.000 32.01000 98 GLN D CA 1
ATOM 2791 C C . GLN D 2 98 ? 42.12400 49.79700 40.26900 1.000 33.04000 98 GLN D C 1
ATOM 2792 O O . GLN D 2 98 ? 42.90400 48.91500 39.91100 1.000 36.14000 98 GLN D O 1
ATOM 2798 N N . LEU D 2 99 ? 42.48800 51.06800 40.40700 1.000 31.18000 99 LEU D N 1
ATOM 2799 C CA . LEU D 2 99 ? 43.83200 51.51200 40.05800 1.000 33.31000 99 LEU D CA 1
ATOM 2800 C C . LEU D 2 99 ? 44.85300 51.11100 41.11400 1.000 34.46000 99 LEU D C 1
ATOM 2801 O O . LEU D 2 99 ? 46.04400 51.00500 40.82500 1.000 38.50000 99 LEU D O 1
ATOM 2806 N N . HIS D 2 100 ? 44.38600 50.89600 42.33700 1.000 34.57000 100 HIS D N 1
ATOM 2807 C CA . HIS D 2 100 ? 45.23300 50.32500 43.37400 1.000 36.75000 100 HIS D CA 1
ATOM 2808 C C . HIS D 2 100 ? 45.01600 48.81900 43.43100 1.000 37.76000 100 HIS D C 1
ATOM 2809 O O . HIS D 2 100 ? 45.61300 48.12900 44.25300 1.000 38.41000 100 HIS D O 1
ATOM 2816 N N . ARG D 2 101 ? 44.16200 48.32600 42.53700 1.000 38.39000 101 ARG D N 1
ATOM 2817 C CA . ARG D 2 101 ? 43.79800 46.91200 42.47500 1.000 39.22000 101 ARG D CA 1
ATOM 2818 C C . ARG D 2 101 ? 43.39900 46.38800 43.84800 1.000 35.61000 101 ARG D C 1
ATOM 2819 O O . ARG D 2 101 ? 43.90900 45.37400 44.32500 1.000 34.34000 101 ARG D O 1
ATOM 2827 N N . LEU D 2 102 ? 42.47000 47.10900 44.46900 1.000 35.70000 102 LEU D N 1
ATOM 2828 C CA . LEU D 2 102 ? 41.89500 46.72400 45.74900 1.000 34.84000 102 LEU D CA 1
ATOM 2829 C C . LEU D 2 102 ? 40.44400 46.31200 45.55400 1.000 33.82000 102 LEU D C 1
ATOM 2830 O O . LEU D 2 102 ? 39.77700 46.77700 44.63100 1.000 34.01000 102 LEU D O 1
ATOM 2835 N N . GLU D 2 103 ? 39.96100 45.43000 46.41700 1.000 33.15000 103 GLU D N 1
ATOM 2836 C CA . GLU D 2 103 ? 38.54700 45.09300 46.43200 1.000 33.42000 103 GLU D CA 1
ATOM 2837 C C . GLU D 2 103 ? 37.77100 46.26200 47.02700 1.000 32.84000 103 GLU D C 1
ATOM 2838 O O . GLU D 2 103 ? 38.26200 46.93700 47.93100 1.000 32.40000 103 GLU D O 1
ATOM 2844 N N . LEU D 2 104 ? 36.56800 46.51000 46.51900 1.000 32.29000 104 LEU D N 1
ATOM 2845 C CA . LEU D 2 104 ? 35.72500 47.56600 47.07000 1.000 31.12000 104 LEU D CA 1
ATOM 2846 C C . LEU D 2 104 ? 34.65500 46.98800 47.98800 1.000 31.38000 104 LEU D C 1
ATOM 2847 O O . LEU D 2 104 ? 33.83100 46.17600 47.56900 1.000 31.93000 104 LEU D O 1
ATOM 2852 N N . ILE D 2 105 ? 34.67400 47.41400 49.24500 1.000 31.53000 105 ILE D N 1
ATOM 2853 C CA . ILE D 2 105 ? 33.70400 46.94700 50.22300 1.000 31.78000 105 ILE D CA 1
ATOM 2854 C C . ILE D 2 105 ? 32.66200 48.02700 50.47000 1.000 32.44000 105 ILE D C 1
ATOM 2855 O O . ILE D 2 105 ? 32.98500 49.11900 50.93400 1.000 31.31000 105 ILE D O 1
ATOM 2860 N N . THR D 2 106 ? 31.41200 47.71900 50.14600 1.000 36.75000 106 THR D N 1
ATOM 2861 C CA . THR D 2 106 ? 30.32200 48.67200 50.31200 1.000 37.51000 106 THR D CA 1
ATOM 2862 C C . THR D 2 106 ? 29.00000 47.95600 50.55200 1.000 37.01000 106 THR D C 1
ATOM 2863 O O . THR D 2 106 ? 28.83900 46.79200 50.19000 1.000 35.84000 106 THR D O 1
ATOM 2867 N N . ARG D 2 107 ? 28.05900 48.65900 51.17100 1.000 39.43000 107 ARG D N 1
ATOM 2868 C CA . ARG D 2 107 ? 26.72000 48.12600 51.37500 1.000 41.17000 107 ARG D CA 1
ATOM 2869 C C . ARG D 2 107 ? 25.80700 48.46800 50.20800 1.000 42.26000 107 ARG D C 1
ATOM 2870 O O . ARG D 2 107 ? 24.62200 48.14000 50.23000 1.000 43.18000 107 ARG D O 1
ATOM 2878 N N . ASN D 2 108 ? 26.35200 49.11500 49.18200 1.000 42.20000 108 ASN D N 1
ATOM 2879 C CA . ASN D 2 108 ? 25.50900 49.56900 48.09100 1.000 41.86000 108 ASN D CA 1
ATOM 2880 C C . ASN D 2 108 ? 25.44500 48.46400 47.04700 1.000 41.35000 108 ASN D C 1
ATOM 2881 O O . ASN D 2 108 ? 26.37100 48.27300 46.26000 1.000 40.71000 108 ASN D O 1
ATOM 2886 N N . THR D 2 109 ? 24.32300 47.75100 47.04700 1.000 43.04000 109 THR D N 1
ATOM 2887 C CA . THR D 2 109 ? 24.10400 46.64600 46.12700 1.000 43.62000 109 THR D CA 1
ATOM 2888 C C . THR D 2 109 ? 23.30300 47.07600 44.91300 1.000 44.00000 109 THR D C 1
ATOM 2889 O O . THR D 2 109 ? 23.20800 46.34700 43.92900 1.000 43.82000 109 THR D O 1
ATOM 2893 N N . LYS D 2 110 ? 22.72300 48.26600 44.98500 1.000 45.06000 110 LYS D N 1
ATOM 2894 C CA . LYS D 2 110 ? 21.88200 48.74600 43.90200 1.000 49.14000 110 LYS D CA 1
ATOM 2895 C C . LYS D 2 110 ? 22.74800 49.16800 42.72900 1.000 48.58000 110 LYS D C 1
ATOM 2896 O O . LYS D 2 110 ? 22.53300 48.74900 41.59300 1.000 50.94000 110 LYS D O 1
ATOM 2902 N N . ASP D 2 111 ? 23.73100 50.00800 43.02600 1.000 47.56000 111 ASP D N 1
ATOM 2903 C CA . ASP D 2 111 ? 24.62700 50.54500 42.01500 1.000 46.66000 111 ASP D CA 1
ATOM 2904 C C . ASP D 2 111 ? 25.78400 49.60700 41.65700 1.000 42.48000 111 ASP D C 1
ATOM 2905 O O . ASP D 2 111 ? 26.22800 49.57600 40.51000 1.000 40.93000 111 ASP D O 1
ATOM 2910 N N . PHE D 2 112 ? 26.28900 48.86800 42.64000 1.000 41.06000 112 PHE D N 1
ATOM 2911 C CA . PHE D 2 112 ? 27.51000 48.08600 42.44300 1.000 38.49000 112 PHE D CA 1
ATOM 2912 C C . PHE D 2 112 ? 27.37300 46.58700 42.15700 1.000 37.18000 112 PHE D C 1
ATOM 2913 O O . PHE D 2 112 ? 28.38200 45.92000 41.93000 1.000 35.35000 112 PHE D O 1
ATOM 2921 N N . ALA D 2 113 ? 26.15900 46.04700 42.16300 1.000 39.19000 113 ALA D N 1
ATOM 2922 C CA . ALA D 2 113 ? 25.99600 44.62000 41.88500 1.000 38.60000 113 ALA D CA 1
ATOM 2923 C C . ALA D 2 113 ? 26.24600 44.33300 40.41000 1.000 38.43000 113 ALA D C 1
ATOM 2924 O O . ALA D 2 113 ? 25.66900 44.97700 39.53700 1.000 38.76000 113 ALA D O 1
ATOM 2926 N N . GLY D 2 114 ? 27.11000 43.36300 40.13700 1.000 38.73000 114 GLY D N 1
ATOM 2927 C CA . GLY D 2 114 ? 27.46000 43.02700 38.77100 1.000 37.57000 114 GLY D CA 1
ATOM 2928 C C . GLY D 2 114 ? 28.75800 43.67600 38.33400 1.000 36.84000 114 GLY D C 1
ATOM 2929 O O . GLY D 2 114 ? 29.15700 43.56900 37.17600 1.000 37.20000 114 GLY D O 1
ATOM 2930 N N . ILE D 2 115 ? 29.41500 44.35700 39.26600 1.000 36.46000 115 ILE D N 1
ATOM 2931 C CA . ILE D 2 115 ? 30.71700 44.95800 39.00500 1.000 36.61000 115 ILE D CA 1
ATOM 2932 C C . ILE D 2 115 ? 31.80400 44.17000 39.72700 1.000 37.41000 115 ILE D C 1
ATOM 2933 O O . ILE D 2 115 ? 31.76600 44.03700 40.95100 1.000 36.26000 115 ILE D O 1
ATOM 2938 N N . PRO D 2 116 ? 32.77800 43.64200 38.96900 1.000 39.29000 116 PRO D N 1
ATOM 2939 C CA . PRO D 2 116 ? 33.82500 42.78700 39.54100 1.000 37.61000 116 PRO D CA 1
ATOM 2940 C C . PRO D 2 116 ? 34.75100 43.53800 40.49300 1.000 36.33000 116 PRO D C 1
ATOM 2941 O O . PRO D 2 116 ? 35.18100 44.65000 40.19300 1.000 39.60000 116 PRO D O 1
ATOM 2945 N N . GLY D 2 117 ? 35.05000 42.92500 41.63300 1.000 34.81000 117 GLY D N 1
ATOM 2946 C CA . GLY D 2 117 ? 35.92600 43.53300 42.61400 1.000 34.40000 117 GLY D CA 1
ATOM 2947 C C . GLY D 2 117 ? 35.16000 44.29800 43.67200 1.000 33.99000 117 GLY D C 1
ATOM 2948 O O . GLY D 2 117 ? 35.74900 45.00600 44.48700 1.000 33.25000 117 GLY D O 1
ATOM 2949 N N . VAL D 2 118 ? 33.83900 44.15600 43.65700 1.000 34.76000 118 VAL D N 1
ATOM 2950 C CA . VAL D 2 118 ? 32.99000 44.82100 44.63700 1.000 35.14000 118 VAL D CA 1
ATOM 2951 C C . VAL D 2 118 ? 32.26700 43.80300 45.51200 1.000 35.58000 118 VAL D C 1
ATOM 2952 O O . VAL D 2 118 ? 31.45900 43.01300 45.02600 1.000 36.25000 118 VAL D O 1
ATOM 2956 N N . VAL D 2 119 ? 32.56100 43.83700 46.80800 1.000 35.27000 119 VAL D N 1
ATOM 2957 C CA . VAL D 2 119 ? 32.03100 42.86000 47.75200 1.000 34.48000 119 VAL D CA 1
ATOM 2958 C C . VAL D 2 119 ? 31.16200 43.51900 48.82000 1.000 36.89000 119 VAL D C 1
ATOM 2959 O O . VAL D 2 119 ? 31.56300 44.51000 49.42700 1.000 36.09000 119 VAL D O 1
ATOM 2963 N N . THR D 2 120 ? 29.97400 42.96200 49.04800 1.000 38.64000 120 THR D N 1
ATOM 2964 C CA . THR D 2 120 ? 29.05800 43.48500 50.05800 1.000 37.61000 120 THR D CA 1
ATOM 2965 C C . THR D 2 120 ? 28.97900 42.55900 51.27500 1.000 38.22000 120 THR D C 1
ATOM 2966 O O . THR D 2 120 ? 28.38600 41.48300 51.20500 1.000 38.51000 120 THR D O 1
ATOM 2970 N N . PRO D 2 121 ? 29.58300 42.98400 52.39700 1.000 36.47000 121 PRO D N 1
ATOM 2971 C CA . PRO D 2 121 ? 29.77000 42.17800 53.61200 1.000 38.55000 121 PRO D CA 1
ATOM 2972 C C . PRO D 2 121 ? 28.52400 41.89900 54.46500 1.000 40.39000 121 PRO D C 1
ATOM 2973 O O . PRO D 2 121 ? 28.47600 40.84100 55.08900 1.000 40.24000 121 PRO D O 1
ATOM 2977 N N . TYR D 2 122 ? 27.55400 42.81000 54.51000 1.000 43.09000 122 TYR D N 1
ATOM 2978 C CA . TYR D 2 122 ? 26.40200 42.63100 55.39800 1.000 46.05000 122 TYR D CA 1
ATOM 2979 C C . TYR D 2 122 ? 25.18100 43.45200 54.97900 1.000 50.46000 122 TYR D C 1
ATOM 2980 O O . TYR D 2 122 ? 25.30000 44.39800 54.20200 1.000 47.83000 122 TYR D O 1
ATOM 2989 N N . GLU D 2 123 ? 24.00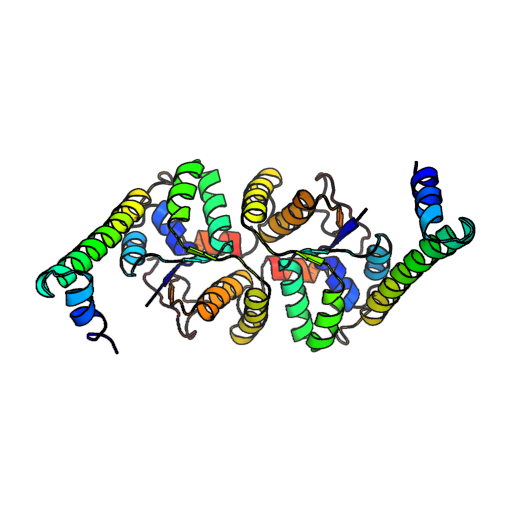900 43.08800 55.49900 1.000 62.03000 123 GLU D N 1
ATOM 2990 C CA . GLU D 2 123 ? 22.78400 43.83200 55.20700 1.000 59.49000 123 GLU D CA 1
ATOM 2991 C C . GLU D 2 123 ? 21.93600 44.10800 56.45100 1.000 60.93000 123 GLU D C 1
ATOM 2992 O O . GLU D 2 123 ? 22.08600 43.45800 57.48600 1.000 59.35000 123 GLU D O 1
ATOM 2998 N N . ILE D 2 124 ? 21.04400 45.08900 56.32100 1.000 62.97000 124 ILE D N 1
ATOM 2999 C CA . ILE D 2 124 ? 20.20100 45.58400 57.40900 1.000 65.80000 124 ILE D CA 1
ATOM 3000 C C . ILE D 2 124 ? 18.84500 45.93300 56.78200 1.000 70.49000 124 ILE D C 1
ATOM 3001 O O . ILE D 2 124 ? 18.58400 45.56500 55.63700 1.000 69.60000 124 ILE D O 1
ATOM 3006 N N . HIS D 2 125 ? 17.97700 46.61200 57.52500 1.000 71.63000 125 HIS D N 1
ATOM 3007 C CA . HIS D 2 125 ? 16.72000 47.10600 56.97600 1.000 71.43000 125 HIS D CA 1
ATOM 3008 C C . HIS D 2 125 ? 16.94500 48.40100 56.20100 1.000 69.79000 125 HIS D C 1
ATOM 3009 O O . HIS D 2 125 ? 16.15900 49.34400 56.30500 1.000 71.07000 125 HIS D O 1
#

Secondary structure (DSSP, 8-state):
--HHHHTTTTTTT-S-HHHHHHHHHHHHHHHHHHHHHHHHHHTTTT-S----HHHHHHHHHH--/--EEE-HHHHHHHHTT-HHHHHHHHTSPSS-EEEHHHHHHHHHHHHHTT-HHHHHHHHTTSEEE-B-HHHHHHHHHHHHHTT--HHHHHHHHHHHHTT-EEE-S-HHHHTT-TTEE------/-HHHHHHHHHHHH-S-HHHHHHHHHHHHHHHHHHHHHHHHHHTT--TT----HHHHHHHHHTT-/--EEE-HHHHHHHHTT-HHHHHHHHTSPSS-EEEHHHHHHHHHHHHHTT-HHHHHHHHTTSEEE-B-HHHHHHHHHHHHHHT--HHHHHHHHHHHHTT-EEE-S-HHHHTT-TTEE------

Solvent-accessible surface area: 19404 Å² total; per-residue (Å²): 171,110,99,152,177,48,72,45,62,88,122,132,102,136,56,69,100,88,83,12,95,179,62,60,92,71,106,129,107,92,100,20,81,146,19,63,95,29,14,58,77,2,56,26,29,1,146,128,15,174,38,20,0,8,90,14,2,106,87,17,8,73,26,108,93,51,1,0,0,1,0,0,0,0,0,0,4,1,20,34,72,143,79,0,27,102,6,4,51,73,52,62,26,100,11,2,0,1,0,11,0,12,0,3,0,4,9,0,0,36,120,51,153,30,59,102,141,0,75,112,12,0,75,61,22,60,43,14,74,2,52,60,89,5,0,50,88,0,5,48,5,13,82,119,64,150,2,57,10,20,2,0,3,1,2,0,0,2,60,68,72,211,25,43,0,0,1,14,10,64,182,34,5,81,79,11,92,40,30,50,81,49,36,124,62,144,132,73,112,100,182,40,58,97,67,56,120,144,101,139,45,85,100,54,57,7,84,137,41,58,79,104,109,122,92,76,86,48,88,137,26,128,95,36,17,52,81,3,54,40,19,8,144,95,8,155,34,20,0,44,114,22,8,106,104,10,5,102,5,160,99,34,0,0,0,2,0,0,0,0,0,0,3,0,23,40,66,140,63,0,30,96,5,3,80,72,65,44,28,103,15,3,0,0,0,11,0,6,0,2,0,1,5,0,0,51,98,37,157,38,49,136,154,0,88,113,10,0,74,63,22,60,44,12,72,3,48,67,104,6,0,79,83,0,2,25,6,32,72,113,78,169,3,21,11,24,2,0,4,0,2,0,1,2,54,61,70,198,34,53,0,0,0,26,17,79,195,54,3,77,79,10,102,32,26,58,57,51,31,156,59,137

Organism: Klebsiella pneumoniae (NCBI:txid573)

B-factor: mean 45.88, std 13.84, range [23.73, 96.4]

InterPro domains:
  IPR002145 Ribbon-helix-helix protein, CopG [PF01402] (15-50)
  IPR013321 Arc-type ribbon-helix-helix [G3DSA:1.10.1220.10] (7-63)

Nearest PDB structures (foldseek):
  7by3-assembly1_A  TM=1.016E+00  e=1.381E-10  Klebsiella pneumoniae
  4d8j-assembly1_A  TM=4.311E-01  e=5.994E+00  Escherichia coli
  7by3-assembly1_C  TM=1.016E+00  e=1.804E-10  Klebsiella pneumoniae
  7by2-assembly1_B-2  TM=1.002E+00  e=3.309E-20  Klebsiella pneumoniae
  5k8j-assembly1_B  TM=8.346E-01  e=1.738E-06  Caulobacter vibrioides CB15

Sequence (372 aa):
DVIQRLDDLKVQRNIPRAELLREAVEQYLEKQDRAKDTISSALGLWQDCEEDGMEYQRQLRKEWGSALFDTNILIDLFSGRREAKQALEAWPPQNAISLITWMEVMVGAKKYHQEQRTRMALSTFNIINISQDIAERSVALRQEYKLKLPDAIILATAQLHRLELITRNTKDFAGIPGVVTPYEIHDVIQRLDDLKVQRNIPRAELLREAVEQYLEKQDRAKDTISSALGLWQDCEEDGMEYQRQLRKEWGSALFDTNILIDLFSGRREAKQALEAWPPQNAISLITWMEVMVGAKKYHQEQRTRMALSTFNIINISQDIAERSVALRQEYKLKLPDAIILATAQLHRLELITRNTKDFAGIPGVVTPYEIH

CATH classification: 3.40.50.1010